Protein 8ULA (pdb70)

Secondary structure (DSSP, 8-state):
-EEEEEEE---SHHHHHHHHHHHHHHHHHSTTEEEEEEE--HHHHHHHHHHHHHTT---SEEEEEHHHHHHHHHTT-B-HHHHHHHHHHH-GGGB-HHHHHHTB-TTSSSBS-EEEEEEEEEEEEEHHHHHHTT-----SHHHHHHHHHHT-BGGGTB-S-B---SSSHHHHHHHHHHHHHTT--SB-TT--B--SSHHHHHHHHHHHHHGGGS-SS---HHHHHHHHHTTS-SEEEEEGGGHHHHHHHS-TTSEEEE--BSSSB-BEEEEEEEEEBTT--HHHHHHHHHHHHHHTSHHHHHHHHHHSSTT-B--BTTGGGSHHHHT-HHHHHTTTHHHHHHHGGGGB--TTEETTEE-THHHHHHHTTHHHHHHHHHHTT---HHHHHHHHHHHHHH-

Radius of gyration: 21.54 Å; Cα contacts (8 Å, |Δi|>4): 793; chains: 1; bounding box: 46×64×40 Å

Structure (mmCIF, N/CA/C/O backbone):
data_8ULA
#
_entry.id   8ULA
#
_cell.length_a   95.881
_cell.length_b   95.881
_cell.length_c   78.702
_cell.angle_alpha   90.000
_cell.angle_beta   90.000
_cell.angle_gamma   120.000
#
_symmetry.space_group_name_H-M   'P 31 2 1'
#
loop_
_entity.id
_entity.type
_entity.pdbx_description
1 polymer 'Extracellular solute-binding protein'
2 water water
#
loop_
_atom_site.group_PDB
_atom_site.id
_atom_site.type_symbol
_atom_site.label_atom_id
_atom_site.label_alt_id
_atom_site.label_comp_id
_atom_site.label_asym_id
_atom_site.label_entity_id
_atom_site.label_seq_id
_atom_site.pdbx_PDB_ins_code
_atom_site.Cartn_x
_atom_site.Cartn_y
_atom_site.Cartn_z
_atom_site.occupancy
_atom_site.B_iso_or_equiv
_atom_site.auth_seq_id
_atom_site.auth_comp_id
_atom_site.auth_asym_id
_atom_site.auth_atom_id
_atom_site.pdbx_PDB_model_num
ATOM 1 N N . GLU A 1 27 ? 31.17211 -34.17471 15.33327 1.000 68.79481 31 GLU A N 1
ATOM 2 C CA . GLU A 1 27 ? 29.89487 -34.87944 15.38748 1.000 65.74024 31 GLU A CA 1
ATOM 3 C C . GLU A 1 27 ? 28.75999 -33.99055 14.87428 1.000 63.97454 31 GLU A C 1
ATOM 4 O O . GLU A 1 27 ? 27.68898 -34.48219 14.51825 1.000 67.18632 31 GLU A O 1
ATOM 15 N N . VAL A 1 28 ? 28.99709 -32.68100 14.84467 1.000 62.07538 32 VAL A N 1
ATOM 16 C CA . VAL A 1 28 ? 28.10847 -31.72806 14.18613 1.000 57.22562 32 VAL A CA 1
ATOM 17 C C . VAL A 1 28 ? 28.96653 -30.87045 13.26824 1.000 49.84808 32 VAL A C 1
ATOM 18 O O . VAL A 1 28 ? 29.91676 -30.22489 13.72685 1.000 46.81094 32 VAL A O 1
ATOM 31 N N . THR A 1 29 ? 28.63860 -30.86587 11.98104 1.000 45.76043 33 THR A N 1
ATOM 32 C CA . THR A 1 29 ? 29.41698 -30.16459 10.97016 1.000 42.68446 33 THR A CA 1
ATOM 33 C C . THR A 1 29 ? 28.60832 -28.99659 10.42724 1.000 39.04948 33 THR A C 1
ATOM 34 O O . THR A 1 29 ? 27.43455 -29.15832 10.07797 1.000 39.48471 33 THR A O 1
ATOM 45 N N . ILE A 1 30 ? 29.23520 -27.82404 10.36531 1.000 38.09123 34 ILE A N 1
ATOM 46 C CA . ILE A 1 30 ? 28.61723 -26.63843 9.78925 1.000 35.88481 34 ILE A CA 1
ATOM 47 C C . ILE A 1 30 ? 29.52425 -26.10904 8.68869 1.000 36.49810 34 ILE A C 1
ATOM 48 O O . ILE A 1 30 ? 30.75375 -26.19685 8.77154 1.000 37.52769 34 ILE A O 1
ATOM 64 N N . GLU A 1 31 ? 28.90677 -25.56002 7.64785 1.000 33.83800 35 GLU A N 1
ATOM 65 C CA . GLU A 1 31 ? 29.64170 -25.00795 6.51765 1.000 34.52428 35 GLU A CA 1
ATOM 66 C C . GLU A 1 31 ? 29.89629 -23.52265 6.73814 1.000 35.08770 35 GLU A C 1
ATOM 67 O O . GLU A 1 31 ? 28.98753 -22.77917 7.12388 1.000 33.58847 35 GLU A O 1
ATOM 79 N N . PHE A 1 32 ? 31.13871 -23.10135 6.50062 1.000 33.17868 36 PHE A N 1
ATOM 80 C CA . PHE A 1 32 ? 31.55614 -21.70566 6.61108 1.000 33.02930 36 PHE A CA 1
ATOM 81 C C . PHE A 1 32 ? 32.02750 -21.25024 5.23601 1.000 34.30910 36 PHE A C 1
ATOM 82 O O . PHE A 1 32 ? 33.09911 -21.65972 4.77539 1.000 33.39875 36 PHE A O 1
ATOM 99 N N . MET A 1 33 ? 31.23333 -20.40433 4.58498 1.000 32.97269 37 MET A N 1
ATOM 100 C CA . MET A 1 33 ? 31.54726 -19.88566 3.25693 1.000 34.69551 37 MET A CA 1
ATOM 101 C C . MET A 1 33 ? 32.15176 -18.49327 3.41227 1.000 34.03224 37 MET A C 1
ATOM 102 O O . MET A 1 33 ? 31.46143 -17.54931 3.80987 1.000 32.88174 37 MET A O 1
ATOM 116 N N . HIS A 1 34 ? 33.43965 -18.36816 3.09766 1.000 34.40471 38 HIS A N 1
ATOM 117 C CA . HIS A 1 34 ? 34.18134 -17.12757 3.26682 1.000 38.74070 38 HIS A CA 1
ATOM 118 C C . HIS A 1 34 ? 34.96195 -16.83254 1.99310 1.000 45.96813 38 HIS A C 1
ATOM 119 O O . HIS A 1 34 ? 35.01583 -17.64747 1.06772 1.000 36.49066 38 HIS A O 1
ATOM 133 N N . SER A 1 35 ? 35.58433 -15.65750 1.95200 1.000 41.13878 39 SER A N 1
ATOM 134 C CA . SER A 1 35 ? 36.25766 -15.18257 0.74999 1.000 46.35851 39 SER A CA 1
ATOM 135 C C . SER A 1 35 ? 37.71797 -14.83500 1.01907 1.000 53.49289 39 SER A C 1
ATOM 136 O O . SER A 1 35 ? 38.25079 -13.85746 0.48848 1.000 55.11532 39 SER A O 1
ATOM 144 N N . SER A 1 36 ? 38.38633 -15.63977 1.83815 1.000 48.92144 40 SER A N 1
ATOM 145 C CA . SER A 1 36 ? 39.82309 -15.51749 2.07740 1.000 53.33350 40 SER A CA 1
ATOM 146 C C . SER A 1 36 ? 40.48431 -16.69917 1.36776 1.000 48.59492 40 SER A C 1
ATOM 147 O O . SER A 1 36 ? 40.72095 -17.75140 1.96514 1.000 53.21493 40 SER A O 1
ATOM 155 N N . VAL A 1 37 ? 40.77280 -16.51608 0.07897 1.000 52.26036 41 VAL A N 1
ATOM 156 C CA . VAL A 1 37 ? 41.32624 -17.58292 -0.74598 1.000 55.05482 41 VAL A CA 1
ATOM 157 C C . VAL A 1 37 ? 42.84403 -17.50115 -0.88084 1.000 49.59025 41 VAL A C 1
ATOM 158 O O . VAL A 1 37 ? 43.47156 -18.49821 -1.27159 1.000 48.08607 41 VAL A O 1
ATOM 171 N N . GLU A 1 38 ? 43.44893 -16.35581 -0.57705 1.000 53.24091 42 GLU A N 1
ATOM 172 C CA . GLU A 1 38 ? 44.89489 -16.22432 -0.66420 1.000 52.67955 42 GLU A CA 1
ATOM 173 C C . GLU A 1 38 ? 45.56716 -17.14306 0.35215 1.000 53.23518 42 GLU A C 1
ATOM 174 O O . GLU A 1 38 ? 45.03237 -17.40637 1.43213 1.000 51.03965 42 GLU A O 1
ATOM 186 N N . LYS A 1 39 ? 46.75461 -17.63697 -0.00603 1.000 50.29418 43 LYS A N 1
ATOM 187 C CA . LYS A 1 39 ? 47.44053 -18.60243 0.84867 1.000 54.88903 43 LYS A CA 1
ATOM 188 C C . LYS A 1 39 ? 47.61440 -18.05916 2.26256 1.000 54.79897 43 LYS A C 1
ATOM 189 O O . LYS A 1 39 ? 47.36108 -18.76183 3.24782 1.000 49.85642 43 LYS A O 1
ATOM 208 N N . GLU A 1 40 ? 48.04875 -16.80249 2.38081 1.000 48.81929 44 GLU A N 1
ATOM 209 C CA . GLU A 1 40 ? 48.32868 -16.24269 3.69943 1.000 51.76457 44 GLU A CA 1
ATOM 210 C C . GLU A 1 40 ? 47.05836 -16.14860 4.53729 1.000 49.13159 44 GLU A C 1
ATOM 211 O O . GLU A 1 40 ? 47.07530 -16.44384 5.73783 1.000 50.59224 44 GLU A O 1
ATOM 223 N N . ARG A 1 41 ? 45.94102 -15.75776 3.91884 1.000 46.68326 45 ARG A N 1
ATOM 224 C CA . ARG A 1 41 ? 44.69287 -15.60167 4.65725 1.000 41.80888 45 ARG A CA 1
ATOM 225 C C . ARG A 1 41 ? 44.05034 -16.94625 4.96501 1.000 45.84076 45 ARG A C 1
ATOM 226 O O . ARG A 1 41 ? 43.39170 -17.09186 6.00083 1.000 47.38981 45 ARG A O 1
ATOM 247 N N . LEU A 1 42 ? 44.23478 -17.93436 4.08755 1.000 45.31367 46 LEU A N 1
ATOM 248 C CA . LEU A 1 42 ? 43.72241 -19.27256 4.35969 1.000 44.19897 46 LEU A CA 1
ATOM 249 C C . LEU A 1 42 ? 44.48756 -19.93000 5.50209 1.000 45.29024 46 LEU A C 1
ATOM 250 O O . LEU A 1 42 ? 43.89662 -20.64184 6.32288 1.000 40.93825 46 LEU A O 1
ATOM 266 N N . ASP A 1 43 ? 45.80324 -19.70807 5.56859 1.000 46.97157 47 ASP A N 1
ATOM 267 C CA . ASP A 1 43 ? 46.57953 -20.18189 6.71000 1.000 42.78725 47 ASP A CA 1
ATOM 268 C C . ASP A 1 43 ? 46.00356 -19.64799 8.01575 1.000 42.01797 47 ASP A C 1
ATOM 269 O O . ASP A 1 43 ? 45.81046 -20.39817 8.97957 1.000 45.33767 47 ASP A O 1
ATOM 278 N N . VAL A 1 44 ? 45.72440 -18.34326 8.06108 1.000 45.86183 48 VAL A N 1
ATOM 279 C CA . VAL A 1 44 ? 45.17968 -17.73075 9.26884 1.000 42.87446 48 VAL A CA 1
ATOM 280 C C . VAL A 1 44 ? 43.82460 -18.33483 9.61318 1.000 40.43100 48 VAL A C 1
ATOM 281 O O . VAL A 1 44 ? 43.51883 -18.58349 10.78558 1.000 38.60327 48 VAL A O 1
ATOM 294 N N . ILE A 1 45 ? 42.98966 -18.57969 8.60234 1.000 41.53408 49 ILE A N 1
ATOM 295 C CA . ILE A 1 45 ? 41.64672 -19.08694 8.86700 1.000 41.17681 49 ILE A CA 1
ATOM 296 C C . ILE A 1 45 ? 41.69893 -20.54751 9.29686 1.000 42.53189 49 ILE A C 1
ATOM 297 O O . ILE A 1 45 ? 40.93904 -20.97465 10.17473 1.000 39.39215 49 ILE A O 1
ATOM 313 N N . ASN A 1 46 ? 42.59003 -21.33719 8.69252 1.000 36.64244 50 ASN A N 1
ATOM 314 C CA . ASN A 1 46 ? 42.77613 -22.71059 9.14943 1.000 36.94899 50 ASN A CA 1
ATOM 315 C C . ASN A 1 46 ? 43.10773 -22.75081 10.63569 1.000 34.89414 50 ASN A C 1
ATOM 316 O O . ASN A 1 46 ? 42.61348 -23.61594 11.36821 1.000 39.01863 50 ASN A O 1
ATOM 327 N N . LYS A 1 47 ? 43.93793 -21.81386 11.10039 1.000 35.41155 51 LYS A N 1
ATOM 328 C CA . LYS A 1 47 ? 44.34665 -21.81147 12.50119 1.000 36.42106 51 LYS A CA 1
ATOM 329 C C . LYS A 1 47 ? 43.22441 -21.32351 13.40831 1.000 35.87478 51 LYS A C 1
ATOM 330 O O . LYS A 1 47 ? 43.02529 -21.86450 14.50233 1.000 35.52879 51 LYS A O 1
ATOM 349 N N . LEU A 1 48 ? 42.48389 -20.30106 12.98013 1.000 37.66236 52 LEU A N 1
ATOM 350 C CA . LEU A 1 48 ? 41.31909 -19.87129 13.74662 1.000 31.74945 52 LEU A CA 1
ATOM 351 C C . LEU A 1 48 ? 40.32609 -21.01669 13.89991 1.000 34.84079 52 LEU A C 1
ATOM 352 O O . LEU A 1 48 ? 39.84068 -21.29397 15.00280 1.000 35.48916 52 LEU A O 1
ATOM 368 N N . ILE A 1 49 ? 40.02907 -21.70916 12.79848 1.000 36.68297 53 ILE A N 1
ATOM 369 C CA . ILE A 1 49 ? 39.09602 -22.83069 12.84602 1.000 35.44301 53 ILE A CA 1
ATOM 370 C C . ILE A 1 49 ? 39.65581 -23.96030 13.70302 1.000 39.14564 53 ILE A C 1
ATOM 371 O O . ILE A 1 49 ? 38.94189 -24.54634 14.52688 1.000 34.30896 53 ILE A O 1
ATOM 387 N N . ALA A 1 50 ? 40.93820 -24.28621 13.52231 1.000 36.43774 54 ALA A N 1
ATOM 388 C CA . ALA A 1 50 ? 41.54961 -25.36185 14.29753 1.000 37.20048 54 ALA A CA 1
ATOM 389 C C . ALA A 1 50 ? 41.46782 -25.07801 15.79230 1.000 40.19600 54 ALA A C 1
ATOM 390 O O . ALA A 1 50 ? 41.08234 -25.94820 16.58224 1.000 37.83862 54 ALA A O 1
ATOM 397 N N . ASP A 1 51 ? 41.84130 -23.86272 16.20221 1.000 38.32593 55 ASP A N 1
ATOM 398 C CA . ASP A 1 51 ? 41.74573 -23.50329 17.61296 1.000 38.96416 55 ASP A CA 1
ATOM 399 C C . ASP A 1 51 ? 40.30504 -23.58618 18.09936 1.000 39.82184 55 ASP A C 1
ATOM 400 O O . ASP A 1 51 ? 40.03773 -24.10456 19.18982 1.000 38.89357 55 ASP A O 1
ATOM 409 N N . PHE A 1 52 ? 39.35990 -23.08296 17.30154 1.000 38.89774 56 PHE A N 1
ATOM 410 C CA . PHE A 1 52 ? 37.95469 -23.17844 17.68076 1.000 35.42194 56 PHE A CA 1
ATOM 411 C C . PHE A 1 52 ? 37.53374 -24.63157 17.85476 1.000 35.48607 56 PHE A C 1
ATOM 412 O O . PHE A 1 52 ? 36.83146 -24.97208 18.81389 1.000 32.30330 56 PHE A O 1
ATOM 429 N N . GLU A 1 53 ? 37.96190 -25.50556 16.93879 1.000 37.26507 57 GLU A N 1
ATOM 430 C CA . GLU A 1 53 ? 37.57528 -26.91096 17.01424 1.000 40.89047 57 GLU A CA 1
ATOM 431 C C . GLU A 1 53 ? 38.18978 -27.60260 18.22561 1.000 43.07974 57 GLU A C 1
ATOM 432 O O . GLU A 1 53 ? 37.56303 -28.49539 18.80842 1.000 39.67470 57 GLU A O 1
ATOM 444 N N . LYS A 1 54 ? 39.40395 -27.21260 18.62170 1.000 39.83422 58 LYS A N 1
ATOM 445 C CA . LYS A 1 54 ? 39.97286 -27.74644 19.85606 1.000 44.53492 58 LYS A CA 1
ATOM 446 C C . LYS A 1 54 ? 39.13800 -27.32738 21.06018 1.000 45.16019 58 LYS A C 1
ATOM 447 O O . LYS A 1 54 ? 38.88538 -28.13392 21.96268 1.000 49.34497 58 LYS A O 1
ATOM 466 N N . GLU A 1 55 ? 38.69956 -26.06655 21.09056 1.000 42.60326 59 GLU A N 1
ATOM 467 C CA . GLU A 1 55 ? 37.86051 -25.59322 22.18302 1.000 40.15227 59 GLU A CA 1
ATOM 468 C C . GLU A 1 55 ? 36.46175 -26.19054 22.13825 1.000 41.84578 59 GLU A C 1
ATOM 469 O O . GLU A 1 55 ? 35.79868 -26.26333 23.17786 1.000 41.58982 59 GLU A O 1
ATOM 481 N N . ASN A 1 56 ? 35.99940 -26.61087 20.96397 1.000 42.67551 60 ASN A N 1
ATOM 482 C CA . ASN A 1 56 ? 34.65247 -27.14939 20.77673 1.000 42.19194 60 ASN A CA 1
ATOM 483 C C . ASN A 1 56 ? 34.76399 -28.47449 20.03589 1.000 47.87388 60 ASN A C 1
ATOM 484 O O . ASN A 1 56 ? 34.41833 -28.57648 18.85233 1.000 40.47891 60 ASN A O 1
ATOM 495 N N . PRO A 1 57 ? 35.24063 -29.52134 20.71587 1.000 49.81809 61 PRO A N 1
ATOM 496 C CA . PRO A 1 57 ? 35.58050 -30.77041 20.01059 1.000 44.76809 61 PRO A CA 1
ATOM 497 C C . PRO A 1 57 ? 34.40744 -31.45665 19.32478 1.000 43.93644 61 PRO A C 1
ATOM 498 O O . PRO A 1 57 ? 34.64553 -32.33916 18.48997 1.000 49.84129 61 PRO A O 1
ATOM 509 N N . THR A 1 58 ? 33.16439 -31.09396 19.63165 1.000 48.12764 62 THR A N 1
ATOM 510 C CA . THR A 1 58 ? 32.01440 -31.70197 18.97681 1.000 43.49391 62 THR A CA 1
ATOM 511 C C . THR A 1 58 ? 31.54718 -30.91706 17.75416 1.000 46.23021 62 THR A C 1
ATOM 512 O O . THR A 1 58 ? 30.48345 -31.22424 17.20610 1.000 50.92881 62 THR A O 1
ATOM 523 N N . ILE A 1 59 ? 32.31305 -29.92120 17.31419 1.000 42.85239 63 ILE A N 1
ATOM 524 C CA . ILE A 1 59 ? 31.95347 -29.08766 16.17395 1.000 43.00785 63 ILE A CA 1
ATOM 525 C C . ILE A 1 59 ? 33.06017 -29.18432 15.13464 1.000 39.14321 63 ILE A C 1
ATOM 526 O O . ILE A 1 59 ? 34.24460 -29.06886 15.46871 1.000 41.67535 63 ILE A O 1
ATOM 542 N N . LYS A 1 60 ? 32.67249 -29.38697 13.87926 1.000 39.46062 64 LYS A N 1
ATOM 543 C CA . LYS A 1 60 ? 33.59357 -29.40407 12.75229 1.000 35.98337 64 LYS A CA 1
ATOM 544 C C . LYS A 1 60 ? 33.15957 -28.33950 11.75528 1.000 36.29522 64 LYS A C 1
ATOM 545 O O . LYS A 1 60 ? 31.96924 -28.22455 11.44425 1.000 38.93837 64 LYS A O 1
ATOM 564 N N . ILE A 1 61 ? 34.11869 -27.55794 11.26883 1.000 36.25978 65 ILE A N 1
ATOM 565 C CA . ILE A 1 61 ? 33.85697 -26.49297 10.30860 1.000 37.05356 65 ILE A CA 1
ATOM 566 C C . ILE A 1 61 ? 34.29321 -26.97692 8.93325 1.000 38.25533 65 ILE A C 1
ATOM 567 O O . ILE A 1 61 ? 35.47152 -27.28513 8.72006 1.000 37.37518 65 ILE A O 1
ATOM 583 N N . LYS A 1 62 ? 33.35042 -27.03860 8.00072 1.000 40.44696 66 LYS A N 1
ATOM 584 C CA . LYS A 1 62 ? 33.63202 -27.34693 6.59944 1.000 39.80480 66 LYS A CA 1
ATOM 585 C C . LYS A 1 62 ? 33.63502 -26.01925 5.85175 1.000 39.00530 66 LYS A C 1
ATOM 586 O O . LYS A 1 62 ? 32.57776 -25.44014 5.59333 1.000 36.92098 66 LYS A O 1
ATOM 605 N N . GLN A 1 63 ? 34.81814 -25.52166 5.51136 1.000 36.34060 67 GLN A N 1
ATOM 606 C CA . GLN A 1 63 ? 34.89002 -24.20895 4.89225 1.000 44.11439 67 GLN A CA 1
ATOM 607 C C . GLN A 1 63 ? 34.70893 -24.30387 3.38111 1.000 43.85908 67 GLN A C 1
ATOM 608 O O . GLN A 1 63 ? 35.06146 -25.30332 2.74640 1.000 40.27500 67 GLN A O 1
ATOM 622 N N . ILE A 1 64 ? 34.12943 -23.24728 2.81835 1.000 39.51190 68 ILE A N 1
ATOM 623 C CA . ILE A 1 64 ? 33.90889 -23.11466 1.38142 1.000 38.11288 68 ILE A CA 1
ATOM 624 C C . ILE A 1 64 ? 34.56135 -21.81012 0.93542 1.000 33.59332 68 ILE A C 1
ATOM 625 O O . ILE A 1 64 ? 33.88041 -20.77726 0.85026 1.000 36.83569 68 ILE A O 1
ATOM 641 N N . PRO A 1 65 ? 35.86387 -21.79763 0.65528 1.000 42.44710 69 PRO A N 1
ATOM 642 C CA . PRO A 1 65 ? 36.51305 -20.54784 0.23049 1.000 39.30576 69 PRO A CA 1
ATOM 643 C C . PRO A 1 65 ? 36.09803 -20.17835 -1.18665 1.000 42.14865 69 PRO A C 1
ATOM 644 O O . PRO A 1 65 ? 36.19526 -20.99306 -2.10645 1.000 43.17062 69 PRO A O 1
ATOM 655 N N . VAL A 1 66 ? 35.63638 -18.94180 -1.35751 1.000 39.23161 70 VAL A N 1
ATOM 656 C CA . VAL A 1 66 ? 35.17013 -18.44885 -2.64815 1.000 42.16922 70 VAL A CA 1
ATOM 657 C C . VAL A 1 66 ? 35.70601 -17.04174 -2.85784 1.000 42.86518 70 VAL A C 1
ATOM 658 O O . VAL A 1 66 ? 35.64256 -16.20205 -1.95574 1.000 40.63014 70 VAL A O 1
ATOM 671 N N . GLU A 1 67 ? 36.21126 -16.77567 -4.06451 1.000 44.00969 71 GLU A N 1
ATOM 672 C CA . GLU A 1 67 ? 36.69651 -15.44045 -4.38992 1.000 47.30171 71 GLU A CA 1
ATOM 673 C C . GLU A 1 67 ? 35.60096 -14.40601 -4.14529 1.000 40.98461 71 GLU A C 1
ATOM 674 O O . GLU A 1 67 ? 34.43808 -14.61326 -4.50319 1.000 36.63699 71 GLU A O 1
ATOM 686 N N . GLU A 1 68 ? 35.97918 -13.28145 -3.52764 1.000 42.36863 72 GLU A N 1
ATOM 687 C CA . GLU A 1 68 ? 34.99771 -12.24729 -3.20556 1.000 42.07995 72 GLU A CA 1
ATOM 688 C C . GLU A 1 68 ? 34.24348 -11.78926 -4.44976 1.000 40.93217 72 GLU A C 1
ATOM 689 O O . GLU A 1 68 ? 33.04251 -11.49831 -4.38377 1.000 39.23358 72 GLU A O 1
ATOM 701 N N . ASP A 1 69 ? 34.93384 -11.72138 -5.59309 1.000 47.17230 73 ASP A N 1
ATOM 702 C CA . ASP A 1 69 ? 34.27306 -11.39638 -6.85435 1.000 45.36081 73 ASP A CA 1
ATOM 703 C C . ASP A 1 69 ? 33.11857 -12.34878 -7.14116 1.000 38.45811 73 ASP A C 1
ATOM 704 O O . ASP A 1 69 ? 32.07820 -11.93718 -7.67015 1.000 43.61343 73 ASP A O 1
ATOM 713 N N . ALA A 1 70 ? 33.29462 -13.62850 -6.82192 1.000 42.35795 74 ALA A N 1
ATOM 714 C CA . ALA A 1 70 ? 32.35398 -14.67558 -7.19046 1.000 37.88567 74 ALA A CA 1
ATOM 715 C C . ALA A 1 70 ? 31.38069 -15.03018 -6.07572 1.000 39.14573 74 ALA A C 1
ATOM 716 O O . ALA A 1 70 ? 30.53822 -15.91239 -6.26679 1.000 41.85387 74 ALA A O 1
ATOM 723 N N . PHE A 1 71 ? 31.45733 -14.34953 -4.93161 1.000 33.50636 75 PHE A N 1
ATOM 724 C CA . PHE A 1 71 ? 30.76413 -14.81566 -3.73392 1.000 33.49028 75 PHE A CA 1
ATOM 725 C C . PHE A 1 71 ? 29.24921 -14.70053 -3.87412 1.000 31.36170 75 PHE A C 1
ATOM 726 O O . PHE A 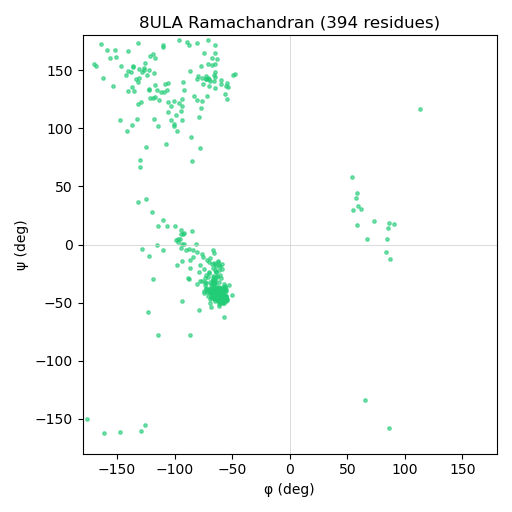1 71 ? 28.52384 -15.68368 -3.68163 1.000 33.82854 75 PHE A O 1
ATOM 743 N N . ASN A 1 72 ? 28.75176 -13.50882 -4.21652 1.000 31.30455 76 ASN A N 1
ATOM 744 C CA . ASN A 1 72 ? 27.32360 -13.23210 -4.08061 1.000 32.52177 76 ASN A CA 1
ATOM 745 C C . ASN A 1 72 ? 26.48009 -14.03980 -5.06136 1.000 33.55065 76 ASN A C 1
ATOM 746 O O . ASN A 1 72 ? 25.39478 -14.51313 -4.70293 1.000 29.75108 76 ASN A O 1
ATOM 757 N N . THR A 1 73 ? 26.94117 -14.19710 -6.30554 1.000 31.10245 77 THR A N 1
ATOM 758 C CA . THR A 1 73 ? 26.12812 -14.91454 -7.28296 1.000 29.92508 77 THR A CA 1
ATOM 759 C C . THR A 1 73 ? 26.07414 -16.40968 -6.98257 1.000 31.86429 77 THR A C 1
ATOM 760 O O . THR A 1 73 ? 25.09201 -17.07469 -7.33187 1.000 30.15626 77 THR A O 1
ATOM 771 N N . LYS A 1 74 ? 27.10381 -16.95886 -6.33562 1.000 27.72856 78 LYS A N 1
ATOM 772 C CA . LYS A 1 74 ? 27.01393 -18.34628 -5.89320 1.000 27.02894 78 LYS A CA 1
ATOM 773 C C . LYS A 1 74 ? 25.99547 -18.49531 -4.76760 1.000 32.56281 78 LYS A C 1
ATOM 774 O O . LYS A 1 74 ? 25.27443 -19.49868 -4.70465 1.000 30.44927 78 LYS A O 1
ATOM 793 N N . VAL A 1 75 ? 25.91910 -17.50713 -3.87102 1.000 31.00933 79 VAL A N 1
ATOM 794 C CA . VAL A 1 75 ? 24.90092 -17.53436 -2.82333 1.000 33.55814 79 VAL A CA 1
ATOM 795 C C . VAL A 1 75 ? 23.51032 -17.52678 -3.44344 1.000 32.98053 79 VAL A C 1
ATOM 796 O O . VAL A 1 75 ? 22.58437 -18.17685 -2.94213 1.000 33.71447 79 VAL A O 1
ATOM 809 N N . VAL A 1 76 ? 23.34097 -16.78897 -4.54226 1.000 32.17609 80 VAL A N 1
ATOM 810 C CA . VAL A 1 76 ? 22.05969 -16.77906 -5.24246 1.000 31.19200 80 VAL A CA 1
ATOM 811 C C . VAL A 1 76 ? 21.68173 -18.19251 -5.66795 1.000 36.92664 80 VAL A C 1
ATOM 812 O O . VAL A 1 76 ? 20.56489 -18.66073 -5.41548 1.000 37.05473 80 VAL A O 1
ATOM 825 N N . THR A 1 77 ? 22.60951 -18.89504 -6.32038 1.000 34.48508 81 THR A N 1
ATOM 826 C CA . THR A 1 77 ? 22.32569 -20.25597 -6.76189 1.000 33.43085 81 THR A CA 1
ATOM 827 C C . THR A 1 77 ? 22.05858 -21.16927 -5.57083 1.000 39.62749 81 THR A C 1
ATOM 828 O O . THR A 1 77 ? 21.08665 -21.93358 -5.56455 1.000 35.52428 81 THR A O 1
ATOM 839 N N . LEU A 1 78 ? 22.91447 -21.10073 -4.54779 1.000 31.20918 82 LEU A N 1
ATOM 840 C CA . LEU A 1 78 ? 22.72725 -21.94328 -3.37134 1.000 34.17711 82 LEU A CA 1
ATOM 841 C C . LEU A 1 78 ? 21.36747 -21.69558 -2.72869 1.000 36.32620 82 LEU A C 1
ATOM 842 O O . LEU A 1 78 ? 20.69385 -22.63966 -2.29981 1.000 37.35915 82 LEU A O 1
ATOM 858 N N . ALA A 1 79 ? 20.94242 -20.43105 -2.66158 1.000 34.30175 83 ALA A N 1
ATOM 859 C CA . ALA A 1 79 ? 19.64032 -20.12281 -2.08024 1.000 35.09402 83 ALA A CA 1
ATOM 860 C C . ALA A 1 79 ? 18.51193 -20.73891 -2.89738 1.000 44.65277 83 ALA A C 1
ATOM 861 O O . ALA A 1 79 ? 17.57650 -21.32264 -2.33477 1.000 40.71445 83 ALA A O 1
ATOM 868 N N . ARG A 1 80 ? 18.58180 -20.62019 -4.22529 1.000 38.11815 84 ARG A N 1
ATOM 869 C CA . ARG A 1 80 ? 17.54812 -21.20030 -5.07518 1.000 39.17804 84 ARG A CA 1
ATOM 870 C C . ARG A 1 80 ? 17.40725 -22.69796 -4.83426 1.000 46.70983 84 ARG A C 1
ATOM 871 O O . ARG A 1 80 ? 16.29092 -23.22935 -4.81283 1.000 50.21845 84 ARG A O 1
ATOM 892 N N . SER A 1 81 ? 18.52510 -23.39658 -4.65914 1.000 43.17619 85 SER A N 1
ATOM 893 C CA . SER A 1 81 ? 18.51798 -24.84127 -4.48753 1.000 38.24698 85 SER A CA 1
ATOM 894 C C . SER A 1 81 ? 18.43831 -25.26617 -3.02585 1.000 46.35237 85 SER A C 1
ATOM 895 O O . SER A 1 81 ? 18.60407 -26.45390 -2.73075 1.000 42.51086 85 SER A O 1
ATOM 903 N N . GLY A 1 82 ? 18.18849 -24.33355 -2.11237 1.000 48.25676 86 GLY A N 1
ATOM 904 C CA . GLY A 1 82 ? 18.06829 -24.68253 -0.70514 1.000 42.58159 86 GLY A CA 1
ATOM 905 C C . GLY A 1 82 ? 19.29690 -25.35085 -0.13010 1.000 43.92506 86 GLY A C 1
ATOM 906 O O . GLY A 1 82 ? 19.17666 -26.33747 0.60765 1.000 50.15027 86 GLY A O 1
ATOM 910 N N . LYS A 1 83 ? 20.48134 -24.83151 -0.44542 1.000 41.19519 87 LYS A N 1
ATOM 911 C CA . LYS A 1 83 ? 21.74376 -25.40564 0.00258 1.000 38.61845 87 LYS A CA 1
ATOM 912 C C . LYS A 1 83 ? 22.65370 -24.33263 0.58341 1.000 37.19273 87 LYS A C 1
ATOM 913 O O . LYS A 1 83 ? 23.87703 -24.37231 0.42057 1.000 36.26184 87 LYS A O 1
ATOM 932 N N . LEU A 1 84 ? 22.07445 -23.35836 1.27366 1.000 35.70457 88 LEU A N 1
ATOM 933 C CA . LEU A 1 84 ? 22.88051 -22.29433 1.85257 1.000 31.61079 88 LEU A CA 1
ATOM 934 C C . LEU A 1 84 ? 23.79135 -22.85651 2.94188 1.000 34.15660 88 LEU A C 1
ATOM 935 O O . LEU A 1 84 ? 23.37482 -23.72576 3.71552 1.000 31.35531 88 LEU A O 1
ATOM 951 N N . PRO A 1 85 ? 25.03129 -22.38319 3.03597 1.000 31.67374 89 PRO A N 1
ATOM 952 C CA . PRO A 1 85 ? 25.87615 -22.76641 4.17124 1.000 31.26503 89 PRO A CA 1
ATOM 953 C C . PRO A 1 85 ? 25.34056 -22.17148 5.46522 1.000 34.93699 89 PRO A C 1
ATOM 954 O O . PRO A 1 85 ? 24.58131 -21.19979 5.46954 1.000 31.06529 89 PRO A O 1
ATOM 965 N N . ALA A 1 86 ? 25.76042 -22.77028 6.58129 1.000 29.47364 90 ALA A N 1
ATOM 966 C CA . ALA A 1 86 ? 25.28447 -22.32090 7.88611 1.000 31.67023 90 ALA A CA 1
ATOM 967 C C . ALA A 1 86 ? 25.69854 -20.87924 8.16172 1.000 31.34147 90 ALA A C 1
ATOM 968 O O . ALA A 1 86 ? 24.89365 -20.07017 8.63702 1.000 32.27783 90 ALA A O 1
ATOM 975 N N . VAL A 1 87 ? 26.95409 -20.54055 7.87829 1.000 31.80976 91 VAL A N 1
ATOM 976 C CA . VAL A 1 87 ? 27.49509 -19.21425 8.15315 1.000 25.99113 91 VAL A CA 1
ATOM 977 C C . VAL A 1 87 ? 28.22438 -18.71489 6.91362 1.000 33.17837 91 VAL A C 1
ATOM 978 O O . VAL A 1 87 ? 28.91938 -19.48154 6.23666 1.000 27.41452 91 VAL A O 1
ATOM 991 N N . MET A 1 88 ? 28.05228 -17.42467 6.61846 1.000 28.53555 92 MET A N 1
ATOM 992 C CA . MET A 1 88 ? 28.59059 -16.79736 5.41960 1.000 31.94253 92 MET A CA 1
ATOM 993 C C . MET A 1 88 ? 29.21977 -15.46072 5.77738 1.000 32.48520 92 MET A C 1
ATOM 994 O O . MET A 1 88 ? 28.60499 -14.65440 6.48058 1.000 32.27264 92 MET A O 1
ATOM 1008 N N . GLU A 1 89 ? 30.43436 -15.22440 5.28721 1.000 29.56362 93 GLU A N 1
ATOM 1009 C CA . GLU A 1 89 ? 31.02545 -13.89180 5.33092 1.000 29.44677 93 GLU A CA 1
ATOM 1010 C C . GLU A 1 89 ? 30.39264 -13.05647 4.22412 1.000 37.99189 93 GLU A C 1
ATOM 1011 O O . GLU A 1 89 ? 30.53143 -13.38528 3.04092 1.000 35.99958 93 GLU A O 1
ATOM 1023 N N . VAL A 1 90 ? 29.69591 -11.98435 4.59629 1.000 31.28575 94 VAL A N 1
ATOM 1024 C CA . VAL A 1 90 ? 28.94543 -11.19797 3.62884 1.000 33.43374 94 VAL A CA 1
ATOM 1025 C C . VAL A 1 90 ? 29.15465 -9.71482 3.88486 1.000 39.09678 94 VAL A C 1
ATOM 1026 O O . VAL A 1 90 ? 29.44518 -9.28836 5.00677 1.000 30.91108 94 VAL A O 1
ATOM 1039 N N . SER A 1 91 ? 29.00746 -8.92995 2.82263 1.000 36.50435 95 SER A N 1
ATOM 1040 C CA . SER A 1 91 ? 28.92123 -7.48988 2.96249 1.000 38.61200 95 SER A CA 1
ATOM 1041 C C . SER A 1 91 ? 27.58677 -7.11993 3.60150 1.000 33.65669 95 SER A C 1
ATOM 1042 O O . SER A 1 91 ? 26.59958 -7.85357 3.51723 1.000 33.00868 95 SER A O 1
ATOM 1050 N N . GLN A 1 92 ? 27.56500 -5.95834 4.25270 1.000 35.27761 96 GLN A N 1
ATOM 1051 C CA . GLN A 1 92 ? 26.33341 -5.49323 4.87701 1.000 33.82612 96 GLN A CA 1
ATOM 1052 C C . GLN A 1 92 ? 25.23805 -5.26580 3.83469 1.000 39.38120 96 GLN A C 1
ATOM 1053 O O . GLN A 1 92 ? 24.06386 -5.52737 4.09967 1.000 35.19815 96 GLN A O 1
ATOM 1067 N N A ASP A 1 93 ? 25.60901 -4.78894 2.64735 0.621 39.76961 97 ASP A N 1
ATOM 1068 N N B ASP A 1 93 ? 25.61908 -4.79378 2.64784 0.379 39.16057 97 ASP A N 1
ATOM 1069 C CA A ASP A 1 93 ? 24.57926 -4.51911 1.64616 0.621 40.14409 97 ASP A CA 1
ATOM 1070 C CA B ASP A 1 93 ? 24.61347 -4.52156 1.62654 0.379 39.52112 97 ASP A CA 1
ATOM 1071 C C A ASP A 1 93 ? 24.03514 -5.80590 1.03400 0.621 38.33282 97 ASP A C 1
ATOM 1072 C C B ASP A 1 93 ? 24.03573 -5.81438 1.06628 0.379 39.27143 97 ASP A C 1
ATOM 1073 O O A ASP A 1 93 ? 22.84452 -5.87236 0.70462 0.621 39.09412 97 ASP A O 1
ATOM 1074 O O B ASP A 1 93 ? 22.82782 -5.90029 0.81705 0.379 38.99712 97 ASP A O 1
ATOM 1091 N N . PHE A 1 94 ? 24.86888 -6.83935 0.88085 1.000 33.80909 98 PHE A N 1
ATOM 1092 C CA . PHE A 1 94 ? 24.33951 -8.11485 0.41009 1.000 36.90193 98 PHE A CA 1
ATOM 1093 C C . PHE A 1 94 ? 23.54730 -8.81725 1.50729 1.000 36.79320 98 PHE A C 1
ATOM 1094 O O . PHE A 1 94 ? 22.58574 -9.53760 1.21592 1.000 34.03323 98 PHE A O 1
ATOM 1112 N N . ALA A 1 95 ? 23.93588 -8.61909 2.76881 1.000 33.73949 99 ALA A N 1
ATOM 1113 C CA . ALA A 1 95 ? 23.14411 -9.13664 3.87771 1.000 31.51384 99 ALA A CA 1
ATOM 1114 C C . ALA A 1 95 ? 21.71846 -8.60149 3.82576 1.000 35.66095 99 ALA A C 1
ATOM 1115 O O . ALA A 1 95 ? 20.76394 -9.32579 4.13270 1.000 34.06104 99 ALA A O 1
ATOM 1122 N N . LYS A 1 96 ? 21.55493 -7.33371 3.43213 1.000 33.09252 100 LYS A N 1
ATOM 1123 C CA . LYS A 1 96 ? 20.21838 -6.76256 3.29624 1.000 35.01653 100 LYS A CA 1
ATOM 1124 C C . LYS A 1 96 ? 19.41321 -7.48931 2.22591 1.000 31.78215 100 LYS A C 1
ATOM 1125 O O . LYS A 1 96 ? 18.21697 -7.74688 2.40552 1.000 33.58979 100 LYS A O 1
ATOM 1144 N N . VAL A 1 97 ? 20.05035 -7.82057 1.10027 1.000 33.00687 101 VAL A N 1
ATOM 1145 C CA . VAL A 1 97 ? 19.34705 -8.51193 0.02400 1.000 37.02042 101 VAL A CA 1
ATOM 1146 C C . VAL A 1 97 ? 18.92667 -9.90801 0.46853 1.000 36.09312 101 VAL A C 1
ATOM 1147 O O . VAL A 1 97 ? 17.80404 -10.34757 0.19362 1.000 34.73506 101 VAL A O 1
ATOM 1160 N N . MET A 1 98 ? 19.81304 -10.62939 1.16020 1.000 34.42530 102 MET A N 1
ATOM 1161 C CA . MET A 1 98 ? 19.44200 -11.94696 1.66621 1.000 33.87311 102 MET A CA 1
ATOM 1162 C C . MET A 1 98 ? 18.30718 -11.84243 2.67833 1.000 34.26299 102 MET A C 1
ATOM 1163 O O . MET A 1 98 ? 17.38407 -12.66564 2.67782 1.000 31.11447 102 MET A O 1
ATOM 1177 N N . ASP A 1 99 ? 18.36419 -10.83624 3.55554 1.000 35.69546 103 ASP A N 1
ATOM 1178 C CA . ASP A 1 99 ? 17.34057 -10.68641 4.58550 1.000 37.47113 103 ASP A CA 1
ATOM 1179 C C . ASP A 1 99 ? 15.98122 -10.36848 3.97368 1.000 41.89118 103 ASP A C 1
ATOM 1180 O O . ASP A 1 99 ? 14.94857 -10.83587 4.46813 1.000 41.65444 103 ASP A O 1
ATOM 1189 N N . LYS A 1 100 ? 15.95774 -9.57294 2.90105 1.000 39.38472 104 LYS A N 1
ATOM 1190 C CA . LYS A 1 100 ? 14.69999 -9.31663 2.20474 1.000 42.34227 104 LYS A CA 1
ATOM 1191 C C . LYS A 1 100 ? 14.04910 -10.62328 1.76915 1.000 41.90228 104 LYS A C 1
ATOM 1192 O O . LYS A 1 100 ? 12.82191 -10.76420 1.82555 1.000 38.21383 104 LYS A O 1
ATOM 1211 N N . ASP A 1 101 ? 14.85453 -11.58994 1.33350 1.000 39.33950 105 ASP A N 1
ATOM 1212 C CA . ASP A 1 101 ? 14.36970 -12.91637 0.98328 1.000 41.61535 105 ASP A CA 1
ATOM 1213 C C . ASP A 1 101 ? 14.27020 -13.84076 2.19183 1.000 37.93398 105 ASP A C 1
ATOM 1214 O O . ASP A 1 101 ? 14.09408 -15.05056 2.01808 1.000 40.47491 105 ASP A O 1
ATOM 1223 N N . GLU A 1 102 ? 14.39136 -13.29932 3.40556 1.000 40.53781 106 GLU A N 1
ATOM 1224 C CA . GLU A 1 102 ? 14.18976 -14.05960 4.63966 1.000 38.60413 106 GLU A CA 1
ATOM 1225 C C . GLU A 1 102 ? 15.15561 -15.23605 4.74789 1.000 39.16324 106 GLU A C 1
ATOM 1226 O O . GLU A 1 102 ? 14.82707 -16.27749 5.32040 1.000 36.56833 106 GLU A O 1
ATOM 1238 N N . LEU A 1 103 ? 16.36437 -15.07365 4.21990 1.000 33.25692 107 LEU A N 1
ATOM 1239 C CA . LEU A 1 103 ? 17.36127 -16.13324 4.23743 1.000 34.00372 107 LEU A CA 1
ATOM 1240 C C . LEU A 1 103 ? 18.21375 -16.13629 5.50138 1.000 27.75759 107 LEU A C 1
ATOM 1241 O O . LEU A 1 103 ? 19.02783 -17.04881 5.67585 1.000 28.96848 107 LEU A O 1
ATOM 1257 N N . ILE A 1 104 ? 18.03645 -15.16344 6.39276 1.000 32.71720 108 ILE A N 1
ATOM 1258 C CA . ILE A 1 104 ? 18.93290 -14.95449 7.52360 1.000 29.83789 108 ILE A CA 1
ATOM 1259 C C . ILE A 1 104 ? 18.17715 -15.15334 8.82848 1.000 35.00038 108 ILE A C 1
ATOM 1260 O O . ILE A 1 104 ? 17.04989 -14.67346 8.98638 1.000 34.56071 108 ILE A O 1
ATOM 1276 N N . ASP A 1 105 ? 18.81606 -15.84852 9.77142 1.000 34.02168 109 ASP A N 1
ATOM 1277 C CA . ASP A 1 105 ? 18.25997 -16.07319 11.10655 1.000 34.29986 109 ASP A CA 1
ATOM 1278 C C . ASP A 1 105 ? 18.63108 -14.88190 11.98332 1.000 31.11292 109 ASP A C 1
ATOM 1279 O O . ASP A 1 105 ? 19.69088 -14.84838 12.61034 1.000 28.83042 109 ASP A O 1
ATOM 1288 N N . GLN A 1 106 ? 17.73809 -13.88917 12.03738 1.000 32.68480 110 GLN A N 1
ATOM 1289 C CA . GLN A 1 106 ? 18.03695 -12.67304 12.78799 1.000 35.65241 110 GLN A CA 1
ATOM 1290 C C . GLN A 1 106 ? 18.19013 -12.95604 14.27862 1.000 35.77000 110 GLN A C 1
ATOM 1291 O O . GLN A 1 106 ? 19.04867 -12.36574 14.94485 1.000 29.59589 110 GLN A O 1
ATOM 1305 N N . ASP A 1 107 ? 17.35868 -13.84762 14.82466 1.000 35.43914 111 ASP A N 1
ATOM 1306 C CA . ASP A 1 107 ? 17.43318 -14.15024 16.25126 1.000 38.09785 111 ASP A CA 1
ATOM 1307 C C . ASP A 1 107 ? 18.79869 -14.71401 16.62225 1.000 32.57610 111 ASP A C 1
ATOM 1308 O O . ASP A 1 107 ? 19.40508 -14.30184 17.61787 1.000 35.24222 111 ASP A O 1
ATOM 1317 N N . ALA A 1 108 ? 19.29473 -15.67150 15.83530 1.000 33.15269 112 ALA A N 1
ATOM 1318 C CA . ALA A 1 108 ? 20.61323 -16.23371 16.10539 1.000 33.20765 112 ALA A CA 1
ATOM 1319 C C . ALA A 1 108 ? 21.69406 -15.16416 16.01450 1.000 33.18955 112 ALA A C 1
ATOM 1320 O O . ALA A 1 108 ? 22.60166 -15.11522 16.85242 1.000 35.21856 112 ALA A O 1
ATOM 1327 N N . VAL A 1 109 ? 21.61745 -14.29900 15.00190 1.000 31.86466 113 VAL A N 1
ATOM 1328 C CA . VAL A 1 109 ? 22.58586 -13.21193 14.88583 1.000 30.79104 113 VAL A CA 1
ATOM 1329 C C . VAL A 1 109 ? 22.49411 -12.29551 16.10000 1.000 28.92824 113 VAL A C 1
ATOM 1330 O O . VAL A 1 109 ? 23.50647 -11.95644 16.72480 1.000 28.26906 113 VAL A O 1
ATOM 1343 N N . LYS A 1 110 ? 21.27467 -11.88699 16.45779 1.000 30.73582 114 LYS A N 1
ATOM 1344 C CA . LYS A 1 110 ? 21.10821 -10.98908 17.59575 1.000 34.85175 114 LYS A CA 1
ATOM 1345 C C . LYS A 1 110 ? 21.63639 -11.61917 18.87836 1.000 33.55384 114 LYS A C 1
ATOM 1346 O O . LYS A 1 110 ? 22.21880 -10.92885 19.72336 1.000 35.43053 114 LYS A O 1
ATOM 1365 N N . GLU A 1 111 ? 21.44803 -12.93114 19.04077 1.000 34.00051 115 GLU A N 1
ATOM 1366 C CA . GLU A 1 111 ? 21.92081 -13.59587 20.25074 1.000 35.11688 115 GLU A CA 1
ATOM 1367 C C . GLU A 1 111 ? 23.43847 -13.51612 20.37131 1.000 36.29284 115 GLU A C 1
ATOM 1368 O O . GLU A 1 111 ? 23.97273 -13.36118 21.47544 1.000 34.03916 115 GLU A O 1
ATOM 1380 N N . VAL A 1 112 ? 24.15239 -13.63051 19.25018 1.000 32.58935 116 VAL A N 1
ATOM 1381 C CA . VAL A 1 112 ? 25.60842 -13.53560 19.29479 1.000 32.73589 116 VAL A CA 1
ATOM 1382 C C . VAL A 1 112 ? 26.03517 -12.12493 19.67903 1.000 31.99746 116 VAL A C 1
ATOM 1383 O O . VAL A 1 112 ? 26.90963 -11.93156 20.53241 1.000 32.13357 116 VAL A O 1
ATOM 1396 N N . ILE A 1 113 ? 25.42776 -11.11725 19.04990 1.000 33.48543 117 ILE A N 1
ATOM 1397 C CA . ILE A 1 113 ? 25.78735 -9.73465 19.34751 1.000 36.24789 117 ILE A CA 1
ATOM 1398 C C . ILE A 1 113 ? 25.50685 -9.41645 20.81031 1.000 31.96526 117 ILE A C 1
ATOM 1399 O O . ILE A 1 113 ? 26.33789 -8.81222 21.49914 1.000 37.28343 117 ILE A O 1
ATOM 1415 N N . ASP A 1 114 ? 24.34098 -9.82783 21.31319 1.000 33.95795 118 ASP A N 1
ATOM 1416 C CA . ASP A 1 114 ? 24.02451 -9.58185 22.71613 1.000 37.66685 118 ASP A CA 1
ATOM 1417 C C . ASP A 1 114 ? 24.93769 -10.37167 23.64611 1.000 39.45803 118 ASP A C 1
ATOM 1418 O O . ASP A 1 114 ? 25.24986 -9.90359 24.74706 1.000 42.04708 118 ASP A O 1
ATOM 1427 N N . SER A 1 115 ? 25.37996 -11.55934 23.22829 1.000 35.92324 119 SER A N 1
ATOM 1428 C CA . SER A 1 115 ? 26.30805 -12.33018 24.05039 1.000 35.52502 119 SER A CA 1
ATOM 1429 C C . SER A 1 115 ? 27.65549 -11.62475 24.15516 1.000 40.33506 119 SER A C 1
ATOM 1430 O O . SER A 1 115 ? 28.23672 -11.52946 25.24169 1.000 38.22345 119 SER A O 1
ATOM 1438 N N . VAL A 1 116 ? 28.17657 -11.13061 23.02793 1.000 34.70625 120 VAL A N 1
ATOM 1439 C CA . VAL A 1 116 ? 29.34899 -10.26268 23.08155 1.000 39.87743 120 VAL A CA 1
ATOM 1440 C C . VAL A 1 116 ? 29.02700 -8.99977 23.86999 1.000 35.30855 120 VAL A C 1
ATOM 1441 O O . VAL A 1 116 ? 29.83000 -8.53628 24.68909 1.000 40.25708 120 VAL A O 1
ATOM 1454 N N . GLY A 1 117 ? 27.84471 -8.42995 23.63816 1.000 34.53750 121 GLY A N 1
ATOM 1455 C CA . GLY A 1 117 ? 27.44721 -7.18439 24.26131 1.000 40.20585 121 GLY A CA 1
ATOM 1456 C C . GLY A 1 117 ? 27.31993 -6.05562 23.25846 1.000 36.58842 121 GLY A C 1
ATOM 1457 O O . GLY A 1 117 ? 28.31019 -5.66612 22.63249 1.000 34.88348 121 GLY A O 1
ATOM 1461 N N . GLU A 1 118 ? 26.10459 -5.52509 23.09277 1.000 39.55657 122 GLU A N 1
ATOM 1462 C CA . GLU A 1 118 ? 25.89449 -4.41935 22.16178 1.000 42.27159 122 GLU A CA 1
ATOM 1463 C C . GLU A 1 118 ? 26.85840 -3.27018 22.43081 1.000 40.19599 122 GLU A C 1
ATOM 1464 O O . GLU A 1 118 ? 27.31360 -2.59780 21.49992 1.000 37.24636 122 GLU A O 1
ATOM 1476 N N . ASP A 1 119 ? 27.18369 -3.03427 23.70834 1.000 36.78655 123 ASP A N 1
ATOM 1477 C CA . ASP A 1 119 ? 28.02239 -1.89875 24.07931 1.000 47.20860 123 ASP A CA 1
ATOM 1478 C C . ASP A 1 119 ? 29.45918 -2.03542 23.58976 1.000 41.12717 123 ASP A C 1
ATOM 1479 O O . ASP A 1 119 ? 30.18457 -1.03658 23.55967 1.000 45.47225 123 ASP A O 1
ATOM 1488 N N . LYS A 1 120 ? 29.88969 -3.23929 23.20853 1.000 37.95034 124 LYS A N 1
ATOM 1489 C CA . LYS A 1 120 ? 31.25606 -3.43149 22.73800 1.000 36.95765 124 LYS A CA 1
ATOM 1490 C C . LYS A 1 120 ? 31.45391 -2.95747 21.30319 1.000 35.67040 124 LYS A C 1
ATOM 1491 O O . LYS A 1 120 ? 32.59840 -2.74458 20.88677 1.000 35.74299 124 LYS A O 1
ATOM 1510 N N . TYR A 1 121 ? 30.37427 -2.78330 20.54594 1.000 31.73923 125 TYR A N 1
ATOM 1511 C CA . TYR A 1 121 ? 30.46203 -2.36284 19.15553 1.000 34.50164 125 TYR A CA 1
ATOM 1512 C C . TYR A 1 121 ? 30.36191 -0.84723 19.04471 1.000 35.25426 125 TYR A C 1
ATOM 1513 O O . TYR A 1 121 ? 29.56775 -0.21221 19.74393 1.000 32.68946 125 TYR A O 1
ATOM 1531 N N . TYR A 1 122 ? 31.17731 -0.26900 18.16439 1.000 30.74251 126 TYR A N 1
ATOM 1532 C CA . TYR A 1 122 ? 30.97050 1.12015 17.77853 1.000 32.32386 126 TYR A CA 1
ATOM 1533 C C . TYR A 1 122 ? 29.53736 1.28699 17.28584 1.000 35.09830 126 TYR A C 1
ATOM 1534 O O . TYR A 1 122 ? 29.00371 0.42635 16.57976 1.000 31.00027 126 TYR A O 1
ATOM 1552 N N . GLU A 1 123 ? 28.90949 2.39858 17.67574 1.000 30.31933 127 GLU A N 1
ATOM 1553 C CA . GLU A 1 123 ? 27.47263 2.55209 17.46372 1.000 34.98955 127 GLU A CA 1
ATOM 1554 C C . GLU A 1 123 ? 27.09089 2.36065 16.00037 1.000 33.11886 127 GLU A C 1
ATOM 1555 O O . GLU A 1 123 ? 26.08965 1.70112 15.69536 1.000 32.78240 127 GLU A O 1
ATOM 1567 N N . GLY A 1 124 ? 27.85695 2.94750 15.08062 1.000 34.42128 128 GLY A N 1
ATOM 1568 C CA . GLY A 1 124 ? 27.52048 2.82808 13.67271 1.000 30.69938 128 GLY A CA 1
ATOM 1569 C C . GLY A 1 124 ? 27.64240 1.41417 13.14301 1.000 28.93071 128 GLY A C 1
ATOM 1570 O O . GLY A 1 124 ? 26.94543 1.04145 12.19334 1.000 30.25394 128 GLY A O 1
ATOM 1574 N N . ALA A 1 125 ? 28.52205 0.60977 13.74175 1.000 27.89519 129 ALA A N 1
ATOM 1575 C CA . ALA A 1 125 ? 28.72816 -0.75576 13.27005 1.000 28.92246 129 ALA A CA 1
ATOM 1576 C C . ALA A 1 125 ? 27.48193 -1.60795 13.48050 1.000 30.66086 129 ALA A C 1
ATOM 1577 O O . ALA A 1 125 ? 27.06968 -2.35578 12.58741 1.000 30.73352 129 ALA A O 1
ATOM 1584 N N . THR A 1 126 ? 26.87075 -1.52035 14.66457 1.000 31.02087 130 THR A N 1
ATOM 1585 C CA . THR A 1 126 ? 25.62453 -2.24585 14.89078 1.000 29.20560 130 THR A CA 1
ATOM 1586 C C . THR A 1 126 ? 24.46172 -1.60497 14.14048 1.000 32.69653 130 THR A C 1
ATOM 1587 O O . THR A 1 126 ? 23.55396 -2.31140 13.68916 1.000 33.41246 130 THR A O 1
ATOM 1598 N N . ASN A 1 127 ? 24.47229 -0.27733 13.99072 1.000 31.88994 131 ASN A N 1
ATOM 1599 C CA . ASN A 1 127 ? 23.41525 0.38637 13.23416 1.000 33.39151 131 ASN A CA 1
ATOM 1600 C C . ASN A 1 127 ? 23.38026 -0.09415 11.78845 1.000 30.42320 131 ASN A C 1
ATOM 1601 O O . ASN A 1 127 ? 22.30153 -0.32414 11.22814 1.000 32.06255 131 ASN A O 1
ATOM 1612 N N . LEU A 1 128 ? 24.55044 -0.24873 11.16496 1.000 29.92057 132 LEU A N 1
ATOM 1613 C CA . LEU A 1 128 ? 24.59469 -0.64496 9.76253 1.000 29.19844 132 LEU A CA 1
ATOM 1614 C C . LEU A 1 128 ? 24.01730 -2.03538 9.52995 1.000 31.45619 132 LEU A C 1
ATOM 1615 O O . LEU A 1 128 ? 23.57605 -2.32872 8.41320 1.000 30.94498 132 LEU A O 1
ATOM 1631 N N . VAL A 1 129 ? 23.99786 -2.89288 10.54634 1.000 29.30256 133 VAL A N 1
ATOM 1632 C CA . VAL A 1 129 ? 23.49298 -4.25007 10.39401 1.000 31.98466 133 VAL A CA 1
ATOM 1633 C C . VAL A 1 129 ? 22.12478 -4.41680 11.05735 1.000 33.54767 133 VAL A C 1
ATOM 1634 O O . VAL A 1 129 ? 21.67436 -5.53963 11.27395 1.000 30.64078 133 VAL A O 1
ATOM 1647 N N . ARG A 1 130 ? 21.44884 -3.31534 11.37101 1.000 34.66950 134 ARG A N 1
ATOM 1648 C CA . ARG A 1 130 ? 20.12139 -3.40171 11.96362 1.000 36.68194 134 ARG A CA 1
ATOM 1649 C C . ARG A 1 130 ? 19.09661 -3.84100 10.92520 1.000 35.69137 134 ARG A C 1
ATOM 1650 O O . ARG A 1 130 ? 19.16292 -3.44955 9.75681 1.000 33.58333 134 ARG A O 1
ATOM 1671 N N . SER A 1 131 ? 18.14247 -4.66225 11.35840 1.000 28.86690 135 SER A N 1
ATOM 1672 C CA . SER A 1 131 ? 17.07755 -5.09319 10.46793 1.000 32.91916 135 SER A CA 1
ATOM 1673 C C . SER A 1 131 ? 16.21965 -3.89375 10.05876 1.000 38.32407 135 SER A C 1
ATOM 1674 O O . SER A 1 131 ? 16.35121 -2.78578 10.58171 1.000 35.95882 135 SER A O 1
ATOM 1682 N N . GLU A 1 132 ? 15.31805 -4.13837 9.10671 1.000 39.75351 136 GLU A N 1
ATOM 1683 C CA . GLU A 1 132 ? 14.55273 -3.04477 8.52012 1.000 41.77529 136 GLU A CA 1
ATOM 1684 C C . GLU A 1 132 ? 13.63222 -2.38350 9.53701 1.000 46.28805 136 GLU A C 1
ATOM 1685 O O . GLU A 1 132 ? 13.34671 -1.18593 9.42037 1.000 41.06324 136 GLU A O 1
ATOM 1697 N N . ASP A 1 133 ? 13.15791 -3.13374 10.52811 1.000 45.72635 137 ASP A N 1
ATOM 1698 C CA . ASP A 1 133 ? 12.31914 -2.58008 11.58160 1.000 47.22040 137 ASP A CA 1
ATOM 1699 C C . ASP A 1 133 ? 13.11696 -2.17553 12.81719 1.000 47.89407 137 ASP A C 1
ATOM 1700 O O . ASP A 1 133 ? 12.51782 -1.85763 13.84927 1.000 42.73543 137 ASP A O 1
ATOM 1709 N N . GLY A 1 134 ? 14.44735 -2.18127 12.73611 1.000 41.52132 138 GLY A N 1
ATOM 1710 C CA . GLY A 1 134 ? 15.29030 -1.73506 13.82514 1.000 39.50959 138 GLY A CA 1
ATOM 1711 C C . GLY A 1 134 ? 15.26897 -2.59424 15.06811 1.000 39.34396 138 GLY A C 1
ATOM 1712 O O . GLY A 1 134 ? 15.90483 -2.22577 16.06306 1.000 43.76178 138 GLY A O 1
ATOM 1716 N N . LYS A 1 135 ? 14.57708 -3.73021 15.04754 1.000 38.14492 139 LYS A N 1
ATOM 1717 C CA . LYS A 1 135 ? 14.42878 -4.55585 16.23596 1.000 43.62023 139 LYS A CA 1
ATOM 1718 C C . LYS A 1 135 ? 15.47021 -5.66258 16.35235 1.000 41.71030 139 LYS A C 1
ATOM 1719 O O . LYS A 1 135 ? 15.60790 -6.24232 17.43528 1.000 46.08333 139 LYS A O 1
ATOM 1738 N N . SER A 1 136 ? 16.19911 -5.97345 15.28758 1.000 41.97715 140 SER A N 1
ATOM 1739 C CA . SER A 1 136 ? 17.13055 -7.09610 15.32025 1.000 36.82608 140 SER A CA 1
ATOM 1740 C C . SER A 1 136 ? 18.31911 -6.77204 14.41796 1.000 37.31355 140 SER A C 1
ATOM 1741 O O . SER A 1 136 ? 18.56457 -5.60661 14.08977 1.000 32.79966 140 SER A O 1
ATOM 1749 N N . TYR A 1 137 ? 19.06140 -7.80709 14.01943 1.000 34.30700 141 TYR A N 1
ATOM 1750 C CA . TYR A 1 137 ? 20.28195 -7.65039 13.24171 1.000 32.57627 141 TYR A CA 1
ATOM 1751 C C . TYR A 1 137 ? 20.30892 -8.68220 12.12422 1.000 32.56654 141 TYR A C 1
ATOM 1752 O O . TYR A 1 137 ? 19.72730 -9.76341 12.24619 1.000 32.09937 141 TYR A O 1
ATOM 1770 N N . ILE A 1 138 ? 21.00308 -8.34847 11.03461 1.000 33.14894 142 ILE A N 1
ATOM 1771 C CA . ILE A 1 138 ? 21.10582 -9.23524 9.88113 1.000 32.16816 142 ILE A CA 1
ATOM 1772 C C . ILE A 1 138 ? 22.49721 -9.81822 9.71216 1.000 31.99096 142 ILE A C 1
ATOM 1773 O O . ILE A 1 138 ? 22.70115 -10.65413 8.81864 1.000 30.65804 142 ILE A O 1
ATOM 1789 N N . ALA A 1 139 ? 23.46643 -9.40273 10.52723 1.000 27.49924 143 ALA A N 1
ATOM 1790 C CA . ALA A 1 139 ? 24.81663 -9.94711 10.47060 1.000 29.78505 143 ALA A CA 1
ATOM 1791 C C . ALA A 1 139 ? 25.58650 -9.48185 11.69664 1.000 31.23066 143 ALA A C 1
ATOM 1792 O O . ALA A 1 139 ? 25.28282 -8.43531 12.27595 1.000 30.88685 143 ALA A O 1
ATOM 1799 N N . ALA A 1 140 ? 26.58771 -10.27273 12.08289 1.000 28.76243 144 ALA A N 1
ATOM 1800 C CA . ALA A 1 140 ? 27.49265 -9.89324 13.15965 1.000 29.39764 144 ALA A CA 1
ATOM 1801 C C . ALA A 1 140 ? 28.72151 -9.23698 12.54768 1.000 30.17255 144 ALA A C 1
ATOM 1802 O O . ALA A 1 140 ? 29.47845 -9.91484 11.83035 1.000 29.51466 144 ALA A O 1
ATOM 1809 N N . PRO A 1 141 ? 28.97726 -7.95086 12.79753 1.000 27.22645 145 PRO A N 1
ATOM 1810 C CA . PRO A 1 141 ? 30.07590 -7.27859 12.09360 1.000 28.44410 145 PRO A CA 1
ATOM 1811 C C . PRO A 1 141 ? 31.43623 -7.73656 12.59492 1.000 32.97777 145 PRO A C 1
ATOM 1812 O O . PRO A 1 141 ? 31.63687 -7.96461 13.79061 1.000 27.33530 145 PRO A O 1
ATOM 1823 N N . LEU A 1 142 ? 32.37752 -7.85609 11.66245 1.000 31.50403 146 LEU A N 1
ATOM 1824 C CA . LEU A 1 142 ? 33.75622 -8.19598 11.97906 1.000 28.90995 146 LEU A CA 1
ATOM 1825 C C . LEU A 1 142 ? 34.75130 -7.12495 11.56808 1.000 29.25268 146 LEU A C 1
ATOM 1826 O O . LEU A 1 142 ? 35.79692 -6.99629 12.20687 1.000 32.22500 146 LEU A O 1
ATOM 1842 N N . SER A 1 143 ? 34.45643 -6.35747 10.52391 1.000 30.63061 147 SER A N 1
ATOM 1843 C CA . SER A 1 143 ? 35.37283 -5.34227 10.02788 1.000 30.73056 147 SER A CA 1
ATOM 1844 C C . SER A 1 143 ? 34.56689 -4.33539 9.22264 1.000 29.12907 147 SER A C 1
ATOM 1845 O O . SER A 1 143 ? 33.40689 -4.57165 8.87866 1.000 30.55276 147 SER A O 1
ATOM 1853 N N . GLY A 1 144 ? 35.19839 -3.20550 8.92257 1.000 35.40960 148 GLY A N 1
ATOM 1854 C CA . GLY A 1 144 ? 34.52193 -2.16704 8.16863 1.000 34.12254 148 GLY A CA 1
ATOM 1855 C C . GLY A 1 144 ? 35.51481 -1.17570 7.61207 1.000 33.35207 148 GLY A C 1
ATOM 1856 O O . GLY A 1 144 ? 36.71049 -1.21821 7.91026 1.000 30.56349 148 GLY A O 1
ATOM 1860 N N . TRP A 1 145 ? 35.00292 -0.28091 6.77527 1.000 31.17326 149 TRP A N 1
ATOM 1861 C CA . TRP A 1 145 ? 35.79093 0.85332 6.32654 1.000 29.55933 149 TRP A CA 1
ATOM 1862 C C . TRP A 1 145 ? 34.91945 2.09614 6.32658 1.000 32.73892 149 TRP A C 1
ATOM 1863 O O . TRP A 1 145 ? 33.70478 2.02903 6.11868 1.000 30.61586 149 TRP A O 1
ATOM 1884 N N . VAL A 1 146 ? 35.55855 3.22994 6.59411 1.000 30.15852 150 VAL A N 1
ATOM 1885 C CA . VAL A 1 146 ? 34.88887 4.51698 6.65241 1.000 25.10221 150 VAL A CA 1
ATOM 1886 C C . VAL A 1 146 ? 35.49541 5.41362 5.58422 1.000 31.67486 150 VAL A C 1
ATOM 1887 O O . VAL A 1 146 ? 36.56818 5.14113 5.03845 1.000 26.47351 150 VAL A O 1
ATOM 1900 N N . GLN A 1 147 ? 34.78266 6.49063 5.28045 1.000 29.86868 151 GLN A N 1
ATOM 1901 C CA . GLN A 1 147 ? 35.24232 7.48976 4.33059 1.000 27.68577 151 GLN A CA 1
ATOM 1902 C C . GLN A 1 147 ? 35.09400 8.86738 4.95454 1.000 26.92797 151 GLN A C 1
ATOM 1903 O O . GLN A 1 147 ? 34.13781 9.12910 5.69122 1.000 26.36169 151 GLN A O 1
ATOM 1917 N N . GLY A 1 148 ? 36.05262 9.72919 4.66368 1.000 25.18277 152 GLY A N 1
ATOM 1918 C CA . GLY A 1 148 ? 36.02505 11.09970 5.11333 1.000 28.30130 152 GLY A CA 1
ATOM 1919 C C . GLY A 1 148 ? 36.97335 11.91687 4.27154 1.000 27.36845 152 GLY A C 1
ATOM 1920 O O . GLY A 1 148 ? 37.37942 11.49997 3.18640 1.0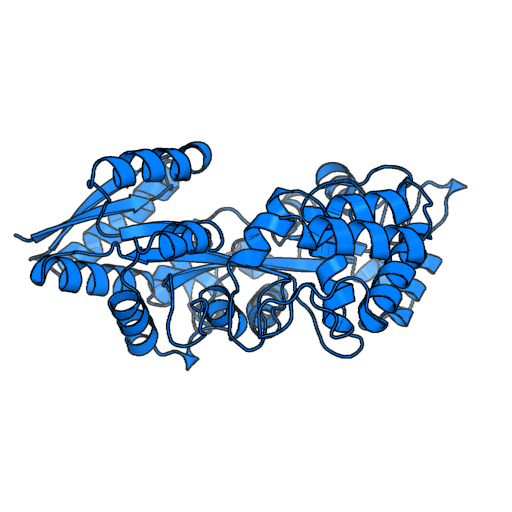00 26.79502 152 GLY A O 1
ATOM 1924 N N . ILE A 1 149 ? 37.33839 13.08756 4.78427 1.000 29.43401 153 ILE A N 1
ATOM 1925 C CA . ILE A 1 149 ? 38.24073 13.99613 4.08759 1.000 23.95111 153 ILE A CA 1
ATOM 1926 C C . ILE A 1 149 ? 39.63890 13.78570 4.65907 1.000 26.75909 153 ILE A C 1
ATOM 1927 O O . ILE A 1 149 ? 39.98594 14.33702 5.70814 1.000 29.20097 153 ILE A O 1
ATOM 1943 N N . TRP A 1 150 ? 40.44559 12.98617 3.96753 1.000 27.87260 154 TRP A N 1
ATOM 1944 C CA . TRP A 1 150 ? 41.85843 12.87159 4.30233 1.000 24.83513 154 TRP A CA 1
ATOM 1945 C C . TRP A 1 150 ? 42.56943 14.15998 3.91783 1.000 29.53476 154 TRP A C 1
ATOM 1946 O O . TRP A 1 150 ? 42.24173 14.78409 2.90530 1.000 27.89862 154 TRP A O 1
ATOM 1967 N N . TYR A 1 151 ? 43.54095 14.57150 4.72910 1.000 30.87905 155 TYR A N 1
ATOM 1968 C CA . TYR A 1 151 ? 44.23304 15.81353 4.42497 1.000 28.91809 155 TYR A CA 1
ATOM 1969 C C . TYR A 1 151 ? 45.69361 15.74092 4.83851 1.000 31.39513 155 TYR A C 1
ATOM 1970 O O . TYR A 1 151 ? 46.07767 14.97589 5.72714 1.000 29.73787 155 TYR A O 1
ATOM 1988 N N . ASN A 1 152 ? 46.50226 16.53734 4.14222 1.000 27.92219 156 ASN A N 1
ATOM 1989 C CA . ASN A 1 152 ? 47.92543 16.69857 4.42186 1.000 28.58461 156 ASN A CA 1
ATOM 1990 C C . ASN A 1 152 ? 48.05853 17.64998 5.60359 1.000 30.61711 156 ASN A C 1
ATOM 1991 O O . ASN A 1 152 ? 47.76346 18.84220 5.48438 1.000 28.50664 156 ASN A O 1
ATOM 2002 N N . LYS A 1 153 ? 48.47619 17.12311 6.75678 1.000 30.89930 157 LYS A N 1
ATOM 2003 C CA . LYS A 1 153 ? 48.48556 17.93479 7.97000 1.000 27.46211 157 LYS A CA 1
ATOM 2004 C C . LYS A 1 153 ? 49.45151 19.10836 7.84984 1.000 29.20858 157 LYS A C 1
ATOM 2005 O O . LYS A 1 153 ? 49.11350 20.23993 8.21628 1.000 29.18632 157 LYS A O 1
ATOM 2024 N N . LYS A 1 154 ? 50.65652 18.86425 7.33573 1.000 30.27318 158 LYS A N 1
ATOM 2025 C CA . LYS A 1 154 ? 51.64254 19.93728 7.25083 1.000 28.41696 158 LYS A CA 1
ATOM 2026 C C . LYS A 1 154 ? 51.20818 21.01289 6.26208 1.000 32.58823 158 LYS A C 1
ATOM 2027 O O . LYS A 1 154 ? 51.42107 22.20728 6.50326 1.000 28.30089 158 LYS A O 1
ATOM 2046 N N . ALA A 1 155 ? 50.59174 20.61367 5.14780 1.000 29.60098 159 ALA A N 1
ATOM 2047 C CA . ALA A 1 155 ? 50.15818 21.59188 4.15565 1.000 28.04783 159 ALA A CA 1
ATOM 2048 C C . ALA A 1 155 ? 49.12127 22.54118 4.74240 1.000 30.32795 159 ALA A C 1
ATOM 2049 O O . ALA A 1 155 ? 49.22616 23.76436 4.59316 1.000 31.46541 159 ALA A O 1
ATOM 2056 N N . LEU A 1 156 ? 48.10508 21.99467 5.41540 1.000 27.73934 160 LEU A N 1
ATOM 2057 C CA . LEU A 1 156 ? 47.09677 22.85091 6.03059 1.000 26.68443 160 LEU A CA 1
ATOM 2058 C C . LEU A 1 156 ? 47.70581 23.71286 7.12912 1.000 29.38569 160 LEU A C 1
ATOM 2059 O O . LEU A 1 156 ? 47.42065 24.91288 7.21575 1.000 30.58346 160 LEU A O 1
ATOM 2075 N N . ALA A 1 157 ? 48.54921 23.11877 7.97686 1.000 29.23881 161 ALA A N 1
ATOM 2076 C CA . ALA A 1 157 ? 49.19168 23.88348 9.04114 1.000 35.84225 161 ALA A CA 1
ATOM 2077 C C . ALA A 1 157 ? 50.03303 25.01721 8.46738 1.000 31.30806 161 ALA A C 1
ATOM 2078 O O . ALA A 1 157 ? 49.95164 26.16175 8.92743 1.000 31.22456 161 ALA A O 1
ATOM 2085 N N . ASP A 1 158 ? 50.84914 24.71627 7.45431 1.000 34.30663 162 ASP A N 1
ATOM 2086 C CA . ASP A 1 158 ? 51.67041 25.75191 6.83470 1.000 34.60870 162 ASP A CA 1
ATOM 2087 C C . ASP A 1 158 ? 50.81329 26.89798 6.30588 1.000 35.43465 162 ASP A C 1
ATOM 2088 O O . ASP A 1 158 ? 51.20503 28.06719 6.39445 1.000 36.54240 162 ASP A O 1
ATOM 2097 N N . ALA A 1 159 ? 49.63910 26.58693 5.75819 1.000 36.56723 163 ALA A N 1
ATOM 2098 C CA . ALA A 1 159 ? 48.74763 27.61352 5.23163 1.000 32.44972 163 ALA A CA 1
ATOM 2099 C C . ALA A 1 159 ? 47.90512 28.28197 6.31154 1.000 31.15971 163 ALA A C 1
ATOM 2100 O O . ALA A 1 159 ? 47.10524 29.16671 5.98910 1.000 31.20756 163 ALA A O 1
ATOM 2107 N N . GLY A 1 160 ? 48.05975 27.88694 7.57197 1.000 33.70987 164 GLY A N 1
ATOM 2108 C CA . GLY A 1 160 ? 47.35848 28.53407 8.66064 1.000 27.09746 164 GLY A CA 1
ATOM 2109 C C . GLY A 1 160 ? 46.01211 27.94816 9.00804 1.000 32.92648 164 GLY A C 1
ATOM 2110 O O . GLY A 1 160 ? 45.22249 28.61495 9.68746 1.000 36.95155 164 GLY A O 1
ATOM 2114 N N . PHE A 1 161 ? 45.72332 26.72449 8.57602 1.000 28.58601 165 PHE A N 1
ATOM 2115 C CA . PHE A 1 161 ? 44.42819 26.10288 8.79544 1.000 31.15482 165 PHE A CA 1
ATOM 2116 C C . PHE A 1 161 ? 44.53004 24.99584 9.83356 1.000 27.73832 165 PHE A C 1
ATOM 2117 O O . PHE A 1 161 ? 45.47415 24.19983 9.81975 1.000 30.88783 165 PHE A O 1
ATOM 2134 N N . GLU A 1 162 ? 43.54983 24.94461 10.72406 1.000 30.41074 166 GLU A N 1
ATOM 2135 C CA . GLU A 1 162 ? 43.33818 23.77062 11.55383 1.000 31.65661 166 GLU A CA 1
ATOM 2136 C C . GLU A 1 162 ? 42.39411 22.81122 10.82928 1.000 35.91147 166 GLU A C 1
ATOM 2137 O O . GLU A 1 162 ? 41.86698 23.11211 9.75503 1.000 31.43060 166 GLU A O 1
ATOM 2149 N N . GLU A 1 163 ? 42.19520 21.63782 11.42028 1.000 31.93033 167 GLU A N 1
ATOM 2150 C CA . GLU A 1 163 ? 41.36444 20.61964 10.79487 1.000 33.66108 167 GLU A CA 1
ATOM 2151 C C . GLU A 1 163 ? 39.98288 21.19738 10.47187 1.000 30.93010 167 GLU A C 1
ATOM 2152 O O . GLU A 1 163 ? 39.31469 21.72037 11.37072 1.000 30.05032 167 GLU A O 1
ATOM 2164 N N . PRO A 1 164 ? 39.53236 21.11532 9.22011 1.000 32.91134 168 PRO A N 1
ATOM 2165 C CA . PRO A 1 164 ? 38.21859 21.68420 8.88262 1.000 35.26365 168 PRO A CA 1
ATOM 2166 C C . PRO A 1 164 ? 37.08413 20.75376 9.27795 1.000 37.40104 168 PRO A C 1
ATOM 2167 O O . PRO A 1 164 ? 37.18042 19.52985 9.15897 1.000 33.38053 168 PRO A O 1
ATOM 2178 N N . LYS A 1 165 ? 35.99413 21.35481 9.75361 1.000 34.65322 169 LYS A N 1
ATOM 2179 C CA . LYS A 1 165 ? 34.83671 20.60216 10.22140 1.000 39.37011 169 LYS A CA 1
ATOM 2180 C C . LYS A 1 165 ? 33.56598 20.98973 9.47880 1.000 39.01511 169 LYS A C 1
ATOM 2181 O O . LYS A 1 165 ? 32.93063 20.12859 8.86083 1.000 38.20880 169 LYS A O 1
ATOM 2200 N N . ASN A 1 166 ? 33.17432 22.25538 9.51597 1.000 33.42773 170 ASN A N 1
ATOM 2201 C CA . ASN A 1 166 ? 31.91248 22.66772 8.92805 1.000 31.54811 170 ASN A CA 1
ATOM 2202 C C . ASN A 1 166 ? 32.09298 23.00876 7.45195 1.000 31.39546 170 ASN A C 1
ATOM 2203 O O . ASN A 1 166 ? 33.20704 23.07035 6.92650 1.000 28.79814 170 ASN A O 1
ATOM 2214 N N . TRP A 1 167 ? 30.96030 23.22965 6.78212 1.000 26.33658 171 TRP A N 1
ATOM 2215 C CA . TRP A 1 167 ? 30.97727 23.48415 5.34643 1.000 28.92090 171 TRP A CA 1
ATOM 2216 C C . TRP A 1 167 ? 31.84202 24.68925 5.00142 1.000 28.83703 171 TRP A C 1
ATOM 2217 O O . TRP A 1 167 ? 32.58772 24.66529 4.01471 1.000 28.44441 171 TRP A O 1
ATOM 2238 N N . ALA A 1 168 ? 31.75088 25.75670 5.79876 1.000 32.22513 172 ALA A N 1
ATOM 2239 C CA . ALA A 1 168 ? 32.50752 26.96831 5.50118 1.000 28.60310 172 ALA A CA 1
ATOM 2240 C C . ALA A 1 168 ? 34.00765 26.72456 5.60068 1.000 31.29048 172 ALA A C 1
ATOM 2241 O O . ALA A 1 168 ? 34.77655 27.17927 4.74554 1.000 31.37328 172 ALA A O 1
ATOM 2248 N N . ASP A 1 169 ? 34.44676 26.01141 6.64133 1.000 31.62143 173 ASP A N 1
ATOM 2249 C CA . ASP A 1 169 ? 35.87304 25.74310 6.79618 1.000 31.33374 173 ASP A CA 1
ATOM 2250 C C . ASP A 1 169 ? 36.39762 24.87998 5.65559 1.000 31.11426 173 ASP A C 1
ATOM 2251 O O . ASP A 1 169 ? 37.47218 25.15067 5.10650 1.000 31.74251 173 ASP A O 1
ATOM 2260 N N . ILE A 1 170 ? 35.65423 23.83381 5.28645 1.000 28.76161 174 ILE A N 1
ATOM 2261 C CA . ILE A 1 170 ? 36.07644 22.97365 4.18349 1.000 31.14229 174 ILE A CA 1
ATOM 2262 C C . ILE A 1 170 ? 36.22886 23.79393 2.90964 1.000 29.97561 174 ILE A C 1
ATOM 2263 O O . ILE A 1 170 ? 37.24771 23.71439 2.21281 1.000 29.15579 174 ILE A O 1
ATOM 2279 N N . GLU A 1 171 ? 35.21662 24.60303 2.59125 1.000 27.57260 175 GLU A N 1
ATOM 2280 C CA . GLU A 1 171 ? 35.27626 25.42535 1.38868 1.000 30.28585 175 GLU A CA 1
ATOM 2281 C C . GLU A 1 171 ? 36.37890 26.47165 1.47979 1.000 33.17049 175 GLU A C 1
ATOM 2282 O O . GLU A 1 171 ? 36.99640 26.80645 0.46203 1.000 27.60144 175 GLU A O 1
ATOM 2294 N N . LYS A 1 172 ? 36.65070 26.98520 2.68290 1.000 29.69543 176 LYS A N 1
ATOM 2295 C CA . LYS A 1 172 ? 37.70528 27.98364 2.84144 1.000 33.58410 176 LYS A CA 1
ATOM 2296 C C . LYS A 1 172 ? 39.07648 27.39481 2.52652 1.000 29.01599 176 LYS A C 1
ATOM 2297 O O . LYS A 1 172 ? 39.87999 28.02210 1.82641 1.000 29.98632 176 LYS A O 1
ATOM 2316 N N . VAL A 1 173 ? 39.36539 26.19383 3.03276 1.000 30.27730 177 VAL A N 1
ATOM 2317 C CA . VAL A 1 173 ? 40.63515 25.54379 2.71645 1.000 29.57007 177 VAL A CA 1
ATOM 2318 C C . VAL A 1 173 ? 40.70484 25.22910 1.22781 1.000 31.30693 177 VAL A C 1
ATOM 2319 O O . VAL A 1 173 ? 41.71458 25.49152 0.56321 1.000 27.11619 177 VAL A O 1
ATOM 2332 N N . ALA A 1 174 ? 39.62883 24.65374 0.68414 1.000 29.62910 178 ALA A N 1
ATOM 2333 C CA . ALA A 1 174 ? 39.62161 24.27166 -0.72397 1.000 29.88146 178 ALA A CA 1
ATOM 2334 C C . ALA A 1 174 ? 39.87262 25.47372 -1.62456 1.000 30.92348 178 ALA A C 1
ATOM 2335 O O . ALA A 1 174 ? 40.64391 25.38869 -2.58713 1.000 28.53149 178 ALA A O 1
ATOM 2342 N N . LYS A 1 175 ? 39.23365 26.60553 -1.32844 1.000 29.39914 179 LYS A N 1
ATOM 2343 C CA . LYS A 1 175 ? 39.44045 27.79384 -2.14895 1.000 31.73834 179 LYS A CA 1
ATOM 2344 C C . LYS A 1 175 ? 40.89921 28.22994 -2.12645 1.000 31.94938 179 LYS A C 1
ATOM 2345 O O . LYS A 1 175 ? 41.47749 28.54881 -3.17236 1.000 33.96050 179 LYS A O 1
ATOM 2364 N N . LYS A 1 176 ? 41.51523 28.23862 -0.94238 1.000 32.42753 180 LYS A N 1
ATOM 2365 C CA . LYS A 1 176 ? 42.88025 28.73665 -0.81550 1.000 29.14682 180 LYS A CA 1
ATOM 2366 C C . LYS A 1 176 ? 43.87384 27.87389 -1.58007 1.000 30.25892 180 LYS A C 1
ATOM 2367 O O . LYS A 1 176 ? 44.87398 28.39244 -2.08862 1.000 30.40057 180 LYS A O 1
ATOM 2386 N N . PHE A 1 177 ? 43.62663 26.57088 -1.67349 1.000 29.00535 181 PHE A N 1
ATOM 2387 C CA . PHE A 1 177 ? 44.56227 25.65301 -2.30758 1.000 25.72600 181 PHE A CA 1
ATOM 2388 C C . PHE A 1 177 ? 44.24999 25.39642 -3.77798 1.000 29.32620 181 PHE A C 1
ATOM 2389 O O . PHE A 1 177 ? 44.82973 24.47858 -4.36812 1.000 31.33520 181 PHE A O 1
ATOM 2406 N N . THR A 1 178 ? 43.36639 26.18402 -4.38359 1.000 31.05808 182 THR A N 1
ATOM 2407 C CA . THR A 1 178 ? 43.03060 26.04057 -5.79444 1.000 27.46681 182 THR A CA 1
ATOM 2408 C C . THR A 1 178 ? 43.78321 27.09557 -6.59766 1.000 29.99862 182 THR A C 1
ATOM 2409 O O . THR A 1 178 ? 43.66930 28.29330 -6.31742 1.000 27.93050 182 THR A O 1
ATOM 2420 N N . ASN A 1 179 ? 44.55959 26.64735 -7.58390 1.000 30.28191 183 ASN A N 1
ATOM 2421 C CA . ASN A 1 179 ? 45.18975 27.53671 -8.56207 1.000 29.61378 183 ASN A CA 1
ATOM 2422 C C . ASN A 1 179 ? 45.11636 26.81046 -9.90216 1.000 31.55569 183 ASN A C 1
ATOM 2423 O O . ASN A 1 179 ? 45.95774 25.95585 -10.19859 1.000 29.40016 183 ASN A O 1
ATOM 2434 N N . LYS A 1 180 ? 44.10951 27.15630 -10.70627 1.000 27.96757 184 LYS A N 1
ATOM 2435 C CA . LYS A 1 180 ? 43.82092 26.38222 -11.90885 1.000 31.85404 184 LYS A CA 1
ATOM 2436 C C . LYS A 1 180 ? 44.96576 26.45171 -12.90979 1.000 31.15364 184 LYS A C 1
ATOM 2437 O O . LYS A 1 180 ? 45.31112 25.44217 -13.53513 1.000 30.22815 184 LYS A O 1
ATOM 2456 N N . ALA A 1 181 ? 45.57115 27.62998 -13.07347 1.000 30.74638 185 ALA A N 1
ATOM 2457 C CA . ALA A 1 181 ? 46.68214 27.75990 -14.01080 1.000 31.91468 185 ALA A CA 1
ATOM 2458 C C . ALA A 1 181 ? 47.81129 26.79180 -13.68168 1.000 37.15510 185 ALA A C 1
ATOM 2459 O O . ALA A 1 181 ? 48.48873 26.29645 -14.58960 1.000 35.25136 185 ALA A O 1
ATOM 2466 N N . ASP A 1 182 ? 48.03152 26.51230 -12.39958 1.000 33.75610 186 ASP A N 1
ATOM 2467 C CA . ASP A 1 182 ? 49.06203 25.57598 -11.97523 1.000 33.57754 186 ASP A CA 1
ATOM 2468 C C . ASP A 1 182 ? 48.54611 24.15004 -11.82677 1.000 33.45738 186 ASP A C 1
ATOM 2469 O O . ASP A 1 182 ? 49.32459 23.26181 -11.46660 1.000 38.31268 186 ASP A O 1
ATOM 2478 N N . LYS A 1 183 ? 47.26283 23.90959 -12.09842 1.000 30.90418 187 LYS A N 1
ATOM 2479 C CA . LYS A 1 183 ? 46.64635 22.59730 -11.89879 1.000 31.67904 187 LYS A CA 1
ATOM 2480 C C . LYS A 1 183 ? 46.78343 22.14378 -10.44504 1.000 34.98975 187 LYS A C 1
ATOM 2481 O O . LYS A 1 183 ? 47.04346 20.97282 -10.15727 1.000 31.52293 187 LYS A O 1
ATOM 2500 N N . LYS A 1 184 ? 46.61178 23.08682 -9.52211 1.000 28.22957 188 LYS A N 1
ATOM 2501 C CA . LYS A 1 184 ? 46.47683 22.80574 -8.09906 1.000 31.61239 188 LYS A CA 1
ATOM 2502 C C . LYS A 1 184 ? 45.01946 23.01803 -7.70991 1.000 27.56817 188 LYS A C 1
ATOM 2503 O O . LYS A 1 184 ? 44.41859 24.03162 -8.08079 1.000 29.50307 188 LYS A O 1
ATOM 2522 N N . TYR A 1 185 ? 44.45411 22.07081 -6.96723 1.000 28.29442 189 TYR A N 1
ATOM 2523 C CA . TYR A 1 185 ? 43.04959 22.11987 -6.58657 1.000 30.73649 189 TYR A CA 1
ATOM 2524 C C . TYR A 1 185 ? 42.91833 21.88456 -5.09161 1.000 31.88986 189 TYR A C 1
ATOM 2525 O O . TYR A 1 185 ? 43.74809 21.21256 -4.47353 1.000 27.95763 189 TYR A O 1
ATOM 2543 N N . GLY A 1 186 ? 41.86517 22.46360 -4.51101 1.000 29.14672 190 GLY A N 1
ATOM 2544 C CA . GLY A 1 186 ? 41.73891 22.48329 -3.06698 1.000 28.98287 190 GLY A CA 1
ATOM 2545 C C . GLY A 1 186 ? 41.25661 21.18913 -2.45581 1.000 26.58848 190 GLY A C 1
ATOM 2546 O O . GLY A 1 186 ? 41.52993 20.93600 -1.27716 1.000 25.95027 190 GLY A O 1
ATOM 2550 N N . ILE A 1 187 ? 40.55123 20.36578 -3.21932 1.000 29.14639 191 ILE A N 1
ATOM 2551 C CA . ILE A 1 187 ? 39.98117 19.14488 -2.66856 1.000 27.27157 191 ILE A CA 1
ATOM 2552 C C . ILE A 1 187 ? 39.64067 18.21247 -3.81742 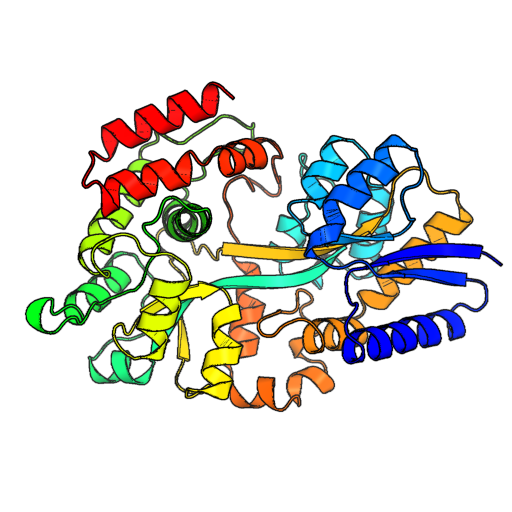1.000 26.66895 191 ILE A C 1
ATOM 2553 O O . ILE A 1 187 ? 39.21208 18.65118 -4.88721 1.000 28.32793 191 ILE A O 1
ATOM 2569 N N . ALA A 1 188 ? 39.83601 16.91918 -3.58639 1.000 25.68929 192 ALA A N 1
ATOM 2570 C CA . ALA A 1 188 ? 39.44632 15.88103 -4.53218 1.000 25.38480 192 ALA A CA 1
ATOM 2571 C C . ALA A 1 188 ? 38.16173 15.23691 -4.02204 1.000 27.19932 192 ALA A C 1
ATOM 2572 O O . ALA A 1 188 ? 38.18311 14.49017 -3.03778 1.000 25.28239 192 ALA A O 1
ATOM 2579 N N . ILE A 1 189 ? 37.04503 15.53867 -4.67791 1.000 25.01542 193 ILE A N 1
ATOM 2580 C CA . ILE A 1 189 ? 35.76675 14.91391 -4.34761 1.000 22.95459 193 ILE A CA 1
ATOM 2581 C C . ILE A 1 189 ? 35.22919 14.21520 -5.59091 1.000 25.63214 193 ILE A C 1
ATOM 2582 O O . ILE A 1 189 ? 35.49878 14.66124 -6.71629 1.000 24.77136 193 ILE A O 1
ATOM 2598 N N . PRO A 1 190 ? 34.47031 13.13064 -5.44279 1.000 25.75539 194 PRO A N 1
ATOM 2599 C CA . PRO A 1 190 ? 33.93434 12.44727 -6.62598 1.000 30.12415 194 PRO A CA 1
ATOM 2600 C C . PRO A 1 190 ? 32.86341 13.27269 -7.31919 1.000 32.53045 194 PRO A C 1
ATOM 2601 O O . PRO A 1 190 ? 31.98996 13.86426 -6.67900 1.000 25.79770 194 PRO A O 1
ATOM 2612 N N . THR A 1 191 ? 32.94706 13.30554 -8.64905 1.000 24.60917 195 THR A N 1
ATOM 2613 C CA . THR A 1 191 ? 31.96227 13.97637 -9.47997 1.000 28.41844 195 THR A CA 1
ATOM 2614 C C . THR A 1 191 ? 31.42103 13.07957 -10.58529 1.000 27.38123 195 THR A C 1
ATOM 2615 O O . THR A 1 191 ? 30.52901 13.50765 -11.32445 1.000 26.10556 195 THR A O 1
ATOM 2626 N N . ALA A 1 192 ? 31.93990 11.86261 -10.72761 1.000 30.01129 196 ALA A N 1
ATOM 2627 C CA . ALA A 1 192 ? 31.48501 10.95492 -11.76741 1.000 28.78369 196 ALA A CA 1
ATOM 2628 C C . ALA A 1 192 ? 30.11370 10.38411 -11.42076 1.000 28.36808 196 ALA A C 1
ATOM 2629 O O . ALA A 1 192 ? 29.64788 10.45808 -10.28060 1.000 27.91738 196 ALA A O 1
ATOM 2636 N N . GLU A 1 193 ? 29.46100 9.80203 -12.42688 1.000 27.90147 197 GLU A N 1
ATOM 2637 C CA . GLU A 1 193 ? 28.24276 9.03104 -12.18827 1.000 29.27231 197 GLU A CA 1
ATOM 2638 C C . GLU A 1 193 ? 28.67206 7.66749 -11.65064 1.000 30.44668 197 GLU A C 1
ATOM 2639 O O . GLU A 1 193 ? 28.79678 6.67782 -12.37714 1.000 30.58247 197 GLU A O 1
ATOM 2651 N N . SER A 1 194 ? 28.92040 7.62814 -10.34506 1.000 27.85053 198 SER A N 1
ATOM 2652 C CA . SER A 1 194 ? 29.36626 6.41005 -9.69113 1.000 29.10452 198 SER A CA 1
ATOM 2653 C C . SER A 1 194 ? 28.88302 6.43009 -8.25092 1.000 26.18975 198 SER A C 1
ATOM 2654 O O . SER A 1 194 ? 28.53617 7.48015 -7.70420 1.000 28.06741 198 SER A O 1
ATOM 2662 N N . THR A 1 195 ? 28.87226 5.24777 -7.63583 1.000 27.41245 199 THR A N 1
ATOM 2663 C CA . THR A 1 195 ? 28.36724 5.13915 -6.27302 1.000 27.39741 199 THR A CA 1
ATOM 2664 C C . THR A 1 195 ? 29.21392 5.94443 -5.29820 1.000 26.30079 199 THR A C 1
ATOM 2665 O O . THR A 1 195 ? 28.70081 6.40812 -4.27364 1.000 27.67792 199 THR A O 1
ATOM 2676 N N . MET A 1 196 ? 30.50232 6.13862 -5.60161 1.000 26.19381 200 MET A N 1
ATOM 2677 C CA . MET A 1 196 ? 31.34858 6.95299 -4.73305 1.000 24.81934 200 MET A CA 1
ATOM 2678 C C . MET A 1 196 ? 30.81430 8.37633 -4.62502 1.000 23.72747 200 MET A C 1
ATOM 2679 O O . MET A 1 196 ? 30.88256 8.99575 -3.55673 1.000 26.05101 200 MET A O 1
ATOM 2693 N N . SER A 1 197 ? 30.28008 8.91377 -5.72422 1.000 25.44737 201 SER A N 1
ATOM 2694 C CA . SER A 1 197 ? 29.71299 10.25766 -5.68528 1.000 26.34964 201 SER A CA 1
ATOM 2695 C C . SER A 1 197 ? 28.50390 10.31711 -4.75985 1.000 28.67654 201 SER A C 1
ATOM 2696 O O . SER A 1 197 ? 28.33563 11.28725 -4.00997 1.000 26.26309 201 SER A O 1
ATOM 2704 N N . GLU A 1 198 ? 27.64566 9.29149 -4.80336 1.000 24.55531 202 GLU A N 1
ATOM 2705 C CA . GLU A 1 198 ? 26.54129 9.21163 -3.85153 1.000 25.94754 202 GLU A CA 1
ATOM 2706 C C . GLU A 1 198 ? 27.06318 9.16985 -2.42179 1.000 25.12162 202 GLU A C 1
ATOM 2707 O O . GLU A 1 198 ? 26.53769 9.85583 -1.53760 1.000 25.76619 202 GLU A O 1
ATOM 2719 N N . GLN A 1 199 ? 28.10777 8.37773 -2.18049 1.000 25.22493 203 GLN A N 1
ATOM 2720 C CA . GLN A 1 199 ? 28.62086 8.21057 -0.82574 1.000 29.33163 203 GLN A CA 1
ATOM 2721 C C . GLN A 1 199 ? 29.19805 9.51476 -0.28755 1.000 27.21627 203 GLN A C 1
ATOM 2722 O O . GLN A 1 199 ? 28.87633 9.92981 0.83205 1.000 27.04332 203 GLN A O 1
ATOM 2736 N N . ALA A 1 200 ? 30.05008 10.17977 -1.07368 1.000 24.50542 204 ALA A N 1
ATOM 2737 C CA . ALA A 1 200 ? 30.65625 11.42567 -0.61367 1.000 28.34500 204 ALA A CA 1
ATOM 2738 C C . ALA A 1 200 ? 29.61108 12.51824 -0.43448 1.000 27.99473 204 ALA A C 1
ATOM 2739 O O . ALA A 1 200 ? 29.62861 13.24407 0.56838 1.000 25.83172 204 ALA A O 1
ATOM 2746 N N . PHE A 1 201 ? 28.69873 12.65900 -1.39677 1.000 25.60782 205 PHE A N 1
ATOM 2747 C CA . PHE A 1 201 ? 27.63872 13.64588 -1.24524 1.000 25.34431 205 PHE A CA 1
ATOM 2748 C C . PHE A 1 201 ? 26.79494 13.35338 -0.01193 1.000 26.57936 205 PHE A C 1
ATOM 2749 O O . PHE A 1 201 ? 26.38045 14.27562 0.69843 1.000 26.29991 205 PHE A O 1
ATOM 2766 N N . SER A 1 202 ? 26.53762 12.07148 0.26333 1.000 24.49409 206 SER A N 1
ATOM 2767 C CA . SER A 1 202 ? 25.68255 11.71896 1.39035 1.000 23.96474 206 SER A CA 1
ATOM 2768 C C . SER A 1 202 ? 26.25655 12.21522 2.70979 1.000 25.17464 206 SER A C 1
ATOM 2769 O O . SER A 1 202 ? 25.50676 12.43460 3.66825 1.000 25.74556 206 SER A O 1
ATOM 2777 N N . GLN A 1 203 ? 27.57923 12.37809 2.79063 1.000 28.44290 207 GLN A N 1
ATOM 2778 C CA . GLN A 1 203 ? 28.17405 12.88954 4.02044 1.000 26.75432 207 GLN A CA 1
ATOM 2779 C C . GLN A 1 203 ? 27.78991 14.34667 4.24169 1.000 23.76232 207 GLN A C 1
ATOM 2780 O O . GLN A 1 203 ? 27.48162 14.75070 5.36804 1.000 25.77633 207 GLN A O 1
ATOM 2794 N N . PHE A 1 204 ? 27.78856 15.14851 3.17692 1.000 24.23805 208 PHE A N 1
ATOM 2795 C CA . PHE A 1 204 ? 27.33271 16.52815 3.30163 1.000 25.88964 208 PHE A CA 1
ATOM 2796 C C . PHE A 1 204 ? 25.82652 16.58816 3.51800 1.000 24.43277 208 PHE A C 1
ATOM 2797 O O . PHE A 1 204 ? 25.35106 17.32015 4.39407 1.000 25.14606 208 PHE A O 1
ATOM 2814 N N . ALA A 1 205 ? 25.06204 15.79928 2.75932 1.000 25.67150 209 ALA A N 1
ATOM 2815 C CA . ALA A 1 205 ? 23.61572 15.76990 2.94900 1.000 25.00228 209 ALA A CA 1
ATOM 2816 C C . ALA A 1 205 ? 23.25917 15.38860 4.38131 1.000 26.30785 209 ALA A C 1
ATOM 2817 O O . ALA A 1 205 ? 22.47182 16.07507 5.04324 1.000 26.17664 209 ALA A O 1
ATOM 2824 N N . LEU A 1 206 ? 23.84532 14.30084 4.88632 1.000 25.92463 210 LEU A N 1
ATOM 2825 C CA . LEU A 1 206 ? 23.47471 13.81989 6.21233 1.000 25.06090 210 LEU A CA 1
ATOM 2826 C C . LEU A 1 206 ? 24.02543 14.71482 7.31561 1.000 29.10525 210 LEU A C 1
ATOM 2827 O O . LEU A 1 206 ? 23.44460 14.77161 8.40551 1.000 27.83762 210 LEU A O 1
ATOM 2843 N N . SER A 1 207 ? 25.12871 15.42396 7.06030 1.000 26.43356 211 SER A N 1
ATOM 2844 C CA . SER A 1 207 ? 25.58975 16.42625 8.01523 1.000 29.55286 211 SER A CA 1
ATOM 2845 C C . SER A 1 207 ? 24.61507 17.59234 8.12290 1.000 29.36820 211 SER A C 1
ATOM 2846 O O . SER A 1 207 ? 24.65635 18.33204 9.11305 1.000 27.96469 211 SER A O 1
ATOM 2854 N N . ASN A 1 208 ? 23.75856 17.77851 7.11529 1.000 29.32071 212 ASN A N 1
ATOM 2855 C CA . ASN A 1 208 ? 22.67456 18.74964 7.14550 1.000 28.63086 212 ASN A CA 1
ATOM 2856 C C . ASN A 1 208 ? 21.33805 18.09498 7.47394 1.000 28.21181 212 ASN A C 1
ATOM 2857 O O . ASN A 1 208 ? 20.28308 18.68958 7.22671 1.000 29.10337 212 ASN A O 1
ATOM 2868 N N . LYS A 1 209 ? 21.36711 16.87001 8.00210 1.000 27.95405 213 LYS A N 1
ATOM 2869 C CA . LYS A 1 209 ? 20.16241 16.13179 8.38025 1.000 27.30857 213 LYS A CA 1
ATOM 2870 C C . LYS A 1 209 ? 19.26548 15.85572 7.17763 1.000 33.78205 213 LYS A C 1
ATOM 2871 O O . LYS A 1 209 ? 18.04198 15.76026 7.30641 1.000 33.40229 213 LYS A O 1
ATOM 2890 N N . ALA A 1 210 ? 19.86852 15.70101 6.00161 1.000 28.41761 214 ALA A N 1
ATOM 2891 C CA . ALA A 1 210 ? 19.15247 15.36620 4.77529 1.000 26.50504 214 ALA A CA 1
ATOM 2892 C C . ALA A 1 210 ? 19.42384 13.90361 4.43946 1.000 32.79934 214 ALA A C 1
ATOM 2893 O O . ALA A 1 210 ? 20.56219 13.53696 4.12716 1.000 27.34513 214 ALA A O 1
ATOM 2900 N N . ASN A 1 211 ? 18.38118 13.07513 4.50255 1.000 28.29750 215 ASN A N 1
ATOM 2901 C CA . ASN A 1 211 ? 18.44969 11.66516 4.13906 1.000 28.31014 215 ASN A CA 1
ATOM 2902 C C . ASN A 1 211 ? 17.50521 11.40743 2.97164 1.000 31.28086 215 ASN A C 1
ATOM 2903 O O . ASN A 1 211 ? 16.45468 12.04511 2.85337 1.000 29.78419 215 ASN A O 1
ATOM 2914 N N . VAL A 1 212 ? 17.88562 10.46248 2.10672 1.000 29.90354 216 VAL A N 1
ATOM 2915 C CA . VAL A 1 212 ? 17.08699 10.17154 0.91905 1.000 28.21883 216 VAL A CA 1
ATOM 2916 C C . VAL A 1 212 ? 15.76777 9.49676 1.27138 1.000 33.13549 216 VAL A C 1
ATOM 2917 O O . VAL A 1 212 ? 14.80832 9.57675 0.49346 1.000 29.75722 216 VAL A O 1
ATOM 2930 N N . LEU A 1 213 ? 15.68856 8.83437 2.42237 1.000 26.31102 217 LEU A N 1
ATOM 2931 C CA . LEU A 1 213 ? 14.44995 8.24168 2.90233 1.000 32.11739 217 LEU A CA 1
ATOM 2932 C C . LEU A 1 213 ? 14.17147 8.73550 4.31559 1.000 30.61332 217 LEU A C 1
ATOM 2933 O O . LEU A 1 213 ? 15.09422 9.07085 5.06399 1.000 28.39677 217 LEU A O 1
ATOM 2949 N N . ASP A 1 214 ? 12.88917 8.78819 4.67238 1.000 32.70610 218 ASP A N 1
ATOM 2950 C CA . ASP A 1 214 ? 12.48103 9.05313 6.04214 1.000 33.55242 218 ASP A CA 1
ATOM 2951 C C . ASP A 1 214 ? 12.21731 7.72251 6.74526 1.000 34.84959 218 ASP A C 1
ATOM 2952 O O . ASP A 1 214 ? 12.27839 6.64647 6.14286 1.000 31.72970 218 ASP A O 1
ATOM 2961 N N . ALA A 1 215 ? 11.92017 7.80136 8.04337 1.000 37.38105 219 ALA A N 1
ATOM 2962 C CA . ALA A 1 215 ? 11.76582 6.59622 8.84896 1.000 36.36547 219 ALA A CA 1
ATOM 2963 C C . ALA A 1 215 ? 10.67532 5.67123 8.32272 1.000 43.09287 219 ALA A C 1
ATOM 2964 O O . ALA A 1 215 ? 10.69004 4.47524 8.63651 1.000 40.74444 219 ALA A O 1
ATOM 2971 N N . LYS A 1 216 ? 9.73867 6.18712 7.52931 1.000 39.03224 220 LYS A N 1
ATOM 2972 C CA . LYS A 1 216 ? 8.63813 5.39302 7.00119 1.000 38.40059 220 LYS A CA 1
ATOM 2973 C C . LYS A 1 216 ? 8.90052 4.87969 5.59357 1.000 40.13566 220 LYS A C 1
ATOM 2974 O O . LYS A 1 216 ? 8.01115 4.26480 4.99628 1.000 39.17485 220 LYS A O 1
ATOM 2993 N N . GLY A 1 217 ? 10.08893 5.11606 5.04686 1.000 38.75040 221 GLY A N 1
ATOM 2994 C CA . GLY A 1 217 ? 10.40929 4.65939 3.71627 1.000 37.62196 221 GLY A CA 1
ATOM 2995 C C . GLY A 1 217 ? 9.96418 5.57482 2.60008 1.000 36.33668 221 GLY A C 1
ATOM 2996 O O . GLY A 1 217 ? 10.11773 5.20918 1.42630 1.000 40.17535 221 GLY A O 1
ATOM 3000 N N . ASN A 1 218 ? 9.40984 6.74059 2.91742 1.000 38.20326 222 ASN A N 1
ATOM 3001 C CA . ASN A 1 218 ? 9.06924 7.70856 1.88559 1.000 33.44452 222 ASN A CA 1
ATOM 3002 C C . ASN A 1 218 ? 10.34187 8.30385 1.29603 1.000 31.25328 222 ASN A C 1
ATOM 3003 O O . ASN A 1 218 ? 11.32251 8.54120 2.00751 1.000 30.76228 222 ASN A O 1
ATOM 3014 N N . VAL A 1 219 ? 10.32238 8.54412 -0.01108 1.000 33.34563 223 VAL A N 1
ATOM 3015 C CA . VAL A 1 219 ? 11.45162 9.16467 -0.69689 1.000 33.54887 223 VAL A CA 1
ATOM 3016 C C . VAL A 1 219 ? 11.44541 10.65620 -0.38678 1.000 32.89224 223 VAL A C 1
ATOM 3017 O O . VAL A 1 219 ? 10.45542 11.34931 -0.64538 1.000 30.62103 223 VAL A O 1
ATOM 3030 N N . THR A 1 220 ? 12.55728 11.15552 0.16572 1.000 27.95382 224 THR A N 1
ATOM 3031 C CA . THR A 1 220 ? 12.66719 12.54582 0.60641 1.000 29.50194 224 THR A CA 1
ATOM 3032 C C . THR A 1 220 ? 13.94574 13.15141 0.01890 1.000 31.04978 224 THR A C 1
ATOM 3033 O O . THR A 1 220 ? 14.88670 13.49763 0.73804 1.000 27.39492 224 THR A O 1
ATOM 3044 N N . ILE A 1 221 ? 13.96559 13.28765 -1.30281 1.000 27.32640 225 ILE A N 1
ATOM 3045 C CA . ILE A 1 221 ? 15.09550 13.89456 -1.99758 1.000 28.46244 225 ILE A CA 1
ATOM 3046 C C . ILE A 1 221 ? 14.87375 15.38460 -2.21696 1.000 29.55351 225 ILE A C 1
ATOM 3047 O O . ILE A 1 221 ? 15.74599 16.20396 -1.91664 1.000 27.64019 225 ILE A O 1
ATOM 3063 N N . ASP A 1 222 ? 13.70434 15.76308 -2.73594 1.000 29.97009 226 ASP A N 1
ATOM 3064 C CA . ASP A 1 222 ? 13.41177 17.16109 -3.05849 1.000 29.24824 226 ASP A CA 1
ATOM 3065 C C . ASP A 1 222 ? 12.90780 17.87528 -1.80241 1.000 32.83132 226 ASP A C 1
ATOM 3066 O O . ASP A 1 222 ? 11.73006 18.20992 -1.65838 1.000 28.73927 226 ASP A O 1
ATOM 3075 N N . THR A 1 223 ? 13.83456 18.10483 -0.87746 1.000 29.00826 227 THR A N 1
ATOM 3076 C CA . THR A 1 223 ? 13.56333 18.79045 0.37513 1.000 26.95106 227 THR A CA 1
ATOM 3077 C C . THR A 1 223 ? 14.43942 20.03201 0.49022 1.000 29.58060 227 THR A C 1
ATOM 3078 O O . THR A 1 223 ? 15.44772 20.15919 -0.21537 1.000 27.81896 227 THR A O 1
ATOM 3089 N N . PRO A 1 224 ? 14.08442 20.97249 1.37252 1.000 27.40695 228 PRO A N 1
ATOM 3090 C CA . PRO A 1 224 ? 14.95921 22.14303 1.56215 1.000 29.26162 228 PRO A CA 1
ATOM 3091 C C . PRO A 1 224 ? 16.35109 21.77996 2.05437 1.000 30.33639 228 PRO A C 1
ATOM 3092 O O . PRO A 1 224 ? 17.33658 22.34535 1.56637 1.000 27.88146 228 PRO A O 1
ATOM 3103 N N . GLU A 1 225 ? 16.46583 20.84397 3.00334 1.000 30.10488 229 GLU A N 1
ATOM 3104 C CA . GLU A 1 225 ? 17.78191 20.49876 3.53466 1.000 29.25451 229 GLU A CA 1
ATOM 3105 C C . GLU A 1 225 ? 18.64425 19.78263 2.49808 1.000 28.60485 229 GLU A C 1
ATOM 3106 O O . GLU A 1 225 ? 19.86810 19.95961 2.48778 1.000 28.19955 229 GLU A O 1
ATOM 3118 N N . MET A 1 226 ? 18.03491 18.97644 1.62213 1.000 28.82042 230 MET A N 1
ATOM 3119 C CA . MET A 1 226 ? 18.80410 18.30382 0.57791 1.000 27.22008 230 MET A CA 1
ATOM 3120 C C . MET A 1 226 ? 19.24037 19.28867 -0.50107 1.000 27.79083 230 MET A C 1
ATOM 3121 O O . MET A 1 226 ? 20.35158 19.18359 -1.03461 1.000 28.06491 230 MET A O 1
ATOM 3135 N N . LYS A 1 227 ? 18.38066 20.25455 -0.83510 1.000 29.74066 231 LYS A N 1
ATOM 3136 C CA . LYS A 1 227 ? 18.77305 21.29668 -1.77950 1.000 25.27527 231 LYS A CA 1
ATOM 3137 C C . LYS A 1 227 ? 19.95614 22.09968 -1.25134 1.000 26.63868 231 LYS A C 1
ATOM 3138 O O . LYS A 1 227 ? 20.85082 22.47925 -2.01612 1.000 28.74022 231 LYS A O 1
ATOM 3157 N N . GLU A 1 228 ? 19.97439 22.37470 0.05508 1.000 27.52710 232 GLU A N 1
ATOM 3158 C CA . GLU A 1 228 ? 21.10613 23.08239 0.64471 1.000 26.96284 232 GLU A CA 1
ATOM 3159 C C . GLU A 1 228 ? 22.39645 22.28884 0.48173 1.000 26.46049 232 GLU A C 1
ATOM 3160 O O . GLU A 1 228 ? 23.44205 22.85182 0.13475 1.000 24.66216 232 GLU A O 1
ATOM 3172 N N . ALA A 1 229 ? 22.34237 20.97719 0.72245 1.000 28.52163 233 ALA A N 1
ATOM 3173 C CA . ALA A 1 229 ? 23.54331 20.15726 0.61521 1.000 31.50202 233 ALA A CA 1
ATOM 3174 C C . ALA A 1 229 ? 23.98956 20.01115 -0.83405 1.000 28.17493 233 ALA A C 1
ATOM 3175 O O . ALA A 1 229 ? 25.18996 20.05091 -1.12594 1.000 29.54112 233 ALA A O 1
ATOM 3182 N N . LEU A 1 230 ? 23.04095 19.82964 -1.75527 1.000 26.21992 234 LEU A N 1
ATOM 3183 C CA . LEU A 1 230 ? 23.40551 19.65590 -3.15793 1.000 24.84078 234 LEU A CA 1
ATOM 3184 C C . LEU A 1 230 ? 23.99407 20.93692 -3.73580 1.000 26.71140 234 LEU A C 1
ATOM 3185 O O . LEU A 1 230 ? 24.96799 20.89001 -4.49553 1.000 28.77182 234 LEU A O 1
ATOM 3201 N N . GLN A 1 231 ? 23.41886 22.09175 -3.39406 1.000 28.00897 235 GLN A N 1
ATOM 3202 C CA . GLN A 1 231 ? 24.01678 23.34951 -3.82601 1.000 27.43183 235 GLN A CA 1
ATOM 3203 C C . GLN A 1 231 ? 25.42448 23.49747 -3.26221 1.000 30.46431 235 GLN A C 1
ATOM 3204 O O . GLN A 1 231 ? 26.33920 23.94394 -3.96418 1.000 25.40545 235 GLN A O 1
ATOM 3218 N N . TYR A 1 232 ? 25.62102 23.11333 -1.99700 1.000 26.93810 236 TYR A N 1
ATOM 3219 C CA . TYR A 1 232 ? 26.94473 23.22940 -1.39838 1.000 26.75580 236 TYR A CA 1
ATOM 3220 C C . TYR A 1 232 ? 27.94716 22.29847 -2.07211 1.000 25.50074 236 TYR A C 1
ATOM 3221 O O . TYR A 1 232 ? 29.09992 22.68110 -2.29964 1.000 27.31023 236 TYR A O 1
ATOM 3239 N N . TYR A 1 233 ? 27.54069 21.06288 -2.37190 1.000 25.05785 237 TYR A N 1
ATOM 3240 C CA . TYR A 1 233 ? 28.43455 20.15915 -3.08864 1.000 24.21521 237 TYR A CA 1
ATOM 3241 C C . TYR A 1 233 ? 28.80005 20.73791 -4.45004 1.000 26.47730 237 TYR A C 1
ATOM 3242 O O . TYR A 1 233 ? 29.95631 20.65506 -4.88027 1.000 28.05938 237 TYR A O 1
ATOM 3260 N N . LYS A 1 234 ? 27.82516 21.33747 -5.13908 1.000 25.81823 238 LYS A N 1
ATOM 3261 C CA . LYS A 1 234 ? 28.11874 22.04343 -6.38178 1.000 29.27886 238 LYS A CA 1
ATOM 3262 C C . LYS A 1 234 ? 29.12889 23.16017 -6.14717 1.000 29.85317 238 LYS A C 1
ATOM 3263 O O . LYS A 1 234 ? 30.12042 23.28125 -6.87675 1.000 29.46754 238 LYS A O 1
ATOM 3282 N N . ASP A 1 235 ? 28.88271 23.99772 -5.13337 1.000 29.23316 239 ASP A N 1
ATOM 3283 C CA . ASP A 1 235 ? 29.81345 25.07629 -4.81702 1.000 29.53133 239 ASP A CA 1
ATOM 3284 C C . ASP A 1 235 ? 31.21071 24.53518 -4.54809 1.000 31.62900 239 ASP A C 1
ATOM 3285 O O . ASP A 1 235 ? 32.20556 25.09184 -5.02545 1.000 27.74777 239 ASP A O 1
ATOM 3294 N N . LEU A 1 236 ? 31.30641 23.45273 -3.77477 1.000 28.42483 240 LEU A N 1
ATOM 3295 C CA . LEU A 1 236 ? 32.61430 22.91007 -3.42975 1.000 32.03893 240 LEU A CA 1
ATOM 3296 C C . LEU A 1 236 ? 33.33181 22.35489 -4.65288 1.000 29.06895 240 LEU A C 1
ATOM 3297 O O . LEU A 1 236 ? 34.56616 22.39783 -4.71546 1.000 29.26696 240 LEU A O 1
ATOM 3313 N N . SER A 1 237 ? 32.58504 21.84855 -5.63771 1.000 26.96311 241 SER A N 1
ATOM 3314 C CA . SER A 1 237 ? 33.20011 21.27471 -6.82803 1.000 27.53899 241 SER A CA 1
ATOM 3315 C C . SER A 1 237 ? 33.87867 22.31920 -7.70511 1.000 29.38162 241 SER A C 1
ATOM 3316 O O . SER A 1 237 ? 34.61263 21.94496 -8.62618 1.000 29.84517 241 SER A O 1
ATOM 3324 N N . ALA A 1 238 ? 33.65493 23.61025 -7.45150 1.000 28.95557 242 ALA A N 1
ATOM 3325 C CA . ALA A 1 238 ? 34.44489 24.63359 -8.12413 1.000 29.76293 242 ALA A CA 1
ATOM 3326 C C . ALA A 1 238 ? 35.92809 24.50496 -7.80150 1.000 29.68311 242 ALA A C 1
ATOM 3327 O O . ALA A 1 238 ? 36.76237 25.03829 -8.54122 1.000 26.90248 242 ALA A O 1
ATOM 3334 N N . TYR A 1 239 ? 36.27441 23.79787 -6.72344 1.000 28.65050 243 TYR A N 1
ATOM 3335 C CA . TYR A 1 239 ? 37.64888 23.70726 -6.24965 1.000 26.39489 243 TYR A CA 1
ATOM 3336 C C . TYR A 1 239 ? 38.21873 22.29560 -6.35641 1.000 35.09003 243 TYR A C 1
ATOM 3337 O O . TYR A 1 239 ? 39.24512 21.99899 -5.73603 1.000 32.61455 243 TYR A O 1
ATOM 3355 N N . THR A 1 240 ? 37.58270 21.42218 -7.13053 1.000 31.13177 244 THR A N 1
ATOM 3356 C CA . THR A 1 240 ? 38.09572 20.08416 -7.39195 1.000 28.34738 244 THR A CA 1
ATOM 3357 C C . THR A 1 240 ? 38.54724 19.99266 -8.84533 1.000 27.46705 244 THR A C 1
ATOM 3358 O O . THR A 1 240 ? 38.29945 20.88932 -9.65622 1.000 32.13266 244 THR A O 1
ATOM 3369 N N . MET A 1 241 ? 39.22543 18.89713 -9.16568 1.000 28.53110 245 MET A N 1
ATOM 3370 C CA . MET A 1 241 ? 39.78712 18.74454 -10.49912 1.000 29.86228 245 MET A CA 1
ATOM 3371 C C . MET A 1 241 ? 38.67676 18.80685 -11.54260 1.000 31.79176 245 MET A C 1
ATOM 3372 O O . MET A 1 241 ? 37.60151 18.22400 -11.34555 1.000 26.83550 245 MET A O 1
ATOM 3386 N N . PRO A 1 242 ? 38.89425 19.49222 -12.66607 1.000 30.66883 246 PRO A N 1
ATOM 3387 C CA . PRO A 1 242 ? 37.85348 19.56517 -13.69343 1.000 32.23920 246 PRO A CA 1
ATOM 3388 C C . PRO A 1 242 ? 37.56687 18.19881 -14.29482 1.000 34.62163 246 PRO A C 1
ATOM 3389 O O . PRO A 1 242 ? 38.40666 17.29578 -14.29555 1.000 33.36129 246 PRO A O 1
ATOM 3400 N N . GLY A 1 243 ? 36.35891 18.06046 -14.81676 1.000 39.82489 247 GLY A N 1
ATOM 3401 C CA . GLY A 1 243 ? 35.93998 16.81648 -15.41584 1.000 44.92260 247 GLY A CA 1
ATOM 3402 C C . GLY A 1 243 ? 35.37415 15.84722 -14.39664 1.000 39.68633 247 GLY A C 1
ATOM 3403 O O . GLY A 1 243 ? 34.92694 16.21281 -13.30551 1.000 40.22281 247 GLY A O 1
ATOM 3407 N N . SER A 1 244 ? 35.41473 14.57343 -14.77157 1.000 33.37189 248 SER A N 1
ATOM 3408 C CA . SER A 1 244 ? 34.80567 13.50657 -13.98967 1.000 34.31668 248 SER A CA 1
ATOM 3409 C C . SER A 1 244 ? 35.84474 12.90794 -13.05100 1.000 34.80779 248 SER A C 1
ATOM 3410 O O . SER A 1 244 ? 36.86144 12.36954 -13.50261 1.000 33.10883 248 SER A O 1
ATOM 3418 N N . ASN A 1 245 ? 35.58581 12.99899 -11.74994 1.000 28.89856 249 ASN A N 1
ATOM 3419 C CA . ASN A 1 245 ? 36.47618 12.47615 -10.72303 1.000 31.10371 249 ASN A CA 1
ATOM 3420 C C . ASN A 1 245 ? 35.86577 11.20635 -10.14090 1.000 31.06410 249 ASN A C 1
ATOM 3421 O O . ASN A 1 245 ? 34.73134 11.23453 -9.64718 1.000 28.73532 249 ASN A O 1
ATOM 3432 N N . ASP A 1 246 ? 36.60752 10.11130 -10.20551 1.000 32.26526 250 ASP A N 1
ATOM 3433 C CA . ASP A 1 246 ? 36.21509 8.85779 -9.56831 1.000 32.03049 250 ASP A CA 1
ATOM 3434 C C . ASP A 1 246 ? 37.41447 8.38193 -8.74819 1.000 33.41033 250 ASP A C 1
ATOM 3435 O O . ASP A 1 246 ? 38.33487 9.14836 -8.43432 1.000 31.78580 250 ASP A O 1
ATOM 3444 N N . VAL A 1 247 ? 37.42780 7.08689 -8.41862 1.000 33.37479 251 VAL A N 1
ATOM 3445 C CA . VAL A 1 247 ? 38.41812 6.54943 -7.48552 1.000 31.97560 251 VAL A CA 1
ATOM 3446 C C . VAL A 1 247 ? 39.83395 6.88644 -7.93720 1.000 28.62503 251 VAL A C 1
ATOM 3447 O O . VAL A 1 247 ? 40.67401 7.32206 -7.14078 1.000 34.09956 251 VAL A O 1
ATOM 3460 N N . THR A 1 248 ? 40.12673 6.67260 -9.21939 1.000 30.25074 252 THR A N 1
ATOM 3461 C CA . THR A 1 248 ? 41.49519 6.83869 -9.69762 1.000 33.13199 252 THR A CA 1
ATOM 3462 C C . THR A 1 248 ? 41.92444 8.30172 -9.66294 1.000 33.59634 252 THR A C 1
ATOM 3463 O O . THR A 1 248 ? 43.03387 8.62312 -9.22347 1.000 33.10051 252 THR A O 1
ATOM 3474 N N . GLU A 1 249 ? 41.06324 9.20650 -10.13791 1.000 30.64711 253 GLU A N 1
ATOM 3475 C CA . GLU A 1 249 ? 41.41645 10.62266 -10.13523 1.000 29.54796 253 GLU A CA 1
ATOM 3476 C C . GLU A 1 249 ? 41.69558 11.11394 -8.72113 1.000 30.85088 253 GLU A C 1
ATOM 3477 O O . GLU A 1 249 ? 42.64714 11.86953 -8.49098 1.000 29.13157 253 GLU A O 1
ATOM 3489 N N . ILE A 1 250 ? 40.87848 10.68621 -7.75897 1.000 27.04815 254 ILE A N 1
ATOM 3490 C CA . ILE A 1 250 ? 41.00545 11.18099 -6.39261 1.000 28.99706 254 ILE A CA 1
ATOM 3491 C C . ILE A 1 250 ? 42.29000 10.66634 -5.75440 1.000 30.61382 254 ILE A C 1
ATOM 3492 O O . ILE A 1 250 ? 43.08137 11.44158 -5.20428 1.000 29.86895 254 ILE A O 1
ATOM 3508 N N . LYS A 1 251 ? 42.52282 9.35350 -5.82284 1.000 30.88151 255 LYS A N 1
ATOM 3509 C CA . LYS A 1 251 ? 43.72679 8.79229 -5.21793 1.000 31.71386 255 LYS A CA 1
ATOM 3510 C C . LYS A 1 251 ? 44.98169 9.39024 -5.84190 1.000 27.88408 255 LYS A C 1
ATOM 3511 O O . LYS A 1 251 ? 45.91599 9.78158 -5.13278 1.000 33.07898 255 LYS A O 1
ATOM 3530 N N . ASP A 1 252 ? 45.02386 9.46193 -7.17423 1.000 29.43870 256 ASP A N 1
ATOM 3531 C CA . ASP A 1 252 ? 46.17688 10.04985 -7.84738 1.000 31.37410 256 ASP A CA 1
ATOM 3532 C C . ASP A 1 252 ? 46.42037 11.47675 -7.36806 1.000 29.68663 256 ASP A C 1
ATOM 3533 O O . ASP A 1 252 ? 47.54844 11.84477 -7.02160 1.000 27.74386 256 ASP A O 1
ATOM 3542 N N . ALA A 1 253 ? 45.36542 12.29589 -7.33512 1.000 30.66996 257 ALA A N 1
ATOM 3543 C CA . ALA A 1 2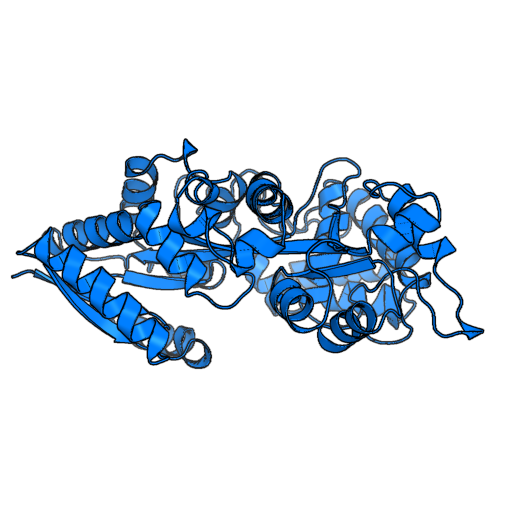53 ? 45.52960 13.69869 -6.96664 1.000 29.54876 257 ALA A CA 1
ATOM 3544 C C . ALA A 1 253 ? 46.05179 13.84465 -5.54266 1.000 30.15407 257 ALA A C 1
ATOM 3545 O O . ALA A 1 253 ? 46.88357 14.71657 -5.26525 1.000 30.88960 257 ALA A O 1
ATOM 3552 N N . PHE A 1 254 ? 45.57238 13.00728 -4.62180 1.000 29.00693 258 PHE A N 1
ATOM 3553 C CA . PHE A 1 254 ? 46.04926 13.09123 -3.24504 1.000 27.36362 258 PHE A CA 1
ATOM 3554 C C . PHE A 1 254 ? 47.48217 12.58357 -3.12902 1.000 27.61716 258 PHE A C 1
ATOM 3555 O O . PHE A 1 254 ? 48.30244 13.18148 -2.42288 1.000 30.83042 258 PHE A O 1
ATOM 3572 N N . MET A 1 255 ? 47.80686 11.49256 -3.82896 1.000 31.35767 259 MET A N 1
ATOM 3573 C CA . MET A 1 255 ? 49.11000 10.86146 -3.64711 1.000 31.72231 259 MET A CA 1
ATOM 3574 C C . MET A 1 255 ? 50.23399 11.67053 -4.28766 1.000 35.06545 259 MET A C 1
ATOM 3575 O O . MET A 1 255 ? 51.37542 11.61228 -3.81728 1.000 34.67728 259 MET A O 1
ATOM 3589 N N . ASN A 1 256 ? 49.94742 12.42163 -5.35103 1.000 35.19161 260 ASN A N 1
ATOM 3590 C CA . ASN A 1 256 ? 50.97713 13.20449 -6.02398 1.000 34.73766 260 ASN A CA 1
ATOM 3591 C C . ASN A 1 256 ? 50.97972 14.67127 -5.60888 1.000 35.21337 260 ASN A C 1
ATOM 3592 O O . ASN A 1 256 ? 51.76824 15.45072 -6.14948 1.000 35.84810 260 ASN A O 1
ATOM 3603 N N . GLY A 1 257 ? 50.13411 15.06273 -4.65734 1.000 35.09131 261 GLY A N 1
ATOM 3604 C CA . GLY A 1 257 ? 50.17238 16.41012 -4.12588 1.000 32.42247 261 GLY A CA 1
ATOM 3605 C C . GLY A 1 257 ? 49.39460 17.44477 -4.90410 1.000 33.58601 261 GLY A C 1
ATOM 3606 O O . GLY A 1 257 ? 49.58811 18.64422 -4.67233 1.000 32.39316 261 GLY A O 1
ATOM 3610 N N . THR A 1 258 ? 48.52414 17.02659 -5.82407 1.000 32.96179 262 THR A N 1
ATOM 3611 C CA . THR A 1 258 ? 47.68271 17.98813 -6.52953 1.000 31.80402 262 THR A CA 1
ATOM 3612 C C . THR A 1 258 ? 46.69122 18.66059 -5.58574 1.000 31.27479 262 THR A C 1
ATOM 3613 O O . THR A 1 258 ? 46.36948 19.84135 -5.77078 1.000 26.59711 262 THR A O 1
ATOM 3624 N N . VAL A 1 259 ? 46.20682 17.93708 -4.57782 1.000 30.02447 263 VAL A N 1
ATOM 3625 C CA . VAL A 1 259 ? 45.23517 18.46463 -3.62190 1.000 26.40675 263 VAL A CA 1
ATOM 3626 C C . VAL A 1 259 ? 45.73954 18.22188 -2.20296 1.000 30.27936 263 VAL A C 1
ATOM 3627 O O . VAL A 1 259 ? 46.43431 17.22488 -1.95617 1.000 28.75651 263 VAL A O 1
ATOM 3640 N N . PRO A 1 260 ? 45.42300 19.09900 -1.24517 1.000 32.19273 264 PRO A N 1
ATOM 3641 C CA . PRO A 1 260 ? 45.70915 18.80730 0.16505 1.000 30.72983 264 PRO A CA 1
ATOM 3642 C C . PRO A 1 260 ? 44.62492 18.01280 0.87182 1.000 30.62983 264 PRO A C 1
ATOM 3643 O O . PRO A 1 260 ? 44.86666 17.53306 1.98784 1.000 29.33604 264 PRO A O 1
ATOM 3654 N N . MET A 1 261 ? 43.44228 17.89027 0.27031 1.000 26.35951 265 MET A N 1
ATOM 3655 C CA . MET A 1 261 ? 42.30520 17.19712 0.85806 1.000 27.06825 265 MET A CA 1
ATOM 3656 C C . MET A 1 261 ? 41.69815 16.27324 -0.18635 1.000 29.57802 265 MET A C 1
ATOM 3657 O O . MET A 1 261 ? 41.62948 16.62392 -1.36816 1.000 28.50232 265 MET A O 1
ATOM 3671 N N . ALA A 1 262 ? 41.24562 15.09975 0.24989 1.000 25.72941 266 ALA A N 1
ATOM 3672 C CA . ALA A 1 262 ? 40.64973 14.14023 -0.66708 1.000 26.73177 266 ALA A CA 1
ATOM 3673 C C . ALA A 1 262 ? 39.67381 13.24879 0.08273 1.000 26.49845 266 ALA A C 1
ATOM 3674 O O . ALA A 1 262 ? 39.96631 12.78443 1.18843 1.000 26.57786 266 ALA A O 1
ATOM 3681 N N . MET A 1 263 ? 38.51642 13.01330 -0.52971 1.000 24.11954 267 MET A N 1
ATOM 3682 C CA . MET A 1 263 ? 37.50806 12.12492 0.03229 1.000 23.34641 267 MET A CA 1
ATOM 3683 C C . MET A 1 263 ? 37.69814 10.72791 -0.54281 1.000 24.84751 267 MET A C 1
ATOM 3684 O O . MET A 1 263 ? 37.71779 10.54611 -1.76476 1.000 27.78754 267 MET A O 1
ATOM 3698 N N . TYR A 1 264 ? 37.83673 9.74771 0.34468 1.000 28.51894 268 TYR A N 1
ATOM 3699 C CA . TYR A 1 264 ? 38.26241 8.40563 -0.02866 1.000 27.03799 268 TYR A CA 1
ATOM 3700 C C . TYR A 1 264 ? 38.07055 7.50821 1.18126 1.000 25.46762 268 TYR A C 1
ATOM 3701 O O . TYR A 1 264 ? 38.07741 7.97082 2.32443 1.000 25.94247 268 TYR A O 1
ATOM 3719 N N . SER A 1 265 ? 37.91134 6.21348 0.91838 1.000 31.11339 269 SER A N 1
ATOM 3720 C CA . SER A 1 265 ? 37.81514 5.24427 1.99630 1.000 30.06621 269 SER A CA 1
ATOM 3721 C C . SER A 1 265 ? 39.17430 5.07594 2.67293 1.000 29.61797 269 SER A C 1
ATOM 3722 O O . SER A 1 265 ? 40.18956 5.64339 2.25625 1.000 26.70560 269 SER A O 1
ATOM 3730 N N . THR A 1 266 ? 39.18822 4.26993 3.73793 1.000 27.48824 270 THR A N 1
ATOM 3731 C CA . THR A 1 266 ? 40.43298 3.95099 4.42099 1.000 32.22968 270 THR A CA 1
ATOM 3732 C C . THR A 1 266 ? 41.36465 3.13442 3.55118 1.000 33.40296 270 THR A C 1
ATOM 3733 O O . THR A 1 266 ? 42.50107 2.85878 3.95299 1.000 31.45913 270 THR A O 1
ATOM 3744 N N . TYR A 1 267 ? 40.90668 2.73596 2.36617 1.000 29.98687 271 TYR A N 1
ATOM 3745 C CA . TYR A 1 267 ? 41.76949 2.05317 1.41588 1.000 33.14134 271 TYR A CA 1
ATOM 3746 C C . TYR A 1 267 ? 42.89184 2.94847 0.90146 1.000 29.67199 271 TYR A C 1
ATOM 3747 O O . TYR A 1 267 ? 43.76714 2.45453 0.18497 1.000 30.24610 271 TYR A O 1
ATOM 3765 N N . ILE A 1 268 ? 42.87878 4.24479 1.22884 1.000 32.17441 272 ILE A N 1
ATOM 3766 C CA . ILE A 1 268 ? 43.97879 5.12206 0.85097 1.000 31.95248 272 ILE A CA 1
ATOM 3767 C C . ILE A 1 268 ? 45.21082 4.87111 1.70807 1.000 33.37346 272 ILE A C 1
ATOM 3768 O O . ILE A 1 268 ? 46.32961 5.20331 1.29803 1.000 32.32615 272 ILE A O 1
ATOM 3784 N N . LEU A 1 269 ? 45.03410 4.28220 2.88605 1.000 28.83144 273 LEU A N 1
ATOM 3785 C CA . LEU A 1 269 ? 46.06859 4.25542 3.91019 1.000 32.56662 273 LEU A CA 1
ATOM 3786 C C . LEU A 1 269 ? 47.21899 3.31943 3.56098 1.000 33.09775 273 LEU A C 1
ATOM 3787 O O . LEU A 1 269 ? 48.37974 3.65582 3.83139 1.000 33.54795 273 LEU A O 1
ATOM 3803 N N . PRO A 1 270 ? 46.96114 2.14577 2.97761 1.000 33.17273 274 PRO A N 1
ATOM 3804 C CA . PRO A 1 270 ? 48.09246 1.32494 2.51215 1.000 38.08578 274 PRO A CA 1
ATOM 3805 C C . PRO A 1 270 ? 48.99284 2.05669 1.53409 1.000 34.75280 274 PRO A C 1
ATOM 3806 O O . PRO A 1 270 ? 50.21481 1.86351 1.55777 1.000 35.87915 274 PRO A O 1
ATOM 3817 N N . SER A 1 271 ? 48.41877 2.89804 0.67007 1.000 37.05624 275 SER A N 1
ATOM 3818 C CA . SER A 1 271 ? 49.23497 3.69327 -0.24047 1.000 35.33944 275 SER A CA 1
ATOM 3819 C C . SER A 1 271 ? 50.05843 4.72691 0.51546 1.000 35.36373 275 SER A C 1
ATOM 3820 O O . SER A 1 271 ? 51.23219 4.94835 0.19537 1.000 35.63663 275 SER A O 1
ATOM 3828 N N . VAL A 1 272 ? 49.46166 5.37585 1.51644 1.000 33.00263 276 VAL A N 1
ATOM 3829 C CA . VAL A 1 272 ? 50.20893 6.34794 2.30790 1.000 34.03972 276 VAL A CA 1
ATOM 3830 C C . VAL A 1 272 ? 51.36530 5.66436 3.02490 1.000 34.45218 276 VAL A C 1
ATOM 3831 O O . VAL A 1 272 ? 52.48131 6.19521 3.08517 1.000 34.84377 276 VAL A O 1
ATOM 3844 N N . TYR A 1 273 ? 51.11818 4.47247 3.57455 1.000 34.12327 277 TYR A N 1
ATOM 3845 C CA . TYR A 1 273 ? 52.17902 3.73449 4.25068 1.000 37.51010 277 TYR A CA 1
ATOM 3846 C C . TYR A 1 273 ? 53.32519 3.41483 3.29927 1.000 35.48153 277 TYR A C 1
ATOM 3847 O O . TYR A 1 273 ? 54.49921 3.58165 3.65288 1.000 35.71161 277 TYR A O 1
ATOM 3865 N N . GLU A 1 274 ? 53.00566 2.96452 2.08604 1.000 31.82284 278 GLU A N 1
ATOM 3866 C CA . GLU A 1 274 ? 54.03715 2.51354 1.16204 1.000 39.92781 278 GLU A CA 1
ATOM 3867 C C . GLU A 1 274 ? 54.73176 3.66448 0.44549 1.000 41.81575 278 GLU A C 1
ATOM 3868 O O . GLU A 1 274 ? 55.93145 3.57156 0.16168 1.000 36.34858 278 GLU A O 1
ATOM 3880 N N . GLU A 1 275 ? 54.01216 4.74602 0.14340 1.000 37.02850 279 GLU A N 1
ATOM 3881 C CA . GLU A 1 275 ? 54.55172 5.81384 -0.68251 1.000 42.34518 279 GLU A CA 1
ATOM 3882 C C . GLU A 1 275 ? 54.54793 7.18259 -0.01985 1.000 43.29487 279 GLU A C 1
ATOM 3883 O O . GLU A 1 275 ? 55.14917 8.11306 -0.57025 1.000 46.04633 279 GLU A O 1
ATOM 3895 N N . GLY A 1 276 ? 53.90229 7.33733 1.13120 1.000 37.67726 280 GLY A N 1
ATOM 3896 C CA . GLY A 1 276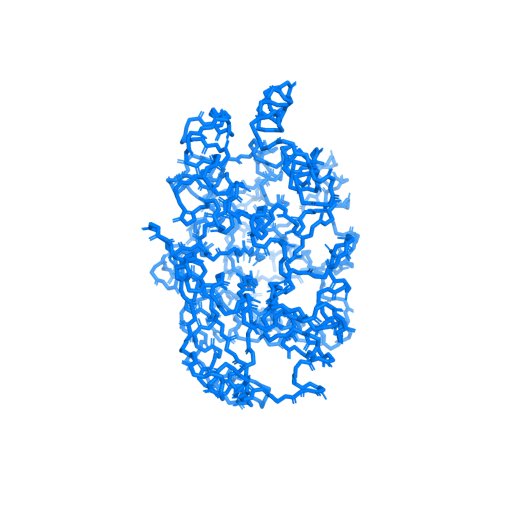 ? 53.80836 8.63669 1.76386 1.000 40.06744 280 GLY A CA 1
ATOM 3897 C C . GLY A 1 276 ? 54.29278 8.64986 3.19632 1.000 34.87493 280 GLY A C 1
ATOM 3898 O O . GLY A 1 276 ? 55.11351 7.81656 3.59082 1.000 36.55828 280 GLY A O 1
ATOM 3902 N N . ASP A 1 277 ? 53.79001 9.60013 3.98396 1.000 35.43406 281 ASP A N 1
ATOM 3903 C CA . ASP A 1 277 ? 54.17838 9.75786 5.38148 1.000 35.96514 281 ASP A CA 1
ATOM 3904 C C . ASP A 1 277 ? 52.97557 9.46362 6.26765 1.000 37.25718 281 ASP A C 1
ATOM 3905 O O . ASP A 1 277 ? 52.08129 10.31419 6.40195 1.000 33.44209 281 ASP A O 1
ATOM 3914 N N . PRO A 1 278 ? 52.89870 8.28352 6.88877 1.000 34.12932 282 PRO A N 1
ATOM 3915 C CA . PRO A 1 278 ? 51.72284 7.96731 7.71797 1.000 37.88306 282 PRO A CA 1
ATOM 3916 C C . PRO A 1 278 ? 51.49277 8.93865 8.85719 1.000 38.25192 282 PRO A C 1
ATOM 3917 O O . PRO A 1 278 ? 50.39351 8.95181 9.42762 1.000 34.56232 282 PRO A O 1
ATOM 3928 N N . LYS A 1 279 ? 52.48784 9.73948 9.21844 1.000 36.13329 283 LYS A N 1
ATOM 3929 C CA . LYS A 1 279 ? 52.35380 10.70167 10.30187 1.000 35.77291 283 LYS A CA 1
ATOM 3930 C C . LYS A 1 279 ? 51.86416 12.06344 9.82707 1.000 32.16298 283 LYS A C 1
ATOM 3931 O O . LYS A 1 279 ? 51.61459 12.93857 10.66195 1.000 35.07667 283 LYS A O 1
ATOM 3950 N N . ASN A 1 280 ? 51.71353 12.26531 8.51655 1.000 32.34313 284 ASN A N 1
ATOM 3951 C CA . ASN A 1 280 ? 51.31134 13.55533 7.97051 1.000 31.42730 284 ASN A CA 1
ATOM 3952 C C . ASN A 1 280 ? 49.90229 13.53261 7.38437 1.000 31.89381 284 ASN A C 1
ATOM 3953 O O . ASN A 1 280 ? 49.56208 14.39303 6.56768 1.000 28.91142 284 ASN A O 1
ATOM 3964 N N . ILE A 1 281 ? 49.06866 12.57706 7.78258 1.000 30.83300 285 ILE A N 1
ATOM 3965 C CA . ILE A 1 281 ? 47.72706 12.44219 7.23160 1.000 31.45638 285 ILE A CA 1
ATOM 3966 C C . ILE A 1 281 ? 46.71583 12.54863 8.36362 1.000 35.19703 285 ILE A C 1
ATOM 3967 O O . ILE A 1 281 ? 46.81207 11.82696 9.36154 1.000 31.59607 285 ILE A O 1
ATOM 3983 N N . GLY A 1 282 ? 45.75906 13.46491 8.20838 1.000 31.04388 286 GLY A N 1
ATOM 3984 C CA . GLY A 1 282 ? 44.66549 13.62284 9.13764 1.000 29.27832 286 GLY A CA 1
ATOM 3985 C C . GLY A 1 282 ? 43.35313 13.17318 8.51263 1.000 28.62871 286 GLY A C 1
ATOM 3986 O O . GLY A 1 282 ? 43.26201 12.88652 7.32068 1.000 28.63067 286 GLY A O 1
ATOM 3990 N N . PHE A 1 283 ? 42.32169 13.12390 9.35191 1.000 28.42463 287 PHE A N 1
ATOM 3991 C CA . PHE A 1 283 ? 41.01222 12.60444 8.96595 1.000 29.04437 287 PHE A CA 1
ATOM 3992 C C . PHE A 1 283 ? 39.95258 13.58979 9.43793 1.000 32.72238 287 PHE A C 1
ATOM 3993 O O . PHE A 1 283 ? 39.70338 13.70743 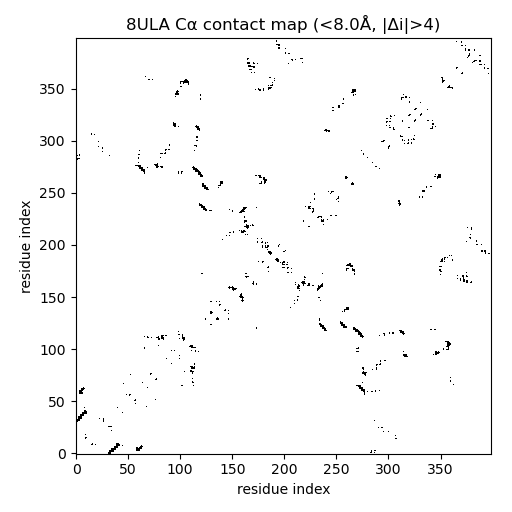10.64202 1.000 33.16263 287 PHE A O 1
ATOM 4010 N N . ALA A 1 284 ? 39.34051 14.30408 8.49460 1.000 26.31749 288 ALA A N 1
ATOM 4011 C CA . ALA A 1 284 ? 38.32313 15.30249 8.78852 1.000 33.01978 288 ALA A CA 1
ATOM 4012 C C . ALA A 1 284 ? 36.94237 14.77330 8.40858 1.000 29.58800 288 ALA A C 1
ATOM 4013 O O . ALA A 1 284 ? 36.78351 14.13028 7.36186 1.000 31.08358 288 ALA A O 1
ATOM 4020 N N . ILE A 1 285 ? 35.96271 15.04234 9.25241 1.000 30.80645 289 ILE A N 1
ATOM 4021 C CA . ILE A 1 285 ? 34.59729 14.53872 9.09778 1.000 36.92212 289 ILE A CA 1
ATOM 4022 C C . ILE A 1 285 ? 33.68359 15.72777 8.82845 1.000 32.95272 289 ILE A C 1
ATOM 4023 O O . ILE A 1 285 ? 33.64053 16.66354 9.64026 1.000 32.43016 289 ILE A O 1
ATOM 4039 N N . PRO A 1 286 ? 32.91686 15.73254 7.73722 1.000 29.87103 290 PRO A N 1
ATOM 4040 C CA . PRO A 1 286 ? 31.94475 16.81469 7.53038 1.000 33.60079 290 PRO A CA 1
ATOM 4041 C C . PRO A 1 286 ? 30.98287 16.91102 8.70617 1.000 31.91656 290 PRO A C 1
ATOM 4042 O O . PRO A 1 286 ? 30.40277 15.91316 9.14110 1.000 32.02052 290 PRO A O 1
ATOM 4053 N N . GLU A 1 287 ? 30.82607 18.12455 9.22976 1.000 34.78970 291 GLU A N 1
ATOM 4054 C CA . GLU A 1 287 ? 29.96771 18.34526 10.39030 1.000 37.89034 291 GLU A CA 1
ATOM 4055 C C . GLU A 1 287 ? 29.34087 19.72545 10.27325 1.000 39.03503 291 GLU A C 1
ATOM 4056 O O . GLU A 1 287 ? 30.01998 20.73433 10.47704 1.000 41.09539 291 GLU A O 1
ATOM 4068 N N . GLU A 1 288 ? 28.04929 19.77148 9.96866 1.000 38.05021 292 GLU A N 1
ATOM 4069 C CA . GLU A 1 288 ? 27.34637 21.04570 9.86777 1.000 37.08971 292 GLU A CA 1
ATOM 4070 C C . GLU A 1 288 ? 26.30030 21.10697 10.97466 1.000 33.99964 292 GLU A C 1
ATOM 4071 O O . GLU A 1 288 ? 26.51620 21.75978 12.00035 1.000 42.92469 292 GLU A O 1
ATOM 4083 N N . LYS A 1 289 ? 25.17388 20.42060 10.78928 1.000 36.62461 293 LYS A N 1
ATOM 4084 C CA . LYS A 1 289 ? 24.23203 20.20300 11.88148 1.000 33.63534 293 LYS A CA 1
ATOM 4085 C C . LYS A 1 289 ? 24.57473 18.95658 12.68728 1.000 38.19206 293 LYS A C 1
ATOM 4086 O O . LYS A 1 289 ? 24.29763 18.90915 13.89158 1.000 35.33857 293 LYS A O 1
ATOM 4105 N N . GLU A 1 290 ? 25.17835 17.95294 12.05432 1.000 33.66364 294 GLU A N 1
ATOM 4106 C CA . GLU A 1 290 ? 25.74376 16.81975 12.77207 1.000 36.32092 294 GLU A CA 1
ATOM 4107 C C . GLU A 1 290 ? 26.90118 16.25649 11.95910 1.000 32.98619 294 GLU A C 1
ATOM 4108 O O . GLU A 1 290 ? 27.10180 16.61138 10.79404 1.000 29.92775 294 GLU A O 1
ATOM 4120 N N . LYS A 1 291 ? 27.68451 15.39317 12.60352 1.000 31.70341 295 LYS A N 1
ATOM 4121 C CA . LYS A 1 291 ? 28.76639 14.69379 11.92632 1.000 31.37672 295 LYS A CA 1
ATOM 4122 C C . LYS A 1 291 ? 28.19581 13.57421 11.06750 1.000 30.30553 295 LYS A C 1
ATOM 4123 O O . LYS A 1 291 ? 27.24140 12.89951 11.46407 1.000 32.85380 295 LYS A O 1
ATOM 4142 N N . ALA A 1 292 ? 28.79949 13.35592 9.90065 1.000 27.73350 296 ALA A N 1
ATOM 4143 C CA . ALA A 1 292 ? 28.36679 12.28529 9.00311 1.000 29.78319 296 ALA A CA 1
ATOM 4144 C C . ALA A 1 292 ? 29.60820 11.58857 8.45520 1.000 29.52394 296 ALA A C 1
ATOM 4145 O O . ALA A 1 292 ? 30.28101 12.10982 7.56033 1.000 27.01978 296 ALA A O 1
ATOM 4152 N N . VAL A 1 293 ? 29.90809 10.41753 9.00459 1.000 30.75762 297 VAL A N 1
ATOM 4153 C CA . VAL A 1 293 ? 30.93938 9.53193 8.48344 1.000 25.67649 297 VAL A CA 1
ATOM 4154 C C . VAL A 1 293 ? 30.24895 8.51426 7.58946 1.000 26.21533 297 VAL A C 1
ATOM 4155 O O . VAL A 1 293 ? 29.35456 7.79240 8.04569 1.000 28.26331 297 VAL A O 1
ATOM 4168 N N . TYR A 1 294 ? 30.64122 8.43626 6.32303 1.000 27.08136 298 TYR A N 1
ATOM 4169 C CA . TYR A 1 294 ? 30.18453 7.31913 5.51822 1.000 23.75513 298 TYR A CA 1
ATOM 4170 C C . TYR A 1 294 ? 30.96433 6.06745 5.90854 1.000 25.80080 298 TYR A C 1
ATOM 4171 O O . TYR A 1 294 ? 32.18237 6.11318 6.10991 1.000 26.65571 298 TYR A O 1
ATOM 4189 N N . GLY A 1 295 ? 30.26306 4.94631 5.99868 1.000 27.58772 299 GLY A N 1
ATOM 4190 C CA . GLY A 1 295 ? 30.92289 3.70646 6.35135 1.000 27.92892 299 GLY A CA 1
ATOM 4191 C C . GLY A 1 295 ? 30.14494 2.51222 5.86073 1.000 24.77517 299 GLY A C 1
ATOM 4192 O O . GLY A 1 295 ? 28.95239 2.59863 5.55336 1.000 26.08062 299 GLY A O 1
ATOM 4196 N N . THR A 1 296 ? 30.84628 1.38839 5.77973 1.000 29.70237 300 THR A N 1
ATOM 4197 C CA . THR A 1 296 ? 30.22344 0.10649 5.50868 1.000 25.25976 300 THR A CA 1
ATOM 4198 C C . THR A 1 296 ? 30.91449 -0.93670 6.37098 1.000 28.60202 300 THR A C 1
ATOM 4199 O O . THR A 1 296 ? 31.98008 -0.70179 6.94643 1.000 28.99295 300 THR A O 1
ATOM 4210 N N . VAL A 1 297 ? 30.29391 -2.10323 6.45336 1.000 31.21325 301 VAL A N 1
ATOM 4211 C CA . VAL A 1 297 ? 30.70864 -3.13837 7.38543 1.000 30.93617 301 VAL A CA 1
ATOM 4212 C C . VAL A 1 297 ? 30.55745 -4.48136 6.69637 1.000 29.07755 301 VAL A C 1
ATOM 4213 O O . VAL A 1 297 ? 29.67836 -4.67790 5.85715 1.000 28.58497 301 VAL A O 1
ATOM 4226 N N . SER A 1 298 ? 31.46061 -5.39978 7.02769 1.000 29.35930 302 SER A N 1
ATOM 4227 C CA . SER A 1 298 ? 31.34714 -6.78902 6.61485 1.000 28.30098 302 SER A CA 1
ATOM 4228 C C . SER A 1 298 ? 31.42159 -7.65720 7.86223 1.000 35.69299 302 SER A C 1
ATOM 4229 O O . SER A 1 298 ? 31.95339 -7.24994 8.89861 1.000 29.16443 302 SER A O 1
ATOM 4237 N N . GLY A 1 299 ? 30.86861 -8.85649 7.76001 1.000 31.18811 303 GLY A N 1
ATOM 4238 C CA . GLY A 1 299 ? 30.85288 -9.74715 8.89818 1.000 36.31768 303 GLY A CA 1
ATOM 4239 C C . GLY A 1 299 ? 30.27468 -11.10233 8.57177 1.000 34.93654 303 GLY A C 1
ATOM 4240 O O . GLY A 1 299 ? 30.36278 -11.56736 7.43264 1.000 35.57758 303 GLY A O 1
ATOM 4244 N N . LEU A 1 300 ? 29.67020 -11.73976 9.56593 1.000 32.27703 304 LEU A N 1
ATOM 4245 C CA . LEU A 1 300 ? 29.15422 -13.09223 9.43812 1.000 31.46167 304 LEU A CA 1
ATOM 4246 C C . LEU A 1 300 ? 27.64470 -13.06329 9.59343 1.000 33.84377 304 LEU A C 1
ATOM 4247 O O . LEU A 1 300 ? 27.12457 -12.43253 10.51898 1.000 31.24603 304 LEU A O 1
ATOM 4263 N N . THR A 1 301 ? 26.94449 -13.73813 8.69069 1.000 29.49272 305 THR A N 1
ATOM 4264 C CA . THR A 1 301 ? 25.51446 -13.93516 8.83646 1.000 30.08674 305 THR A CA 1
ATOM 4265 C C . THR A 1 301 ? 25.22799 -15.42391 8.97596 1.000 30.82517 305 THR A C 1
ATOM 4266 O O . THR A 1 301 ? 26.05171 -16.27657 8.62909 1.000 29.09965 305 THR A O 1
ATOM 4277 N N . ILE A 1 302 ? 24.04841 -15.72561 9.50650 1.000 33.71125 306 ILE A N 1
ATOM 4278 C CA . ILE A 1 302 ? 23.64195 -17.08902 9.81830 1.000 30.92062 306 ILE A CA 1
ATOM 4279 C C . ILE A 1 302 ? 22.40155 -17.40749 8.99887 1.000 31.64791 306 ILE A C 1
ATOM 4280 O O . ILE A 1 302 ? 21.41679 -16.65997 9.03312 1.000 31.92676 306 ILE A O 1
ATOM 4296 N N . SER A 1 303 ? 22.46370 -18.50240 8.24760 1.000 29.84616 307 SER A N 1
ATOM 4297 C CA . SER A 1 303 ? 21.36490 -18.87897 7.37274 1.000 32.44345 307 SER A CA 1
ATOM 4298 C C . SER A 1 303 ? 20.15501 -19.32616 8.18265 1.000 33.78250 307 SER A C 1
ATOM 4299 O O . SER A 1 303 ? 20.28217 -20.01437 9.19978 1.000 31.04691 307 SER A O 1
ATOM 4307 N N . ALA A 1 304 ? 18.97450 -18.92628 7.72127 1.000 31.38434 308 ALA A N 1
ATOM 4308 C CA . ALA A 1 304 ? 17.73652 -19.35551 8.35232 1.000 35.96226 308 ALA A CA 1
ATOM 4309 C C . ALA A 1 304 ? 17.51758 -20.85104 8.15449 1.000 42.07794 308 ALA A C 1
ATOM 4310 O O . ALA A 1 304 ? 18.02814 -21.45825 7.20728 1.000 40.69715 308 ALA A O 1
ATOM 4317 N N . GLY A 1 305 ? 16.75816 -21.44458 9.06994 1.000 41.53156 309 GLY A N 1
ATOM 4318 C CA . GLY A 1 305 ? 16.31489 -22.81402 8.91759 1.000 36.13668 309 GLY A CA 1
ATOM 4319 C C . GLY A 1 305 ? 17.26863 -23.87596 9.40718 1.000 41.55949 309 GLY A C 1
ATOM 4320 O O . GLY A 1 305 ? 17.13097 -25.03843 9.00954 1.000 40.00092 309 GLY A O 1
ATOM 4324 N N . LEU A 1 306 ? 18.22637 -23.52625 10.25758 1.000 40.06919 310 LEU A N 1
ATOM 4325 C CA . LEU A 1 306 ? 19.19669 -24.50128 10.72954 1.000 42.58034 310 LEU A CA 1
ATOM 4326 C C . LEU A 1 306 ? 18.61290 -25.35801 11.84699 1.000 37.85656 310 LEU A C 1
ATOM 4327 O O . LEU A 1 306 ? 17.82000 -24.89215 12.67090 1.000 35.52535 310 LEU A O 1
ATOM 4343 N N . ASP A 1 307 ? 19.01570 -26.62532 11.86532 1.000 40.29193 311 ASP A N 1
ATOM 4344 C CA . ASP A 1 307 ? 18.63469 -27.51635 12.94773 1.000 43.28949 311 ASP A CA 1
ATOM 4345 C C . ASP A 1 307 ? 19.24836 -27.04445 14.26280 1.000 46.16948 311 ASP A C 1
ATOM 4346 O O . ASP A 1 307 ? 20.17585 -26.23070 14.29344 1.000 41.50512 311 ASP A O 1
ATOM 4355 N N . ASP A 1 308 ? 18.72477 -27.58674 15.36216 1.000 48.72913 312 ASP A N 1
ATOM 4356 C CA . ASP A 1 308 ? 19.08011 -27.08204 16.68384 1.000 40.35299 312 ASP A CA 1
ATOM 4357 C C . ASP A 1 308 ? 20.58668 -27.13341 16.91402 1.000 42.04869 312 ASP A C 1
ATOM 4358 O O . ASP A 1 308 ? 21.23236 -26.09805 17.11398 1.000 40.50725 312 ASP A O 1
ATOM 4367 N N . GLU A 1 309 ? 21.16996 -28.33619 16.89355 1.000 42.41189 313 GLU A N 1
ATOM 4368 C CA . GLU A 1 309 ? 22.59339 -28.45306 17.19441 1.000 41.21222 313 GLU A CA 1
ATOM 4369 C C . GLU A 1 309 ? 23.44639 -27.67745 16.19603 1.000 44.67132 313 GLU A C 1
ATOM 4370 O O . GLU A 1 309 ? 24.50705 -27.15701 16.56111 1.000 39.89238 313 GLU A O 1
ATOM 4382 N N . GLN A 1 310 ? 23.00272 -27.57437 14.94143 1.000 43.05161 314 GLN A N 1
ATOM 4383 C CA . GLN A 1 310 ? 23.75813 -26.79661 13.96453 1.000 43.08095 314 GLN A CA 1
ATOM 4384 C C . GLN A 1 310 ? 23.69440 -25.30571 14.27527 1.000 35.87686 314 GLN A C 1
ATOM 4385 O O . GLN A 1 310 ? 24.70174 -24.59941 14.15601 1.000 33.78362 314 GLN A O 1
ATOM 4399 N N . LYS A 1 311 ? 22.52082 -24.80966 14.67592 1.000 33.45282 315 LYS A N 1
ATOM 4400 C CA . LYS A 1 311 ? 22.39109 -23.39340 15.00188 1.000 35.52656 315 LYS A CA 1
ATOM 4401 C C . LYS A 1 311 ? 23.24500 -23.02491 16.20945 1.000 36.67000 315 LYS A C 1
ATOM 4402 O O . LYS A 1 311 ? 23.88089 -21.96457 16.23045 1.000 36.47754 315 LYS A O 1
ATOM 4421 N N . LYS A 1 312 ? 23.26617 -23.88539 17.22990 1.000 38.11486 316 LYS A N 1
ATOM 4422 C CA . LYS A 1 312 ? 24.08194 -23.61327 18.40977 1.000 38.21832 316 LYS A CA 1
ATOM 4423 C C . LYS A 1 312 ? 25.56683 -23.63252 18.06842 1.000 35.06321 316 LYS A C 1
ATOM 4424 O O . LYS A 1 312 ? 26.34075 -22.82731 18.59874 1.000 33.61448 316 LYS A O 1
ATOM 4443 N N . ALA A 1 313 ? 25.98480 -24.53673 17.18012 1.000 34.19955 317 ALA A N 1
ATOM 4444 C CA . ALA A 1 313 ? 27.38688 -24.57123 16.77925 1.000 36.21184 317 ALA A CA 1
ATOM 4445 C C . ALA A 1 313 ? 27.75737 -23.33655 15.96585 1.000 34.35838 317 ALA A C 1
ATOM 4446 O O . ALA A 1 313 ? 28.85865 -22.79399 16.11725 1.000 32.19436 317 ALA A O 1
ATOM 4453 N N . THR A 1 314 ? 26.85282 -22.88178 15.09401 1.000 32.02864 318 THR A N 1
ATOM 4454 C CA . THR A 1 314 ? 27.12724 -21.69236 14.29394 1.000 32.67228 318 THR A CA 1
ATOM 4455 C C . THR A 1 314 ? 27.24292 -20.45600 15.17756 1.000 31.43937 318 THR A C 1
ATOM 4456 O O . THR A 1 314 ? 28.16037 -19.64413 15.01115 1.000 29.27080 318 THR A O 1
ATOM 4467 N N . LYS A 1 315 ? 26.31150 -20.29040 16.11897 1.000 30.86654 319 LYS A N 1
ATOM 4468 C CA . LYS A 1 315 ? 26.38626 -19.16005 17.03879 1.000 33.57490 319 LYS A CA 1
ATOM 4469 C C . LYS A 1 315 ? 27.71299 -19.15442 17.78989 1.000 30.73264 319 LYS A C 1
ATOM 4470 O O . LYS A 1 315 ? 28.35940 -18.10907 17.92193 1.000 29.17202 319 LYS A O 1
ATOM 4489 N N . LYS A 1 316 ? 28.13743 -20.31941 18.28916 1.000 32.67130 320 LYS A N 1
ATOM 4490 C CA . LYS A 1 316 ? 29.42509 -20.40306 18.97188 1.000 32.73533 320 LYS A CA 1
ATOM 4491 C C . LYS A 1 316 ? 30.56645 -19.99117 18.05000 1.000 32.06250 320 LYS A C 1
ATOM 4492 O O . LYS A 1 316 ? 31.47665 -19.26098 18.46038 1.000 33.15901 320 LYS A O 1
ATOM 4511 N N . PHE A 1 317 ? 30.54416 -20.46072 16.80245 1.000 29.24237 321 PHE A N 1
ATOM 4512 C CA . PHE A 1 317 ? 31.60885 -20.11756 15.86643 1.000 27.31479 321 PHE A CA 1
ATOM 4513 C C . PHE A 1 317 ? 31.63220 -18.61734 15.59352 1.000 27.23453 321 PHE A C 1
ATOM 4514 O O . PHE A 1 317 ? 32.69591 -17.98887 15.60548 1.000 30.44643 321 PHE A O 1
ATOM 4531 N N . VAL A 1 318 ? 30.45941 -18.02213 15.35089 1.000 29.73753 322 VAL A N 1
ATOM 4532 C CA . VAL A 1 318 ? 30.39970 -16.58652 15.08133 1.000 28.50780 322 VAL A CA 1
ATOM 4533 C C . VAL A 1 318 ? 30.84524 -15.79691 16.30641 1.000 33.82787 322 VAL A C 1
ATOM 4534 O O . VAL A 1 318 ? 31.58672 -14.81253 16.19332 1.000 29.59937 322 VAL A O 1
ATOM 4547 N N . GLU A 1 319 ? 30.40128 -16.21014 17.49705 1.000 32.99215 323 GLU A N 1
ATOM 4548 C CA . GLU A 1 319 ? 30.83996 -15.52972 18.71142 1.000 31.76545 323 GLU A CA 1
ATOM 4549 C C . GLU A 1 319 ? 32.33949 -15.69751 18.92155 1.000 32.95842 323 GLU A C 1
ATOM 4550 O O . GLU A 1 319 ? 33.00940 -14.79037 19.42969 1.000 33.73055 323 GLU A O 1
ATOM 4562 N N . TYR A 1 320 ? 32.88407 -16.85671 18.54779 1.000 29.90936 324 TYR A N 1
ATOM 4563 C CA . TYR A 1 320 ? 34.32331 -17.06443 18.66485 1.000 29.10310 324 TYR A CA 1
ATOM 4564 C C . TYR A 1 320 ? 35.08730 -16.06985 17.79836 1.000 33.88945 324 TYR A C 1
ATOM 4565 O O . TYR A 1 320 ? 35.97704 -15.36011 18.28262 1.000 31.53276 324 TYR A O 1
ATOM 4583 N N . LEU A 1 321 ? 34.74620 -15.99821 16.50918 1.000 31.20084 325 LEU A N 1
ATOM 4584 C CA . LEU A 1 321 ? 35.42419 -15.06640 15.61615 1.000 29.53594 325 LEU A CA 1
ATOM 4585 C C . LEU A 1 321 ? 35.16734 -13.61328 15.99380 1.000 35.13643 325 LEU A C 1
ATOM 4586 O O . LEU A 1 321 ? 35.95623 -12.73865 15.61746 1.000 31.54432 325 LEU A O 1
ATOM 4602 N N . SER A 1 322 ? 34.08776 -13.33529 16.72571 1.000 31.73983 326 SER A N 1
ATOM 4603 C CA . SER A 1 322 ? 33.75899 -11.97638 17.13589 1.000 35.45032 326 SER A CA 1
ATOM 4604 C C . SER A 1 322 ? 34.48809 -11.54050 18.39997 1.000 37.65333 326 SER A C 1
ATOM 4605 O O . SER A 1 322 ? 34.34782 -10.38110 18.80496 1.000 35.35783 326 SER A O 1
ATOM 4613 N N . GLN A 1 323 ? 35.24716 -12.42864 19.03469 1.000 32.37839 327 GLN A N 1
ATOM 4614 C CA . GLN A 1 323 ? 36.03376 -12.03484 20.19203 1.000 37.44848 327 GLN A CA 1
ATOM 4615 C C . GLN A 1 323 ? 37.11770 -11.04233 19.77345 1.000 36.72423 327 GLN A C 1
ATOM 4616 O O . GLN A 1 323 ? 37.67304 -11.14204 18.67356 1.000 33.80346 327 GLN A O 1
ATOM 4630 N N . PRO A 1 324 ? 37.45190 -10.07960 20.63914 1.000 43.38763 328 PRO A N 1
ATOM 4631 C CA . PRO A 1 324 ? 38.39290 -9.02687 20.21864 1.000 37.56582 328 PRO A CA 1
ATOM 4632 C C . PRO A 1 324 ? 39.72841 -9.56708 19.73969 1.000 34.31490 328 PRO A C 1
ATOM 4633 O O . PRO A 1 324 ? 40.29182 -9.04339 18.77081 1.000 32.83378 328 PRO A O 1
ATOM 4644 N N . GLU A 1 325 ? 40.25666 -10.60589 20.39115 1.000 35.86269 329 GLU A N 1
ATOM 4645 C CA . GLU A 1 325 ? 41.56264 -11.11968 19.99438 1.000 35.54909 329 GLU A CA 1
ATOM 4646 C C . GLU A 1 325 ? 41.52392 -11.73971 18.60126 1.000 33.86501 329 GLU A C 1
ATOM 4647 O O . GLU A 1 325 ? 42.52639 -11.69510 17.87943 1.000 32.19394 329 GLU A O 1
ATOM 4659 N N . ASN A 1 326 ? 40.38458 -12.31120 18.20317 1.000 33.54883 330 ASN A N 1
ATOM 4660 C CA . ASN A 1 326 ? 40.23762 -12.88677 16.87058 1.000 29.82430 330 ASN A CA 1
ATOM 4661 C C . ASN A 1 326 ? 39.76039 -11.86618 15.84895 1.000 29.26754 330 ASN A C 1
ATOM 4662 O O . ASN A 1 326 ? 40.07389 -11.99535 14.65997 1.000 29.77751 330 ASN A O 1
ATOM 4673 N N . MET A 1 327 ? 38.99784 -10.86240 16.28345 1.000 29.24483 331 MET A N 1
ATOM 4674 C CA . MET A 1 327 ? 38.71690 -9.72246 15.41951 1.000 32.40522 331 MET A CA 1
ATOM 4675 C C . MET A 1 327 ? 40.00658 -9.03892 14.98725 1.000 29.66640 331 MET A C 1
ATOM 4676 O O . MET A 1 327 ? 40.18582 -8.70677 13.80989 1.000 29.84428 331 MET A O 1
ATOM 4690 N N . ALA A 1 328 ? 40.91309 -8.80164 15.93852 1.000 34.28210 332 ALA A N 1
ATOM 4691 C CA . ALA A 1 328 ? 42.19183 -8.18303 15.60692 1.000 34.42459 332 ALA A CA 1
ATOM 4692 C C . ALA A 1 328 ? 42.90243 -8.96478 14.50866 1.000 31.91018 332 ALA A C 1
ATOM 4693 O O . ALA A 1 328 ? 43.37860 -8.38779 13.52452 1.000 34.92050 332 ALA A O 1
ATOM 4700 N N . THR A 1 329 ? 42.97751 -10.28915 14.66211 1.000 33.26555 333 THR A N 1
ATOM 4701 C CA . THR A 1 329 ? 43.56625 -11.12764 13.62256 1.000 29.53963 333 THR A CA 1
ATOM 4702 C C . THR A 1 329 ? 42.81800 -10.96415 12.30496 1.000 34.75400 333 THR A C 1
ATOM 4703 O O . THR A 1 329 ? 43.42968 -10.81876 11.24013 1.000 35.55172 333 THR A O 1
ATOM 4714 N N . TRP A 1 330 ? 41.48509 -10.98570 12.36247 1.000 34.09467 334 TRP A N 1
ATOM 4715 C CA . TRP A 1 330 ? 40.67753 -10.85140 11.15456 1.000 37.24394 334 TRP A CA 1
ATOM 4716 C C . TRP A 1 330 ? 40.95126 -9.52535 10.45698 1.000 34.86728 334 TRP A C 1
ATOM 4717 O O . TRP A 1 330 ? 41.21594 -9.48669 9.24970 1.000 35.70998 334 TRP A O 1
ATOM 4738 N N . VAL A 1 331 ? 40.89149 -8.42316 11.20584 1.000 34.88349 335 VAL A N 1
ATOM 4739 C CA . VAL A 1 331 ? 41.12928 -7.10963 10.61509 1.000 40.36997 335 VAL A CA 1
ATOM 4740 C C . VAL A 1 331 ? 42.55298 -7.01253 10.08214 1.000 40.30673 335 VAL A C 1
ATOM 4741 O O . VAL A 1 331 ? 42.78703 -6.48667 8.98681 1.000 33.80309 335 VAL A O 1
ATOM 4754 N N . LEU A 1 332 ? 43.52666 -7.51950 10.84454 1.000 35.05836 336 LEU A N 1
ATOM 4755 C CA . LEU A 1 332 ? 44.92283 -7.39002 10.44030 1.000 42.77956 336 LEU A CA 1
ATOM 4756 C C . LEU A 1 332 ? 45.22913 -8.19239 9.18228 1.000 44.57449 336 LEU A C 1
ATOM 4757 O O . LEU A 1 332 ? 46.11945 -7.81379 8.41271 1.000 47.23788 336 LEU A O 1
ATOM 4773 N N . MET A 1 333 ? 44.52134 -9.29785 8.95629 1.000 43.37519 337 MET A N 1
ATOM 4774 C CA . MET A 1 333 ? 44.70855 -10.06302 7.73191 1.000 44.52268 337 MET A CA 1
ATOM 4775 C C . MET A 1 333 ? 43.84349 -9.55282 6.58996 1.000 50.50058 337 MET A C 1
ATOM 4776 O O . MET A 1 333 ? 44.13388 -9.85634 5.42752 1.000 60.20865 337 MET A O 1
ATOM 4790 N N . SER A 1 334 ? 42.77984 -8.80746 6.89429 1.000 51.49215 338 SER A N 1
ATOM 4791 C CA . SER A 1 334 ? 41.93275 -8.25045 5.85599 1.000 50.75401 338 SER A CA 1
ATOM 4792 C C . SER A 1 334 ? 42.72913 -7.26500 5.00483 1.000 59.80528 338 SER A C 1
ATOM 4793 O O . SER A 1 334 ? 43.77713 -6.76958 5.42882 1.000 56.77433 338 SER A O 1
ATOM 4801 N N . PRO A 1 335 ? 42.25478 -6.97443 3.79217 1.000 64.01082 339 PRO A N 1
ATOM 4802 C CA . PRO A 1 335 ? 42.93003 -5.96894 2.96321 1.000 63.27867 339 PRO A CA 1
ATOM 4803 C C . PRO A 1 335 ? 43.19051 -4.69118 3.74813 1.000 60.71201 339 PRO A C 1
ATOM 4804 O O . PRO A 1 335 ? 42.40955 -4.30321 4.61955 1.000 67.23641 339 PRO A O 1
ATOM 4815 N N . GLY A 1 336 ? 44.31457 -4.04771 3.43824 1.000 67.24009 340 GLY A N 1
ATOM 4816 C CA . GLY A 1 336 ? 44.69249 -2.81404 4.09872 1.000 50.70100 340 GLY A CA 1
ATOM 4817 C C . GLY A 1 336 ? 43.55544 -1.81918 4.17103 1.000 53.79323 340 GLY A C 1
ATOM 4818 O O . GLY A 1 336 ? 42.71204 -1.76261 3.27215 1.000 61.59665 340 GLY A O 1
ATOM 4822 N N . GLY A 1 337 ? 43.51377 -1.02793 5.23960 1.000 53.78296 341 GLY A N 1
ATOM 4823 C CA . GLY A 1 337 ? 42.43104 -0.09862 5.44289 1.000 44.50626 341 GLY A CA 1
ATOM 4824 C C . GLY A 1 337 ? 41.19877 -0.68434 6.09033 1.000 45.13735 341 GLY A C 1
ATOM 4825 O O . GLY A 1 337 ? 40.26225 0.06679 6.38961 1.000 36.45040 341 GLY A O 1
ATOM 4829 N N . ALA A 1 338 ? 41.14928 -1.99689 6.30264 1.000 35.20915 342 ALA A N 1
ATOM 4830 C CA . ALA A 1 338 ? 40.07668 -2.57706 7.09716 1.000 37.12420 342 ALA A CA 1
ATOM 4831 C C . ALA A 1 338 ? 40.18632 -2.07457 8.53133 1.000 33.56200 342 ALA A C 1
ATOM 4832 O O . ALA A 1 338 ? 41.28730 -1.88319 9.05488 1.000 35.37245 342 ALA A O 1
ATOM 4839 N N . GLN A 1 339 ? 39.04023 -1.85352 9.16487 1.000 32.45205 343 GLN A N 1
ATOM 4840 C CA . GLN A 1 339 ? 38.98821 -1.27417 10.49680 1.000 32.41190 343 GLN A CA 1
ATOM 4841 C C . GLN A 1 339 ? 38.17886 -2.16024 11.42996 1.000 28.23410 343 GLN A C 1
ATOM 4842 O O . GLN A 1 339 ? 37.25103 -2.84468 10.99094 1.000 27.85627 343 GLN A O 1
ATOM 4856 N N . PRO A 1 340 ? 38.50156 -2.16180 12.72104 1.000 32.28356 344 PRO A N 1
ATOM 4857 C CA . PRO A 1 340 ? 37.70734 -2.94467 13.67164 1.000 32.08652 344 PRO A CA 1
ATOM 4858 C C . PRO A 1 340 ? 36.39855 -2.25342 14.01469 1.000 32.53260 344 PRO A C 1
ATOM 4859 O O . PRO A 1 340 ? 36.26839 -1.02921 13.93899 1.000 32.20210 344 PRO A O 1
ATOM 4870 N N . VAL A 1 341 ? 35.41645 -3.07084 14.39400 1.000 31.14954 345 VAL A N 1
ATOM 4871 C CA . VAL A 1 341 ? 34.09735 -2.58902 14.78812 1.000 31.96910 345 VAL A CA 1
ATOM 4872 C C . VAL A 1 341 ? 33.79328 -2.87387 16.25020 1.000 30.52284 345 VAL A C 1
ATOM 4873 O O . VAL A 1 341 ? 32.70164 -2.51904 16.72229 1.000 31.20427 345 VAL A O 1
ATOM 4886 N N . ASN A 1 342 ? 34.71042 -3.50486 16.97927 1.000 33.07936 346 ASN A N 1
ATOM 4887 C CA . ASN A 1 342 ? 34.58680 -3.73814 18.41515 1.000 34.29234 346 ASN A CA 1
ATOM 4888 C C . ASN A 1 342 ? 35.59144 -2.84228 19.12724 1.000 31.24736 346 ASN A C 1
ATOM 4889 O O . ASN A 1 342 ? 36.76602 -2.79499 18.74426 1.000 31.98777 346 ASN A O 1
ATOM 4900 N N . LYS A 1 343 ? 35.12369 -2.13275 20.15821 1.000 32.67716 347 LYS A N 1
ATOM 4901 C CA . LYS A 1 343 ? 35.93973 -1.11792 20.81456 1.000 33.54409 347 LYS A CA 1
ATOM 4902 C C . LYS A 1 343 ? 37.20036 -1.69038 21.44517 1.000 41.37657 347 LYS A C 1
ATOM 4903 O O . LYS A 1 343 ? 38.16238 -0.94563 21.66566 1.000 36.72502 347 LYS A O 1
ATOM 4922 N N . GLU A 1 344 ? 37.22069 -2.98818 21.74257 1.000 34.62901 348 GLU A N 1
ATOM 4923 C CA . GLU A 1 344 ? 38.35127 -3.58547 22.44004 1.000 36.74797 348 GLU A CA 1
ATOM 4924 C C . GLU A 1 344 ? 39.49197 -3.97361 21.50938 1.000 41.57071 348 GLU A C 1
ATOM 4925 O O . GLU A 1 344 ? 40.58610 -4.27751 21.99660 1.000 42.04586 348 GLU A O 1
ATOM 4937 N N . VAL A 1 345 ? 39.27906 -3.95269 20.19206 1.000 35.91325 349 VAL A N 1
ATOM 4938 C CA . VAL A 1 345 ? 40.32940 -4.38553 19.27668 1.000 34.93536 349 VAL A CA 1
ATOM 4939 C C . VAL A 1 345 ? 41.51651 -3.43162 19.32950 1.000 43.08243 349 VAL A C 1
ATOM 4940 O O . VAL A 1 345 ? 42.67530 -3.86512 19.31186 1.000 38.09857 349 VAL A O 1
ATOM 4953 N N . VAL A 1 346 ? 41.25525 -2.12170 19.39892 1.000 37.90081 350 VAL A N 1
ATOM 4954 C CA . VAL A 1 346 ? 42.35016 -1.16137 19.43723 1.000 42.38214 350 VAL A CA 1
ATOM 4955 C C . VAL A 1 346 ? 43.17562 -1.29868 20.71122 1.000 47.62823 350 VAL A C 1
ATOM 4956 O O . VAL A 1 346 ? 44.29980 -0.78812 20.77412 1.000 46.52533 350 VAL A O 1
ATOM 4969 N N . GLU A 1 347 ? 42.64620 -1.96756 21.73316 1.000 44.28692 351 GLU A N 1
ATOM 4970 C CA . GLU A 1 347 ? 43.38747 -2.22232 22.96041 1.000 49.58984 351 GLU A CA 1
ATOM 4971 C C . GLU A 1 347 ? 44.07251 -3.58445 22.96207 1.000 48.61291 351 GLU A C 1
ATOM 4972 O O . GLU A 1 347 ? 44.78567 -3.89957 23.92004 1.000 53.47649 351 GLU A O 1
ATOM 4984 N N . GLN A 1 348 ? 43.87673 -4.39609 21.92379 1.000 46.03846 352 GLN A N 1
ATOM 4985 C CA . GLN A 1 348 ? 44.56936 -5.67531 21.84050 1.000 49.26359 352 GLN A CA 1
ATOM 4986 C C . GLN A 1 348 ? 46.04196 -5.46290 21.51156 1.000 48.76390 352 GLN A C 1
ATOM 4987 O O . GLN A 1 348 ? 46.40284 -4.55886 20.74896 1.000 46.24736 352 GLN A O 1
ATOM 5001 N N . LYS A 1 349 ? 46.89238 -6.31727 22.08071 1.000 54.05990 353 LYS A N 1
ATOM 5002 C CA . LYS A 1 349 ? 48.33211 -6.14297 21.92809 1.000 55.00658 353 LYS A CA 1
ATOM 5003 C C . LYS A 1 349 ? 48.76096 -6.30211 20.47463 1.000 49.98953 353 LYS A C 1
ATOM 5004 O O . LYS A 1 349 ? 49.58052 -5.52303 19.97385 1.000 49.51981 353 LYS A O 1
ATOM 5023 N N . ALA A 1 350 ? 48.21715 -7.30449 19.77917 1.000 46.23409 354 ALA A N 1
ATOM 5024 C CA . ALA A 1 350 ? 48.63054 -7.55726 18.40255 1.000 45.52700 354 ALA A CA 1
ATOM 5025 C C . ALA A 1 350 ? 48.22321 -6.42290 17.47141 1.000 42.11042 354 ALA A C 1
ATOM 5026 O O . ALA A 1 350 ? 48.87129 -6.20614 16.44117 1.000 42.25434 354 ALA A O 1
ATOM 5033 N N . TYR A 1 351 ? 47.15299 -5.70066 17.80266 1.000 41.57446 355 TYR A N 1
ATOM 5034 C CA . TYR A 1 351 ? 46.77982 -4.52499 17.02442 1.000 45.25343 355 TYR A CA 1
ATOM 5035 C C . TYR A 1 351 ? 47.65842 -3.33672 17.40099 1.000 42.72733 355 TYR A C 1
ATOM 5036 O O . TYR A 1 351 ? 48.33121 -2.75074 16.54575 1.000 40.72959 355 TYR A O 1
ATOM 5054 N N . LYS A 1 352 ? 47.67602 -2.98534 18.69140 1.000 45.37260 356 LYS A N 1
ATOM 5055 C CA . LYS A 1 352 ? 48.47408 -1.85453 19.15398 1.000 52.39474 356 LYS A CA 1
ATOM 5056 C C . LYS A 1 352 ? 49.91064 -1.93417 18.65482 1.000 54.42924 356 LYS A C 1
ATOM 5057 O O . LYS A 1 352 ? 50.47801 -0.93060 18.20763 1.000 53.87626 356 LYS A O 1
ATOM 5076 N N . GLU A 1 353 ? 50.51521 -3.11717 18.72125 1.000 49.72672 357 GLU A N 1
ATOM 5077 C CA . GLU A 1 353 ? 51.93064 -3.27566 18.42091 1.000 54.23887 357 GLU A CA 1
ATOM 5078 C C . GLU A 1 353 ? 52.20431 -3.65603 16.97201 1.000 45.35428 357 GLU A C 1
ATOM 5079 O O . GLU A 1 353 ? 53.37074 -3.83308 16.60732 1.000 50.43284 357 GLU A O 1
ATOM 5091 N N . ASN A 1 354 ? 51.17692 -3.78925 16.13817 1.000 44.08306 358 ASN A N 1
ATOM 5092 C CA . ASN A 1 354 ? 51.41845 -4.02488 14.72166 1.000 43.72665 358 ASN A CA 1
ATOM 5093 C C . ASN A 1 354 ? 52.22660 -2.87021 14.14071 1.000 46.60925 358 ASN A C 1
ATOM 5094 O O . ASN A 1 354 ? 52.01211 -1.70647 14.48874 1.000 41.51091 358 ASN A O 1
ATOM 5105 N N . GLU A 1 355 ? 53.16035 -3.19514 13.24280 1.000 48.54290 359 GLU A N 1
ATOM 5106 C CA . GLU A 1 355 ? 54.11446 -2.18739 12.78631 1.000 52.51184 359 GLU A CA 1
ATOM 5107 C C . GLU A 1 355 ? 53.46093 -1.18695 11.83919 1.000 46.42705 359 GLU A C 1
ATOM 5108 O O . GLU A 1 355 ? 53.81203 -0.00156 11.84597 1.000 44.95471 359 GLU A O 1
ATOM 5120 N N . VAL A 1 356 ? 52.51453 -1.63712 11.01378 1.000 44.53705 360 VAL A N 1
ATOM 5121 C CA . VAL A 1 356 ? 51.79542 -0.70370 10.15222 1.000 42.85157 360 VAL A CA 1
ATOM 5122 C C . VAL A 1 356 ? 50.89217 0.19476 10.99067 1.000 42.90409 360 VAL A C 1
ATOM 5123 O O . VAL A 1 356 ? 50.87468 1.41919 10.81880 1.000 37.76058 360 VAL A O 1
ATOM 5136 N N . ILE A 1 357 ? 50.13025 -0.40254 11.91285 1.000 41.26122 361 ILE A N 1
ATOM 5137 C CA . ILE A 1 357 ? 49.31158 0.38875 12.82541 1.000 38.48152 361 ILE A CA 1
ATOM 5138 C C . ILE A 1 357 ? 50.17949 1.39008 13.57056 1.000 39.62969 361 ILE A C 1
ATOM 5139 O O . ILE A 1 357 ? 49.82217 2.56870 13.71173 1.000 36.11040 361 ILE A O 1
ATOM 5155 N N . LYS A 1 358 ? 51.33734 0.93881 14.05425 1.000 36.02503 362 LYS A N 1
ATOM 5156 C CA . LYS A 1 358 ? 52.21150 1.80416 14.83520 1.000 43.52996 362 LYS A CA 1
ATOM 5157 C C . LYS A 1 358 ? 52.61964 3.03702 14.04007 1.000 37.90492 362 LYS A C 1
ATOM 5158 O O . LYS A 1 358 ? 52.67289 4.14592 14.58448 1.000 35.26786 362 LYS A O 1
ATOM 5177 N N . SER A 1 359 ? 52.89419 2.86723 12.74442 1.000 40.05773 363 SER A N 1
ATOM 5178 C CA . SER A 1 359 ? 53.42016 3.96482 11.94261 1.000 41.40836 363 SER A CA 1
ATOM 5179 C C . SER A 1 359 ? 52.42668 5.10827 11.78202 1.000 40.26542 363 SER A C 1
ATOM 5180 O O . SER A 1 359 ? 52.83244 6.20974 11.39691 1.000 33.53692 363 SER A O 1
ATOM 5188 N N . PHE A 1 360 ? 51.14537 4.88040 12.06444 1.000 35.46308 364 PHE A N 1
ATOM 5189 C CA . PHE A 1 360 ? 50.12004 5.90384 11.90220 1.000 32.83593 364 PHE A CA 1
ATOM 5190 C C . PHE A 1 360 ? 49.81538 6.65820 13.18960 1.000 37.85506 364 PHE A C 1
ATOM 5191 O O . PHE A 1 360 ? 48.90447 7.49325 13.20191 1.000 36.23161 364 PHE A O 1
ATOM 5208 N N . GLY A 1 361 ? 50.55236 6.39368 14.26186 1.000 39.14209 365 GLY A N 1
ATOM 5209 C CA . GLY A 1 361 ? 50.42696 7.21277 15.46098 1.000 33.13808 365 GLY A CA 1
ATOM 5210 C C . GLY A 1 361 ? 49.05826 7.08715 16.09903 1.000 35.95604 365 GLY A C 1
ATOM 5211 O O . GLY A 1 361 ? 48.52889 5.98527 16.27742 1.000 37.22155 365 GLY A O 1
ATOM 5215 N N . ASP A 1 362 ? 48.47942 8.23505 16.46080 1.000 36.62986 366 ASP A N 1
ATOM 5216 C CA . ASP A 1 362 ? 47.16197 8.27556 17.08030 1.000 38.43963 366 ASP A CA 1
ATOM 5217 C C . ASP A 1 362 ? 46.02607 8.03430 16.09564 1.000 39.97482 366 ASP A C 1
ATOM 5218 O O . ASP A 1 362 ? 44.88564 7.84129 16.53048 1.000 38.95441 366 ASP A O 1
ATOM 5227 N N . LEU A 1 363 ? 46.30302 8.03984 14.79464 1.000 41.06196 367 LEU A N 1
ATOM 5228 C CA . LEU A 1 363 ? 45.21981 8.03603 13.81738 1.000 34.91619 367 LEU A CA 1
ATOM 5229 C C . LEU A 1 363 ? 44.35911 6.78077 13.86592 1.000 35.77839 367 LEU A C 1
ATOM 5230 O O . LEU A 1 363 ? 43.12465 6.91245 13.77323 1.000 35.85847 367 LEU A O 1
ATOM 5246 N N . PRO A 1 364 ? 44.90519 5.56644 13.98586 1.000 35.56697 368 PRO A N 1
ATOM 5247 C CA . PRO A 1 364 ? 44.02647 4.38387 13.95731 1.000 33.88271 368 PRO A CA 1
ATOM 5248 C C . PRO A 1 364 ? 42.95963 4.40144 15.03613 1.000 34.02482 368 PRO A C 1
ATOM 5249 O O . PRO A 1 364 ? 41.83136 3.95849 14.78766 1.000 32.06017 368 PRO A O 1
ATOM 5260 N N . ASN A 1 365 ? 43.27992 4.90062 16.23251 1.000 30.53884 369 ASN A N 1
ATOM 5261 C CA . ASN A 1 365 ? 42.25474 5.03225 17.26219 1.000 37.15169 369 ASN A CA 1
ATOM 5262 C C . ASN A 1 365 ? 41.18676 6.03029 16.83507 1.000 37.91773 369 ASN A C 1
ATOM 5263 O O . ASN A 1 365 ? 39.99346 5.82461 17.08551 1.000 35.72253 369 ASN A O 1
ATOM 5274 N N . GLU A 1 366 ? 41.59909 7.11647 16.18001 1.000 37.45919 370 GLU A N 1
ATOM 5275 C CA . GLU A 1 366 ? 40.64209 8.11763 15.72259 1.000 41.22800 370 GLU A CA 1
ATOM 5276 C C . GLU A 1 366 ? 39.75629 7.57080 14.61034 1.000 34.82316 370 GLU A C 1
ATOM 5277 O O . GLU A 1 366 ? 38.54159 7.80271 14.60930 1.000 36.30128 370 GLU A O 1
ATOM 5289 N N . ILE A 1 367 ? 40.34226 6.84201 13.65797 1.000 31.92025 371 ILE A N 1
ATOM 5290 C CA . ILE A 1 367 ? 39.55431 6.25517 12.57630 1.000 32.50947 371 ILE A CA 1
ATOM 5291 C C . ILE A 1 367 ? 38.52232 5.28462 13.13797 1.000 37.81635 371 ILE A C 1
ATOM 5292 O O . ILE A 1 367 ? 37.33218 5.35346 12.80885 1.000 31.92258 371 ILE A O 1
ATOM 5308 N N . ALA A 1 368 ? 38.96806 4.34913 13.97885 1.000 39.26601 372 ALA A N 1
ATOM 5309 C CA . ALA A 1 368 ? 38.04646 3.37202 14.55063 1.000 37.60653 372 ALA A CA 1
A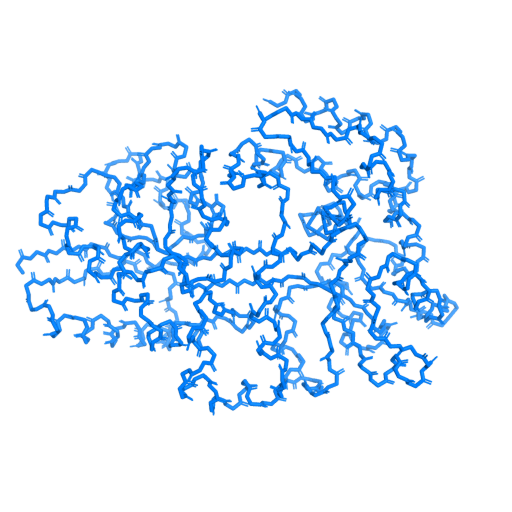TOM 5310 C C . ALA A 1 368 ? 36.89140 4.06632 15.26105 1.000 36.30385 372 ALA A C 1
ATOM 5311 O O . ALA A 1 368 ? 35.72354 3.69932 15.08167 1.000 38.87591 372 ALA A O 1
ATOM 5318 N N . ALA A 1 369 ? 37.20021 5.08538 16.06601 1.000 38.53331 373 ALA A N 1
ATOM 5319 C CA . ALA A 1 369 ? 36.16807 5.78782 16.81668 1.000 33.59504 373 ALA A CA 1
ATOM 5320 C C . ALA A 1 369 ? 35.17319 6.50056 15.91183 1.000 37.19868 373 ALA A C 1
ATOM 5321 O O . ALA A 1 369 ? 34.04246 6.76118 16.33796 1.000 34.92413 373 ALA A O 1
ATOM 5328 N N . SER A 1 370 ? 35.56025 6.82495 14.67671 1.000 33.05638 374 SER A N 1
ATOM 5329 C CA . SER A 1 370 ? 34.62559 7.48356 13.77123 1.000 39.05396 374 SER A CA 1
ATOM 5330 C C . SER A 1 370 ? 33.43506 6.59125 13.43826 1.000 33.57290 374 SER A C 1
ATOM 5331 O O . SER A 1 370 ? 32.40257 7.09817 12.98651 1.000 29.39283 374 SER A O 1
ATOM 5339 N N . PHE A 1 371 ? 33.54541 5.27813 13.66492 1.000 31.72207 375 PHE A N 1
ATOM 5340 C CA . PHE A 1 371 ? 32.39605 4.39907 13.48311 1.000 36.91553 375 PHE A CA 1
ATOM 5341 C C . PHE A 1 371 ? 31.24519 4.76666 14.41019 1.000 30.25486 375 PHE A C 1
ATOM 5342 O O . PHE A 1 371 ? 30.10949 4.34225 14.17236 1.000 34.53327 375 PHE A O 1
ATOM 5359 N N . ASN A 1 372 ? 31.51145 5.53848 15.46347 1.000 32.45930 376 ASN A N 1
ATOM 5360 C CA . ASN A 1 372 ? 30.44256 6.01239 16.33070 1.000 35.99911 376 ASN A CA 1
ATOM 5361 C C . ASN A 1 372 ? 29.58250 7.08581 15.67845 1.000 39.89110 376 ASN A C 1
ATOM 5362 O O . ASN A 1 372 ? 28.50009 7.37983 16.19666 1.000 33.69517 376 ASN A O 1
ATOM 5373 N N . ASP A 1 373 ? 30.02325 7.66861 14.56177 1.000 33.62841 377 ASP A N 1
ATOM 5374 C CA . ASP A 1 373 ? 29.29802 8.75018 13.90701 1.000 31.08865 377 ASP A CA 1
ATOM 5375 C C . ASP A 1 373 ? 28.88221 8.37969 12.48693 1.000 33.39564 377 ASP A C 1
ATOM 5376 O O . ASP A 1 373 ? 28.73238 9.25345 11.62966 1.000 28.60245 377 ASP A O 1
ATOM 5385 N N . ILE A 1 374 ? 28.67837 7.09160 12.22488 1.000 30.07999 378 ILE A N 1
ATOM 5386 C CA . ILE A 1 374 ? 28.27235 6.65604 10.89592 1.000 30.62237 378 ILE A CA 1
ATOM 5387 C C . ILE A 1 374 ? 26.88793 7.20955 10.57961 1.000 32.48480 378 ILE A C 1
ATOM 5388 O O . ILE A 1 374 ? 25.97283 7.15748 11.41399 1.000 31.70423 378 ILE A O 1
ATOM 5404 N N . GLN A 1 375 ? 26.73637 7.74772 9.37228 1.000 27.46255 379 GLN A N 1
ATOM 5405 C CA . GLN A 1 375 ? 25.44115 8.07662 8.79496 1.000 29.65767 379 GLN A CA 1
ATOM 5406 C C . GLN A 1 375 ? 25.48680 7.70820 7.32067 1.000 29.72363 379 GLN A C 1
ATOM 5407 O O . GLN A 1 375 ? 26.44714 8.05757 6.62656 1.000 29.78550 379 GLN A O 1
ATOM 5421 N N . VAL A 1 376 ? 24.45777 7.00975 6.84375 1.000 26.52281 380 VAL A N 1
ATOM 5422 C CA . VAL A 1 376 ? 24.37052 6.61192 5.44471 1.000 26.59594 380 VAL A CA 1
ATOM 5423 C C . VAL A 1 376 ? 22.92792 6.76430 4.98152 1.000 25.83760 380 VAL A C 1
ATOM 5424 O O . VAL A 1 376 ? 21.98545 6.63269 5.76778 1.000 27.59506 380 VAL A O 1
ATOM 5437 N N . PHE A 1 377 ? 22.76181 7.06263 3.69299 1.000 28.93908 381 PHE A N 1
ATOM 5438 C CA . PHE A 1 377 ? 21.43159 7.12884 3.10518 1.000 28.16848 381 PHE A CA 1
ATOM 5439 C C . PHE A 1 377 ? 20.67985 5.82747 3.37224 1.000 29.47226 381 PHE A C 1
ATOM 5440 O O . PHE A 1 377 ? 21.23002 4.73302 3.22863 1.000 30.00579 381 PHE A O 1
ATOM 5457 N N . GLY A 1 378 ? 19.41328 5.94802 3.76901 1.000 30.78819 382 GLY A N 1
ATOM 5458 C CA . GLY A 1 378 ? 18.57084 4.79177 3.98301 1.000 32.79350 382 GLY A CA 1
ATOM 5459 C C . GLY A 1 378 ? 18.64954 4.18149 5.36489 1.000 34.35684 382 GLY A C 1
ATOM 5460 O O . GLY A 1 378 ? 17.81743 3.32519 5.69411 1.000 33.31013 382 GLY A O 1
ATOM 5464 N N . LEU A 1 379 ? 19.63135 4.57018 6.17332 1.000 30.61794 383 LEU A N 1
ATOM 5465 C CA . LEU A 1 379 ? 19.65822 4.22896 7.59260 1.000 36.43800 383 LEU A CA 1
ATOM 5466 C C . LEU A 1 379 ? 19.02098 5.38987 8.34883 1.000 35.74551 383 LEU A C 1
ATOM 5467 O O . LEU A 1 379 ? 19.61888 6.46457 8.46552 1.000 32.26088 383 LEU A O 1
ATOM 5483 N N . VAL A 1 380 ? 17.80406 5.18089 8.84589 1.000 42.62262 384 VAL A N 1
ATOM 5484 C CA . VAL A 1 380 ? 17.02728 6.22540 9.50413 1.000 37.45512 384 VAL A CA 1
ATOM 5485 C C . VAL A 1 380 ? 16.49789 5.66337 10.81487 1.000 42.20553 384 VAL A C 1
ATOM 5486 O O . VAL A 1 380 ? 15.77251 4.66151 10.81496 1.000 37.55062 384 VAL A O 1
ATOM 5499 N N . ASP A 1 381 ? 16.86068 6.30021 11.92500 1.000 40.95378 385 ASP A N 1
ATOM 5500 C CA . ASP A 1 381 ? 16.35813 5.93602 13.24742 1.000 54.66796 385 ASP A CA 1
ATOM 5501 C C . ASP A 1 381 ? 16.58713 4.45258 13.54144 1.000 51.13991 385 ASP A C 1
ATOM 5502 O O . ASP A 1 381 ? 15.65979 3.69005 13.81714 1.000 54.63353 385 ASP A O 1
ATOM 5511 N N . GLY A 1 382 ? 17.85640 4.05385 13.48618 1.000 50.53290 386 GLY A N 1
ATOM 5512 C CA . GLY A 1 382 ? 18.21569 2.67282 13.75168 1.000 40.09407 386 GLY A CA 1
ATOM 5513 C C . GLY A 1 382 ? 17.55779 1.66233 12.84228 1.000 42.76677 386 GLY A C 1
ATOM 5514 O O . GLY A 1 382 ? 17.53966 0.47061 13.16236 1.000 47.14283 386 GLY A O 1
ATOM 5518 N N . LYS A 1 383 ? 17.00910 2.10527 11.71485 1.000 42.01326 387 LYS A N 1
ATOM 5519 C CA . LYS A 1 383 ? 16.36704 1.23304 10.74332 1.000 40.82912 387 LYS A CA 1
ATOM 5520 C C . LYS A 1 383 ? 17.13913 1.30880 9.43550 1.000 41.15921 387 LYS A C 1
ATOM 5521 O O . LYS A 1 383 ? 17.36605 2.40440 8.91218 1.000 41.95107 387 LYS A O 1
ATOM 5540 N N . ASN A 1 384 ? 17.53582 0.15659 8.90656 1.000 43.93719 388 ASN A N 1
ATOM 5541 C CA . ASN A 1 384 ? 18.18458 0.08459 7.59925 1.000 41.12777 388 ASN A CA 1
ATOM 5542 C C . ASN A 1 384 ? 17.11822 -0.34815 6.59706 1.000 45.32954 388 ASN A C 1
ATOM 5543 O O . ASN A 1 384 ? 16.75409 -1.52467 6.52619 1.000 44.12505 388 ASN A O 1
ATOM 5554 N N . LEU A 1 385 ? 16.60768 0.61158 5.83176 1.000 40.40133 389 LEU A N 1
ATOM 5555 C CA . LEU A 1 385 ? 15.52923 0.34619 4.88859 1.000 47.51884 389 LEU A CA 1
ATOM 5556 C C . LEU A 1 385 ? 16.10299 -0.26942 3.61712 1.000 48.75718 389 LEU A C 1
ATOM 5557 O O . LEU A 1 385 ? 16.99550 0.30789 2.98617 1.000 43.60157 389 LEU A O 1
ATOM 5573 N N . THR A 1 386 ? 15.59225 -1.44567 3.24283 1.000 51.92186 390 THR A N 1
ATOM 5574 C CA . THR A 1 386 ? 16.08839 -2.12410 2.05153 1.000 44.03277 390 THR A CA 1
ATOM 5575 C C . THR A 1 386 ? 15.67959 -1.41070 0.76856 1.000 39.48385 390 THR A C 1
ATOM 5576 O O . THR A 1 386 ? 16.25398 -1.68988 -0.28944 1.000 43.71709 390 THR A O 1
ATOM 5587 N N . LYS A 1 387 ? 14.70736 -0.49672 0.83678 1.000 37.34822 391 LYS A N 1
ATOM 5588 C CA . LYS A 1 387 ? 14.34391 0.27769 -0.34447 1.000 44.10187 391 LYS A CA 1
ATOM 5589 C C . LYS A 1 387 ? 15.52224 1.09028 -0.86839 1.000 39.90748 391 LYS A C 1
ATOM 5590 O O . LYS A 1 387 ? 15.59546 1.37506 -2.06912 1.000 38.85944 391 LYS A O 1
ATOM 5609 N N . MET A 1 388 ? 16.44782 1.48088 0.00911 1.000 39.24906 392 MET A N 1
ATOM 5610 C CA . MET A 1 388 ? 17.56033 2.31517 -0.43160 1.000 39.09748 392 MET A CA 1
ATOM 5611 C C . MET A 1 388 ? 18.45450 1.58178 -1.42496 1.000 35.73999 392 MET A C 1
ATOM 5612 O O . MET A 1 388 ? 19.03330 2.21136 -2.31766 1.000 31.66140 392 MET A O 1
ATOM 5626 N N . GLY A 1 389 ? 18.57571 0.25810 -1.29643 1.000 34.73764 393 GLY A N 1
ATOM 5627 C CA . GLY A 1 389 ? 19.41492 -0.48954 -2.22051 1.000 35.61472 393 GLY A CA 1
ATOM 5628 C C . GLY A 1 389 ? 19.01894 -0.28395 -3.66944 1.000 36.71009 393 GLY A C 1
ATOM 5629 O O . GLY A 1 389 ? 19.87718 -0.15766 -4.54708 1.000 32.80593 393 GLY A O 1
ATOM 5633 N N . ASP A 1 390 ? 17.71253 -0.24033 -3.93935 1.000 36.25973 394 ASP A N 1
ATOM 5634 C CA . ASP A 1 390 ? 17.24700 -0.03548 -5.30617 1.000 35.70286 394 ASP A CA 1
ATOM 5635 C C . ASP A 1 390 ? 17.58811 1.36278 -5.80507 1.000 35.56579 394 ASP A C 1
ATOM 5636 O O . ASP A 1 390 ? 17.94262 1.54023 -6.97634 1.000 33.33715 394 ASP A O 1
ATOM 5645 N N . ILE A 1 391 ? 17.47473 2.37090 -4.93909 1.000 37.38518 395 ILE A N 1
ATOM 5646 C CA . ILE A 1 391 ? 17.82566 3.73020 -5.34369 1.000 36.12219 395 ILE A CA 1
ATOM 5647 C C . ILE A 1 391 ? 19.30178 3.80094 -5.71426 1.000 29.67034 395 ILE A C 1
ATOM 5648 O O . ILE A 1 391 ? 19.67768 4.37454 -6.74371 1.000 34.10188 395 ILE A O 1
ATOM 5664 N N . THR A 1 392 ? 20.16298 3.21706 -4.87939 1.000 31.83729 396 THR A N 1
ATOM 5665 C CA . THR A 1 392 ? 21.58946 3.21591 -5.18483 1.000 31.80961 396 THR A CA 1
ATOM 5666 C C . THR A 1 392 ? 21.87494 2.41610 -6.45069 1.000 31.26159 396 THR A C 1
ATOM 5667 O O . THR A 1 392 ? 22.64797 2.85334 -7.31093 1.000 35.18144 396 THR A O 1
ATOM 5678 N N . SER A 1 393 ? 21.24987 1.24345 -6.58565 1.000 34.24324 397 SER A N 1
ATOM 5679 C CA . SER A 1 393 ? 21.48856 0.40656 -7.75723 1.000 37.54600 397 SER A CA 1
ATOM 5680 C C . SER A 1 393 ? 21.12057 1.13379 -9.04441 1.000 37.41861 397 SER A C 1
ATOM 5681 O O . SER A 1 393 ? 21.81480 1.00492 -10.05971 1.000 37.27082 397 SER A O 1
ATOM 5689 N N . SER A 1 394 ? 20.03883 1.90850 -9.02462 1.000 35.02195 398 SER A N 1
ATOM 5690 C CA . SER A 1 394 ? 19.60156 2.60607 -10.22589 1.000 35.21236 398 SER A CA 1
ATOM 5691 C C . SER A 1 394 ? 20.44649 3.83336 -10.54473 1.000 33.23745 398 SER A C 1
ATOM 5692 O O . SER A 1 394 ? 20.26221 4.42655 -11.61276 1.000 29.58621 398 SER A O 1
ATOM 5700 N N . GLY A 1 395 ? 21.35499 4.23005 -9.65445 1.000 30.33762 399 GLY A N 1
ATOM 5701 C CA . GLY A 1 395 ? 22.25690 5.32970 -9.93815 1.000 30.58588 399 GLY A CA 1
ATOM 5702 C C . GLY A 1 395 ? 21.63555 6.70660 -9.90521 1.000 34.35998 399 GLY A C 1
ATOM 5703 O O . GLY A 1 395 ? 22.20867 7.64700 -10.46245 1.000 26.48429 399 GLY A O 1
ATOM 5707 N N . ILE A 1 396 ? 20.48943 6.86197 -9.24222 1.000 34.61254 400 ILE A N 1
ATOM 5708 C CA . ILE A 1 396 ? 19.75798 8.12532 -9.29784 1.000 32.41697 400 ILE A CA 1
ATOM 5709 C C . ILE A 1 396 ? 20.55535 9.24505 -8.63806 1.000 30.68428 400 ILE A C 1
ATOM 5710 O O . ILE A 1 396 ? 20.67640 10.34588 -9.18777 1.000 31.72675 400 ILE A O 1
ATOM 5726 N N . ILE A 1 397 ? 21.09908 8.99265 -7.44690 1.000 28.90183 401 ILE A N 1
ATOM 5727 C CA . ILE A 1 397 ? 21.81977 10.04394 -6.73630 1.000 27.32302 401 ILE A CA 1
ATOM 5728 C C . ILE A 1 397 ? 23.11752 10.37927 -7.46180 1.000 30.02463 401 ILE A C 1
ATOM 5729 O O . ILE A 1 397 ? 23.45627 11.55351 -7.65204 1.000 27.07810 401 ILE A O 1
ATOM 5745 N N . ALA A 1 398 ? 23.86412 9.35082 -7.87541 1.000 27.82328 402 ALA A N 1
ATOM 5746 C CA . ALA A 1 398 ? 25.12399 9.58224 -8.57495 1.000 27.69988 402 ALA A CA 1
ATOM 5747 C C . ALA A 1 398 ? 24.91296 10.42083 -9.82720 1.000 27.22736 402 ALA A C 1
ATOM 5748 O O . ALA A 1 398 ? 25.72401 11.29810 -10.14524 1.000 30.19947 402 ALA A O 1
ATOM 5755 N N . GLN A 1 399 ? 23.83434 10.15290 -10.55982 1.000 30.64296 403 GLN A N 1
ATOM 5756 C CA . GLN A 1 399 ? 23.53466 10.93135 -11.75553 1.000 32.53684 403 GLN A CA 1
ATOM 5757 C C . GLN A 1 399 ? 23.17535 12.36532 -11.39416 1.000 30.98827 403 GLN A C 1
ATOM 5758 O O . GLN A 1 399 ? 23.54813 13.30443 -12.10819 1.000 28.36708 403 GLN A O 1
ATOM 5772 N N . MET A 1 400 ? 22.45341 12.55165 -10.28799 1.000 29.53324 404 MET A N 1
ATOM 5773 C CA . MET A 1 400 ? 22.11600 13.89655 -9.83320 1.000 30.58173 404 MET A CA 1
ATOM 5774 C C . MET A 1 400 ? 23.36720 14.67450 -9.45301 1.000 30.70177 404 MET A C 1
ATOM 5775 O O . MET A 1 400 ? 23.51457 15.84732 -9.81604 1.000 30.22014 404 MET A O 1
ATOM 5789 N N . VAL A 1 401 ? 24.27888 14.03938 -8.71692 1.000 29.80436 405 VAL A N 1
ATOM 5790 C CA . VAL A 1 401 ? 25.52522 14.70062 -8.34631 1.000 30.18957 405 VAL A CA 1
ATOM 5791 C C . VAL A 1 401 ? 26.38356 14.94460 -9.58067 1.000 25.79321 405 VAL A C 1
ATOM 5792 O O . VAL A 1 401 ? 26.97761 16.01785 -9.74197 1.000 29.18593 405 VAL A O 1
ATOM 5805 N N . ASN A 1 402 ? 26.44966 13.95990 -10.47658 1.000 27.43525 406 ASN A N 1
ATOM 5806 C CA . ASN A 1 402 ? 27.26552 14.09480 -11.67877 1.000 27.11052 406 ASN A CA 1
ATOM 5807 C C . ASN A 1 402 ? 26.82393 15.28538 -12.51737 1.000 31.05624 406 ASN A C 1
ATOM 5808 O O . ASN A 1 402 ? 27.66079 16.04776 -13.01658 1.000 29.04953 406 ASN A O 1
ATOM 5819 N N . ASN A 1 403 ? 25.51393 15.47590 -12.67054 1.000 29.11736 407 ASN A N 1
ATOM 5820 C CA . ASN A 1 403 ? 25.03670 16.51923 -13.56748 1.000 32.60035 407 ASN A CA 1
ATOM 5821 C C . ASN A 1 403 ? 25.13670 17.91246 -12.95593 1.000 27.75210 407 ASN A C 1
ATOM 5822 O O . ASN A 1 403 ? 25.34412 18.88285 -13.69126 1.000 32.84989 407 ASN A O 1
ATOM 5833 N N . VAL A 1 404 ? 24.99231 18.05068 -11.63487 1.000 29.69696 408 VAL A N 1
ATOM 5834 C CA . VAL A 1 404 ? 25.12805 19.38531 -11.05819 1.000 30.92416 408 VAL A CA 1
ATOM 5835 C C . VAL A 1 404 ? 26.59240 19.81573 -11.04827 1.000 29.95998 408 VAL A C 1
ATOM 5836 O O . VAL A 1 404 ? 26.89587 21.00558 -11.19427 1.000 30.33935 408 VAL A O 1
ATOM 5849 N N . THR A 1 405 ? 27.52107 18.87049 -10.88510 1.000 27.87435 409 THR A N 1
ATOM 5850 C CA . THR A 1 405 ? 28.94135 19.20288 -10.86279 1.000 27.37196 409 THR A CA 1
ATOM 5851 C C . THR A 1 405 ? 29.50907 19.22333 -12.27887 1.000 30.46207 409 THR A C 1
ATOM 5852 O O . THR A 1 405 ? 29.68980 20.29513 -12.86722 1.000 32.29173 409 THR A O 1
ATOM 5863 N N . VAL A 1 406 ? 29.77675 18.04220 -12.83913 1.000 28.54509 410 VAL A N 1
ATOM 5864 C CA . VAL A 1 406 ? 30.37973 17.96529 -14.16715 1.000 29.60593 410 VAL A CA 1
ATOM 5865 C C . VAL A 1 406 ? 29.46881 18.59821 -15.21159 1.000 30.66263 410 VAL A C 1
ATOM 5866 O O . VAL A 1 406 ? 29.93382 19.29932 -16.11906 1.000 32.91755 410 VAL A O 1
ATOM 5879 N N . GLY A 1 407 ? 28.16205 18.36018 -15.10736 1.000 30.48063 411 GLY A N 1
ATOM 5880 C CA . GLY A 1 407 ? 27.22910 18.87838 -16.08892 1.000 30.84565 411 GLY A CA 1
ATOM 5881 C C . GLY A 1 407 ? 26.83285 20.32534 -15.91082 1.000 31.77247 411 GLY A C 1
ATOM 5882 O O . GLY A 1 407 ? 26.14641 20.87339 -16.77908 1.000 31.58640 411 GLY A O 1
ATOM 5886 N N . GLY A 1 408 ? 27.24578 20.95857 -14.81630 1.000 32.21487 412 GLY A N 1
ATOM 5887 C CA . GLY A 1 408 ? 26.83409 22.32667 -14.55629 1.000 33.03328 412 GLY A CA 1
ATOM 5888 C C . GLY A 1 408 ? 25.33575 22.51191 -14.55964 1.000 39.00535 412 GLY A C 1
ATOM 5889 O O . GLY A 1 408 ? 24.84812 23.59453 -14.90299 1.000 35.67080 412 GLY A O 1
ATOM 5893 N N . GLY A 1 409 ? 24.58770 21.47487 -14.18448 1.000 33.04319 413 GLY A N 1
ATOM 5894 C CA . GLY A 1 409 ? 23.14613 21.52641 -14.24597 1.000 34.06611 413 GLY A CA 1
ATOM 5895 C C . GLY A 1 409 ? 22.53217 22.24651 -13.06594 1.000 36.67244 413 GLY A C 1
ATOM 5896 O O . GLY A 1 409 ? 23.20040 22.60870 -12.09736 1.000 33.14495 413 GLY A O 1
ATOM 5900 N N . ASP A 1 410 ? 21.22009 22.44058 -13.16031 1.000 38.06751 414 ASP A N 1
ATOM 5901 C CA . ASP A 1 410 ? 20.48332 23.21263 -12.17123 1.000 39.56379 414 ASP A CA 1
ATOM 5902 C C . ASP A 1 410 ? 20.12168 22.34396 -10.97454 1.000 31.99454 414 ASP A C 1
ATOM 5903 O O . ASP A 1 410 ? 19.53336 21.26889 -11.12946 1.000 35.98161 414 ASP A O 1
ATOM 5912 N N . VAL A 1 411 ? 20.46252 22.82527 -9.77711 1.000 35.76254 415 VAL A N 1
ATOM 5913 C CA . VAL A 1 411 ? 20.22564 22.05097 -8.56167 1.000 28.84132 415 VAL A CA 1
ATOM 5914 C C . VAL A 1 411 ? 18.74233 21.73564 -8.40860 1.000 33.27570 415 VAL A C 1
ATOM 5915 O O . VAL A 1 411 ? 18.35643 20.58827 -8.15547 1.000 31.13583 415 VAL A O 1
ATOM 5928 N N . SER A 1 412 ? 17.88789 22.74920 -8.56184 1.000 34.19484 416 SER A N 1
ATOM 5929 C CA . SER A 1 412 ? 16.45853 22.55174 -8.33942 1.000 32.83167 416 SER A CA 1
ATOM 5930 C C . SER A 1 412 ? 15.89046 21.50210 -9.28755 1.000 31.91524 416 SER A C 1
ATOM 5931 O O . SER A 1 412 ? 15.18208 20.58183 -8.86261 1.000 32.23467 416 SER A O 1
ATOM 5939 N N . ALA A 1 413 ? 16.18377 21.62928 -10.58339 1.000 32.08536 417 ALA A N 1
ATOM 5940 C CA . ALA A 1 413 ? 15.62138 20.70056 -11.55832 1.000 32.62755 417 ALA A CA 1
ATOM 5941 C C . ALA A 1 413 ? 16.12516 19.28137 -11.32828 1.000 28.84472 417 ALA A C 1
ATOM 5942 O O . ALA A 1 413 ? 15.36293 18.31528 -11.45611 1.000 30.56912 417 ALA A O 1
ATOM 5949 N N . ASP A 1 414 ? 17.40811 19.13192 -10.99130 1.000 29.01298 418 ASP A N 1
ATOM 5950 C CA . ASP A 1 414 ? 17.95949 17.79740 -10.78246 1.000 28.12210 418 ASP A CA 1
ATOM 5951 C C . ASP A 1 414 ? 17.39411 17.14871 -9.52452 1.000 28.31027 418 ASP A C 1
ATOM 5952 O O . ASP A 1 414 ? 17.23700 15.92331 -9.47997 1.000 30.49823 418 ASP A O 1
ATOM 5961 N N . LEU A 1 415 ? 17.08003 17.94426 -8.49960 1.000 30.54313 419 LEU A N 1
ATOM 5962 C CA . LEU A 1 415 ? 16.39768 17.40433 -7.32730 1.000 31.34492 419 LEU A CA 1
ATOM 5963 C C . LEU A 1 415 ? 15.02812 16.84805 -7.70114 1.000 29.68748 419 LEU A C 1
ATOM 5964 O O . LEU A 1 415 ? 14.67140 15.72829 -7.31697 1.000 30.57938 419 LEU A O 1
ATOM 5980 N N . LYS A 1 416 ? 14.23910 17.63126 -8.44208 1.000 30.47774 420 LYS A N 1
ATOM 5981 C CA . LYS A 1 416 ? 12.91606 17.18023 -8.86262 1.000 33.05577 420 LYS A CA 1
ATOM 5982 C C . LYS A 1 416 ? 13.00664 15.90883 -9.69822 1.000 31.16038 420 LYS A C 1
ATOM 5983 O O . LYS A 1 416 ? 12.26561 14.94617 -9.46907 1.000 35.36234 420 LYS A O 1
ATOM 6002 N N . ALA A 1 417 ? 13.90818 15.89054 -10.68302 1.000 30.77670 421 ALA A N 1
ATOM 6003 C CA . ALA A 1 417 ? 14.05190 14.71017 -11.52929 1.000 29.87929 421 ALA A CA 1
ATOM 6004 C C . ALA A 1 417 ? 14.45136 13.48814 -10.71117 1.000 36.85167 421 ALA A C 1
ATOM 6005 O O . ALA A 1 417 ? 13.91286 12.39277 -10.91226 1.000 31.03924 421 ALA A O 1
ATOM 6012 N N . ALA A 1 418 ? 15.39542 13.65316 -9.78221 1.000 29.58049 422 ALA A N 1
ATOM 6013 C CA . ALA A 1 418 ? 15.80285 12.53127 -8.94255 1.000 32.72827 422 ALA A CA 1
ATOM 6014 C C . ALA A 1 418 ? 14.65332 12.05894 -8.05931 1.000 33.09171 422 ALA A C 1
ATOM 6015 O O . ALA A 1 418 ? 14.42091 10.85167 -7.92014 1.000 31.29253 422 ALA A O 1
ATOM 6022 N N . GLN A 1 419 ? 13.92600 12.99831 -7.44983 1.000 31.08034 423 GLN A N 1
ATOM 6023 C CA . GLN A 1 419 ? 12.77820 12.63855 -6.62148 1.000 32.42967 423 GLN A CA 1
ATOM 6024 C C . GLN A 1 419 ? 11.78119 11.79873 -7.40983 1.000 34.18714 423 GLN A C 1
ATOM 6025 O O . GLN A 1 419 ? 11.33470 10.74097 -6.94944 1.000 32.60928 423 GLN A O 1
ATOM 6039 N N . LYS A 1 420 ? 11.42734 12.25575 -8.61011 1.000 30.43880 424 LYS A N 1
ATOM 6040 C CA . LYS A 1 420 ? 10.42932 11.55607 -9.4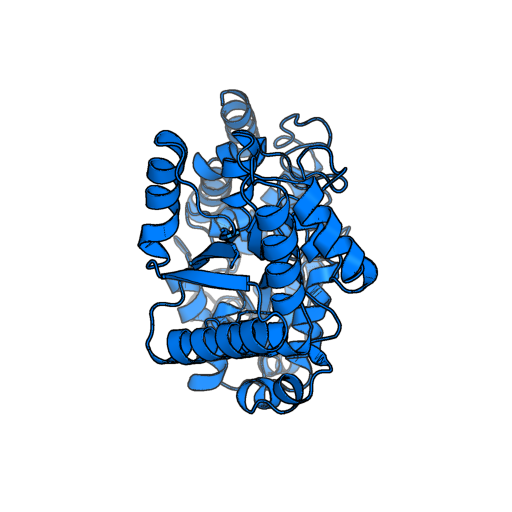1266 1.000 36.00078 424 LYS A CA 1
ATOM 6041 C C . LYS A 1 420 ? 10.90831 10.16595 -9.81461 1.000 43.05445 424 LYS A C 1
ATOM 6042 O O . LYS A 1 420 ? 10.13685 9.20063 -9.76519 1.000 43.87918 424 LYS A O 1
ATOM 6061 N N . LYS A 1 421 ? 12.17875 10.03505 -10.20072 1.000 36.86664 425 LYS A N 1
ATOM 6062 C CA . LYS A 1 421 ? 12.69005 8.72201 -10.58225 1.000 37.73196 425 LYS A CA 1
ATOM 6063 C C . LYS A 1 421 ? 12.76348 7.78128 -9.38510 1.000 39.04343 425 LYS A C 1
ATOM 6064 O O . LYS A 1 421 ? 12.44186 6.59262 -9.50238 1.000 41.92995 425 LYS A O 1
ATOM 6083 N N . ALA A 1 422 ? 13.18941 8.29079 -8.22650 1.000 34.06939 426 ALA A N 1
ATOM 6084 C CA . ALA A 1 422 ? 13.28537 7.44635 -7.04123 1.000 32.52689 426 ALA A CA 1
ATOM 6085 C C . ALA A 1 422 ? 11.92008 6.92503 -6.61169 1.000 41.57950 426 ALA A C 1
ATOM 6086 O O . ALA A 1 422 ? 11.82983 5.85796 -5.99346 1.000 41.64622 426 ALA A O 1
ATOM 6093 N N . GLU A 1 423 ? 10.85073 7.66113 -6.92293 1.000 46.02489 427 GLU A N 1
ATOM 6094 C CA . GLU A 1 423 ? 9.50694 7.17088 -6.63655 1.000 54.85434 427 GLU A CA 1
ATOM 6095 C C . GLU A 1 423 ? 9.09994 6.07125 -7.61005 1.000 54.70470 427 GLU A C 1
ATOM 6096 O O . GLU A 1 423 ? 8.50394 5.06515 -7.20759 1.000 68.69307 427 GLU A O 1
ATOM 6108 N N . GLU A 1 424 ? 9.41219 6.24820 -8.89627 1.000 62.58868 428 GLU A N 1
ATOM 6109 C CA . GLU A 1 424 ? 8.96392 5.32327 -9.93150 1.000 63.28049 428 GLU A CA 1
ATOM 6110 C C . GLU A 1 424 ? 9.50054 3.90992 -9.74889 1.000 77.09670 428 GLU A C 1
ATOM 6111 O O . GLU A 1 424 ? 8.98719 2.98728 -10.39281 1.000 78.15632 428 GLU A O 1
ATOM 6123 N N . GLY A 1 425 ? 10.50364 3.71386 -8.89966 1.000 76.89363 429 GLY A N 1
ATOM 6124 C CA . GLY A 1 425 ? 11.00425 2.38393 -8.60915 1.000 78.47741 429 GLY A CA 1
ATOM 6125 C C . GLY A 1 425 ? 10.08907 1.61920 -7.67056 1.000 85.15873 429 GLY A C 1
ATOM 6126 O O . GLY A 1 425 ? 9.74223 0.46440 -7.92027 1.000 88.95124 429 GLY A O 1
#

Foldseek 3Di:
DAEFEEEEAQPDPVSVVLVVVLQVVLCVVVVVYHYHYHHDHPVCRLVVQVVCVVVVNHTFKYWDWLLSLLVCVVVVFFDFVLQQVLCVVVNVVQFQQLQQLSQAAQLLPTGSFNFLWKKWKFKKFQQVVQVVVPHDFDAELVSLLVQQVVQADVVVLAFAEAQFQFLALSNQLRLVLQLVLLVHFQAASVGAGGLLDPSNLVSLVSLQVSLVRHGADGGDDVNQLVCCLVVSYRIYIDMLLSLVVCLVRHQLQRMDGYFHHHPHTAMAMITIHMTGTPDDDDVNSVSVSSSRSSCNPLVNSLVVQVPPRGNIAGRGLCNCVDPCQVPPPSNVSNPCHNNVRNNCSNRHDHHQSYPSRRNSLVVVLSVVSLSSVLSNCVHNVVDDSNVSSVVSSVVSVVD

Nearest PDB structures (foldseek):
  8vqk-assembly1_A  TM=9.852E-01  e=1.815E-57  Escherichia coli
  7v09-assembly2_B  TM=9.810E-01  e=2.436E-55  Enterobacter cloacae subsp. cloacae ATCC 13047
  5iai-assembly1_A  TM=7.214E-01  e=8.586E-22  Rhizobium rhizogenes K84
  4rya-assembly1_A  TM=6.243E-01  e=2.844E-21  Allorhizobium ampelinum S4
  4r2f-assembly1_A  TM=7.079E-01  e=3.070E-19  Pseudarthrobacter chlorophenolicus A6

B-factor: mean 41.86, std 11.76, range [22.01, 94.97]

Solvent-accessible surface area: 17149 Å² total; per-residue (Å²): 148,9,69,2,50,0,1,0,22,7,62,71,154,107,45,55,60,43,2,74,149,13,8,53,60,1,30,160,98,26,109,75,8,104,11,113,48,48,58,10,93,128,139,25,7,64,90,92,1,63,80,44,29,202,63,69,144,33,0,6,0,0,29,5,41,15,80,19,0,24,89,3,20,140,92,142,41,10,18,50,112,2,0,63,91,2,0,62,67,22,13,73,97,71,4,12,106,1,0,13,32,2,0,46,3,71,88,21,160,11,1,2,3,0,0,0,8,6,65,0,2,0,0,0,16,51,92,128,27,2,66,104,45,67,31,158,73,1,56,56,30,71,58,0,50,133,2,0,133,141,48,29,72,133,90,97,128,98,13,0,0,0,0,0,2,10,108,25,66,21,0,11,30,0,0,2,0,0,0,5,0,5,130,0,24,0,1,39,38,178,18,78,17,34,0,50,26,104,59,0,93,91,0,0,74,16,0,60,60,0,20,54,40,8,21,103,43,60,2,44,70,89,73,0,76,73,6,25,53,103,44,29,5,9,0,1,0,17,15,0,109,1,13,41,15,7,86,132,134,41,79,19,122,37,7,4,3,0,15,0,50,78,125,66,75,0,0,31,1,19,4,33,1,0,0,0,6,43,77,32,99,126,102,63,64,127,3,0,40,85,0,0,51,24,2,0,52,16,95,15,0,1,47,5,7,59,24,20,59,40,12,18,10,0,0,0,89,59,0,14,109,46,146,66,4,112,84,46,123,62,33,108,31,14,40,131,14,11,84,75,2,0,45,11,0,55,55,11,37,13,14,0,20,24,118,26,67,4,12,28,81,6,36,104,6,37,99,70,17,12,0,4,66,5,0,32,58,1,20,70,49,54,14,84,7,40,56,23,0,129,47,1,29,127,66,2,101,126,101

Organism: Listeria monocytogenes (NCBI:txid1639)

InterPro domains:
  IPR006059 Bacterial-type extracellular solute-binding protein [PF13416] (51-359)
  IPR050490 Bacterial solute-binding protein 1 [PTHR43649] (1-428)

Sequence (399 aa):
EVTIEFMHSSVEKERLDVINKLIADFEKENPTIKIKQIPVEEDAFNTKVVTLARSGKLPAVMEVSQDDFAKVMDKDELIDQDAVKEVIDSVGEDKYYEGATNLVRSEDGKSYIAAPLSGWVQGIWYNKKALADAGFEEPKNWADIEKVAKKFTNKADKKYGIAIPTAESTMSEQAFSQFALSNKANVLDAKGNVTIDTPEMKEALQYYKDLSAYTMPGSNDVTEIKDAFMNGTVPMAMYSTYILPSVYEEGDPKNIGFAIPEEKEKAVYGTVSGLTISAGLDDEQKKATKKFVEYLSQPENMATWVLMSPGGAQPVNKEVVEQKAYKENEVIKSFGDLPNEIAASFNDIQVFGLVDGKNLTKMGDITSSGIIAQMVNNVTVGGGDVSADLKAAQKKAEEG